Protein AF-A0A940VER4-F1 (afdb_monomer_lite)

pLDDT: mean 87.52, std 18.41, range [26.58, 98.81]

Structure (mmCIF, N/CA/C/O backbone):
data_AF-A0A940VER4-F1
#
_entry.id   AF-A0A940VER4-F1
#
loop_
_atom_site.group_PDB
_atom_site.id
_atom_site.type_symbol
_atom_site.label_atom_id
_atom_site.label_alt_id
_atom_site.label_comp_id
_atom_site.label_asym_id
_atom_site.label_entity_id
_atom_site.label_seq_id
_atom_site.pdbx_PDB_ins_code
_atom_site.Cartn_x
_atom_site.Cartn_y
_atom_site.Cartn_z
_atom_site.occupancy
_atom_site.B_iso_or_equiv
_atom_site.auth_seq_id
_atom_site.auth_comp_id
_atom_site.auth_asym_id
_atom_site.auth_atom_id
_atom_site.pdbx_PDB_model_num
ATOM 1 N N . MET A 1 1 ? -77.811 -59.511 -23.303 1.00 37.50 1 MET A N 1
ATOM 2 C CA . MET A 1 1 ? -78.179 -60.900 -22.947 1.00 37.50 1 MET A CA 1
ATOM 3 C C . MET A 1 1 ? -77.534 -61.166 -21.600 1.00 37.50 1 MET A C 1
ATOM 5 O O . MET A 1 1 ? -76.314 -61.231 -21.581 1.00 37.50 1 MET A O 1
ATOM 9 N N . ARG A 1 2 ? -78.328 -61.230 -20.515 1.00 34.41 2 ARG A N 1
ATOM 10 C CA . ARG A 1 2 ? -77.895 -61.073 -19.100 1.00 34.41 2 ARG A CA 1
ATOM 11 C C . ARG A 1 2 ? -77.336 -59.657 -18.779 1.00 34.41 2 ARG A C 1
ATOM 13 O O . ARG A 1 2 ? -76.787 -59.049 -19.694 1.00 34.41 2 ARG A O 1
ATOM 20 N N . THR A 1 3 ? -77.563 -58.961 -17.649 1.00 32.88 3 THR A N 1
ATOM 21 C CA . THR A 1 3 ? -78.056 -59.228 -16.259 1.00 32.88 3 THR A CA 1
ATOM 22 C C . THR A 1 3 ? -77.045 -59.900 -15.313 1.00 32.88 3 THR A C 1
ATOM 24 O O . THR A 1 3 ? -76.431 -60.878 -15.720 1.00 32.88 3 THR A O 1
ATOM 27 N N . ASP A 1 4 ? -76.805 -59.542 -14.042 1.00 33.81 4 ASP A N 1
ATOM 28 C CA . ASP A 1 4 ? -76.992 -58.347 -13.166 1.00 33.81 4 ASP A CA 1
ATOM 29 C C . ASP A 1 4 ? -75.865 -58.446 -12.077 1.00 33.81 4 ASP A C 1
ATOM 31 O O . ASP A 1 4 ? -75.162 -59.458 -12.058 1.00 33.81 4 ASP A O 1
ATOM 35 N N . PHE A 1 5 ? -75.545 -57.547 -11.128 1.00 34.91 5 PHE A N 1
ATOM 36 C CA . PHE A 1 5 ? -76.074 -56.268 -10.594 1.00 34.91 5 PHE A CA 1
ATOM 37 C C . PHE A 1 5 ? -74.908 -55.213 -10.586 1.00 34.91 5 PHE A C 1
ATOM 39 O O . PHE A 1 5 ? -74.022 -55.339 -11.424 1.00 34.91 5 PHE A O 1
ATOM 46 N N . GLY A 1 6 ? -74.762 -54.149 -9.767 1.00 32.06 6 GLY A N 1
ATOM 47 C CA . GLY A 1 6 ? -75.464 -53.622 -8.578 1.00 32.06 6 GLY A CA 1
ATOM 48 C C . GLY A 1 6 ? -74.785 -52.365 -7.984 1.00 32.06 6 GLY A C 1
ATOM 49 O O . GLY A 1 6 ? -73.790 -51.896 -8.529 1.00 32.06 6 GLY A O 1
ATOM 50 N N . ASN A 1 7 ? -75.305 -51.822 -6.870 1.00 29.27 7 ASN A N 1
ATOM 51 C CA . ASN A 1 7 ? -74.716 -50.705 -6.098 1.00 29.27 7 ASN A CA 1
ATOM 52 C C . ASN A 1 7 ? -75.235 -50.725 -4.638 1.00 29.27 7 ASN A C 1
ATOM 54 O O . ASN A 1 7 ? -76.385 -51.122 -4.429 1.00 29.27 7 ASN A O 1
ATOM 58 N N . PRO A 1 8 ? -74.448 -50.282 -3.639 1.00 45.47 8 PRO A N 1
ATOM 59 C CA . PRO A 1 8 ? -74.941 -49.166 -2.820 1.00 45.47 8 PRO A CA 1
ATOM 60 C C . PRO A 1 8 ? -73.885 -48.091 -2.482 1.00 45.47 8 PRO A C 1
ATOM 62 O O . PRO A 1 8 ? -72.684 -48.331 -2.415 1.00 45.47 8 PRO A O 1
ATOM 65 N N . THR A 1 9 ? -74.380 -46.879 -2.228 1.00 33.59 9 THR A N 1
ATOM 66 C CA . THR A 1 9 ? -73.615 -45.633 -2.056 1.00 33.59 9 THR A CA 1
ATOM 67 C C . THR A 1 9 ? -73.045 -45.400 -0.653 1.00 33.59 9 THR A C 1
ATOM 69 O O . THR A 1 9 ? -73.757 -45.576 0.334 1.00 33.59 9 THR A O 1
ATOM 72 N N . SER A 1 10 ? -71.868 -44.769 -0.572 1.00 31.47 10 SER A N 1
ATOM 73 C CA . SER A 1 10 ? -71.494 -43.896 0.555 1.00 31.47 10 SER A CA 1
ATOM 74 C C . SER A 1 10 ? -70.704 -42.670 0.072 1.00 31.47 10 SER A C 1
ATOM 76 O O . SER A 1 10 ? -69.825 -42.785 -0.777 1.00 31.47 10 SER A O 1
ATOM 78 N N . HIS A 1 11 ? -71.061 -41.491 0.585 1.00 29.53 11 HIS A N 1
ATOM 79 C CA . HIS A 1 11 ? -70.661 -40.171 0.080 1.00 29.53 11 HIS A CA 1
ATOM 80 C C . HIS A 1 11 ? -69.186 -39.798 0.304 1.00 29.53 11 HIS A C 1
ATOM 82 O O . HIS A 1 11 ? -68.649 -40.054 1.375 1.00 29.53 11 HIS A O 1
ATOM 88 N N . PHE A 1 12 ? -68.632 -38.994 -0.612 1.00 29.75 12 PHE A N 1
ATOM 89 C CA . PHE A 1 12 ? -68.014 -37.702 -0.263 1.00 29.75 12 PHE A CA 1
ATOM 90 C C . PHE A 1 12 ? -68.290 -36.676 -1.383 1.00 29.75 12 PHE A C 1
ATOM 92 O O . PHE A 1 12 ? -68.602 -37.058 -2.512 1.00 29.75 12 PHE A O 1
ATOM 99 N N . THR A 1 13 ? -68.300 -35.378 -1.061 1.00 30.17 13 THR A N 1
ATOM 100 C CA . THR A 1 13 ? -69.222 -34.428 -1.721 1.00 30.17 13 THR A CA 1
ATOM 101 C C . THR A 1 13 ? -68.539 -33.326 -2.547 1.00 30.17 13 THR A C 1
ATOM 103 O O . THR A 1 13 ? -67.753 -32.553 -2.019 1.00 30.17 13 THR A O 1
ATOM 106 N N . PHE A 1 14 ? -68.964 -33.213 -3.815 1.00 26.58 14 PHE A N 1
ATOM 107 C CA . PHE A 1 14 ? -68.815 -32.089 -4.763 1.00 26.58 14 PHE A CA 1
ATOM 108 C C . PHE A 1 14 ? -67.407 -31.578 -5.141 1.00 26.58 14 PHE A C 1
ATOM 110 O O . PHE A 1 14 ? -66.790 -30.779 -4.445 1.00 26.58 14 PHE A O 1
ATOM 117 N N . MET A 1 15 ? -67.038 -31.841 -6.400 1.00 28.70 15 MET A N 1
ATOM 118 C CA . MET A 1 15 ? -66.392 -30.841 -7.259 1.00 28.70 15 MET A CA 1
ATOM 119 C C . MET A 1 15 ? -67.386 -30.376 -8.332 1.00 28.70 15 MET A C 1
ATOM 121 O O . MET A 1 15 ? -67.922 -31.193 -9.079 1.00 28.70 15 MET A O 1
ATOM 125 N N . GLY A 1 16 ? -67.592 -29.063 -8.437 1.00 29.00 16 GLY A N 1
ATOM 126 C CA . GLY A 1 16 ? -68.059 -28.414 -9.666 1.00 29.00 16 GLY A CA 1
ATOM 127 C C . GLY A 1 16 ? -66.873 -27.790 -10.421 1.00 29.00 16 GLY A C 1
ATOM 128 O O . GLY A 1 16 ? -65.787 -27.662 -9.868 1.00 29.00 16 GLY A O 1
ATOM 129 N N . GLY A 1 17 ? -67.007 -27.361 -11.675 1.00 31.73 17 GLY A N 1
ATOM 130 C CA . GLY A 1 17 ? -68.203 -27.439 -12.512 1.00 31.73 17 GLY A CA 1
ATOM 131 C C . GLY A 1 17 ? -68.175 -26.438 -13.672 1.00 31.73 17 GLY A C 1
ATOM 132 O O . GLY A 1 17 ? -68.526 -25.281 -13.488 1.00 31.73 17 GLY A O 1
ATOM 133 N N . LEU A 1 18 ? -67.867 -26.938 -14.875 1.00 30.08 18 LEU A N 1
ATOM 134 C CA . LEU A 1 18 ? -68.080 -26.291 -16.183 1.00 30.08 18 LEU A CA 1
ATOM 135 C C . LEU A 1 18 ? -67.237 -25.040 -16.538 1.00 30.08 18 LEU A C 1
ATOM 137 O O . LEU A 1 18 ? -66.627 -24.379 -15.707 1.00 30.08 18 LEU A O 1
ATOM 141 N N . LYS A 1 19 ? -67.164 -24.756 -17.848 1.00 40.44 19 LYS A N 1
ATOM 142 C CA . LYS A 1 19 ? -66.388 -23.665 -18.463 1.00 40.44 19 LYS A CA 1
ATOM 143 C C . LYS A 1 19 ? -67.298 -22.498 -18.848 1.00 40.44 19 LYS A C 1
ATOM 145 O O . LYS A 1 19 ? -68.274 -22.722 -19.558 1.00 40.44 19 LYS A O 1
ATOM 150 N N . MET A 1 20 ? -66.872 -21.261 -18.596 1.00 31.52 20 MET A N 1
ATOM 151 C CA . MET A 1 20 ? -67.175 -20.141 -19.498 1.00 31.52 20 MET A CA 1
ATOM 152 C C . MET A 1 20 ? -66.095 -19.055 -19.403 1.00 31.52 20 MET A C 1
ATOM 154 O O . MET A 1 20 ? -65.493 -18.864 -18.350 1.00 31.52 20 MET A O 1
ATOM 158 N N . LYS A 1 21 ? -65.795 -18.379 -20.519 1.00 39.50 21 LYS A N 1
ATOM 159 C CA . LYS A 1 21 ? -64.769 -17.324 -20.561 1.00 39.50 21 LYS A CA 1
ATOM 160 C C . LYS A 1 21 ? -65.299 -16.056 -19.895 1.00 39.50 21 LYS A C 1
ATOM 162 O O . LYS A 1 21 ? -66.317 -15.541 -20.343 1.00 39.50 21 LYS A O 1
ATOM 167 N N . ASN A 1 22 ? -64.560 -15.497 -18.939 1.00 32.56 22 ASN A N 1
ATOM 168 C CA . ASN A 1 22 ? -64.644 -14.070 -18.642 1.00 32.56 22 ASN A CA 1
ATOM 169 C C . ASN A 1 22 ? -63.318 -13.502 -18.120 1.00 32.56 22 ASN A C 1
ATOM 171 O O . ASN A 1 22 ? -62.524 -14.184 -17.482 1.00 32.56 22 ASN A O 1
ATOM 175 N N . ILE A 1 23 ? -63.107 -12.239 -18.474 1.00 42.25 23 ILE A N 1
ATOM 176 C CA . ILE A 1 23 ? -61.913 -11.401 -18.320 1.00 42.25 23 ILE A CA 1
ATOM 177 C C . ILE A 1 23 ? -61.250 -11.525 -16.934 1.00 42.25 23 ILE A C 1
ATOM 179 O O . ILE A 1 23 ? -61.787 -11.039 -15.940 1.00 42.25 23 ILE A O 1
ATOM 183 N N . VAL A 1 24 ? -60.028 -12.068 -16.879 1.00 31.31 24 VAL A N 1
ATOM 184 C CA . VAL A 1 24 ? -59.140 -11.918 -15.713 1.00 31.31 24 VAL A CA 1
ATOM 185 C C . VAL A 1 24 ? -58.346 -10.623 -15.872 1.00 31.31 24 VAL A C 1
ATOM 187 O O . VAL A 1 24 ? -57.523 -10.496 -16.777 1.00 31.31 24 VAL A O 1
ATOM 190 N N . ARG A 1 25 ? -58.572 -9.658 -14.975 1.00 37.06 25 ARG A N 1
ATOM 191 C CA . ARG A 1 25 ? -57.688 -8.495 -14.821 1.00 37.06 25 ARG A CA 1
ATOM 192 C C . ARG A 1 25 ? -56.404 -8.951 -14.128 1.00 37.06 25 ARG A C 1
ATOM 194 O O . ARG A 1 25 ? -56.415 -9.179 -12.922 1.00 37.06 25 ARG A O 1
ATOM 201 N N . VAL A 1 26 ? -55.307 -9.070 -14.872 1.00 37.38 26 VAL A N 1
ATOM 202 C CA . VAL A 1 26 ? -53.981 -9.293 -14.278 1.00 37.38 26 VAL A CA 1
ATOM 203 C C . VAL A 1 26 ? -53.520 -7.986 -13.635 1.00 37.38 26 VAL A C 1
ATOM 205 O O . VAL A 1 26 ? -53.113 -7.055 -14.326 1.00 37.38 26 VAL A O 1
ATOM 208 N N . ALA A 1 27 ? -53.612 -7.904 -12.309 1.00 37.50 27 ALA A N 1
ATOM 209 C CA . ALA A 1 27 ? -52.989 -6.831 -11.546 1.00 37.50 27 ALA A CA 1
ATOM 210 C C . ALA A 1 27 ? -51.473 -7.068 -11.524 1.00 37.50 27 ALA A C 1
ATOM 212 O O . ALA A 1 27 ? -50.994 -7.995 -10.869 1.00 37.50 27 ALA A O 1
ATOM 213 N N . LEU A 1 28 ? -50.721 -6.259 -12.272 1.00 33.47 28 LEU A N 1
ATOM 214 C CA . LEU A 1 28 ? -49.267 -6.368 -12.332 1.00 33.47 28 LEU A CA 1
ATOM 215 C C . LEU A 1 28 ? -48.658 -5.809 -11.036 1.00 33.47 28 LEU A C 1
ATOM 217 O O . LEU A 1 28 ? -48.474 -4.601 -10.894 1.00 33.47 28 LEU A O 1
ATOM 221 N N . LEU A 1 29 ? -48.365 -6.695 -10.081 1.00 37.06 29 LEU A N 1
ATOM 222 C CA . LEU A 1 29 ? -47.612 -6.370 -8.869 1.00 37.06 29 LEU A CA 1
ATOM 223 C C . LEU A 1 29 ? -46.165 -6.034 -9.246 1.00 37.06 29 LEU A C 1
ATOM 225 O O . LEU A 1 29 ? -45.303 -6.906 -9.324 1.00 37.06 29 LEU A O 1
ATOM 229 N N . LEU A 1 30 ? -45.914 -4.752 -9.509 1.00 31.89 30 LEU A N 1
ATOM 230 C CA . LEU A 1 30 ? -44.591 -4.239 -9.835 1.00 31.89 30 LEU A CA 1
ATOM 231 C C . LEU A 1 30 ? -43.749 -4.127 -8.554 1.00 31.89 30 LEU A C 1
ATOM 233 O O . LEU A 1 30 ? -43.628 -3.056 -7.961 1.00 31.89 30 LEU A O 1
ATOM 237 N N . THR A 1 31 ? -43.177 -5.247 -8.108 1.00 38.19 31 THR A N 1
ATOM 238 C CA . THR A 1 31 ? -42.166 -5.257 -7.045 1.00 38.19 31 THR A CA 1
ATOM 239 C C . THR A 1 31 ? -40.924 -4.519 -7.525 1.00 38.19 31 THR A C 1
ATOM 241 O O . THR A 1 31 ? -40.069 -5.091 -8.202 1.00 38.19 31 THR A O 1
ATOM 244 N N . VAL A 1 32 ? -40.826 -3.238 -7.171 1.00 39.00 32 VAL A N 1
ATOM 245 C CA . VAL A 1 32 ? -39.603 -2.454 -7.335 1.00 39.00 32 VAL A CA 1
ATOM 246 C C . VAL A 1 32 ? -38.551 -3.046 -6.402 1.00 39.00 32 VAL A C 1
ATOM 248 O O . VAL A 1 32 ? -38.565 -2.791 -5.198 1.00 39.00 32 VAL A O 1
ATOM 251 N N . LEU A 1 33 ? -37.632 -3.841 -6.952 1.00 35.50 33 LEU A N 1
ATOM 252 C CA . LEU A 1 33 ? -36.386 -4.136 -6.260 1.00 35.50 33 LEU A CA 1
ATOM 253 C C . LEU A 1 33 ? -35.611 -2.822 -6.159 1.00 35.50 33 LEU A C 1
ATOM 255 O O . LEU A 1 33 ? -35.004 -2.373 -7.132 1.00 35.50 33 LEU A O 1
ATOM 259 N N . LEU A 1 34 ? -35.609 -2.222 -4.968 1.00 38.03 34 LEU A N 1
ATOM 260 C CA . LEU A 1 34 ? -34.544 -1.310 -4.577 1.00 38.03 34 LEU A CA 1
ATOM 261 C C . LEU A 1 34 ? -33.260 -2.140 -4.504 1.00 38.03 34 LEU A C 1
ATOM 263 O O . LEU A 1 34 ? -32.927 -2.721 -3.472 1.00 38.03 34 LEU A O 1
ATOM 267 N N . ALA A 1 35 ? -32.558 -2.222 -5.633 1.00 34.81 35 ALA A N 1
ATOM 268 C CA . ALA A 1 35 ? -31.171 -2.636 -5.655 1.00 34.81 35 ALA A CA 1
ATOM 269 C C . ALA A 1 35 ? -30.395 -1.609 -4.825 1.00 34.81 35 ALA A C 1
ATOM 271 O O . ALA A 1 35 ? -30.097 -0.511 -5.295 1.00 34.81 35 ALA A O 1
ATOM 272 N N . ALA A 1 36 ? -30.130 -1.947 -3.562 1.00 37.31 36 ALA A N 1
ATOM 273 C CA . ALA A 1 36 ? -29.210 -1.189 -2.739 1.00 37.31 36 ALA A CA 1
ATOM 274 C C . ALA A 1 36 ? -27.854 -1.236 -3.445 1.00 37.31 36 ALA A C 1
ATOM 276 O O . ALA A 1 36 ? -27.208 -2.282 -3.481 1.00 37.31 36 ALA A O 1
ATOM 277 N N . ALA A 1 37 ? -27.467 -0.118 -4.059 1.00 31.94 37 ALA A N 1
ATOM 278 C CA . ALA A 1 37 ? -26.175 0.020 -4.698 1.00 31.94 37 ALA A CA 1
ATOM 279 C C . ALA A 1 37 ? -25.103 -0.023 -3.606 1.00 31.94 37 ALA A C 1
ATOM 281 O O . ALA A 1 37 ? -24.747 0.999 -3.021 1.00 31.94 37 ALA A O 1
ATOM 282 N N . THR A 1 38 ? -24.610 -1.227 -3.313 1.00 38.47 38 THR A N 1
ATOM 283 C CA . THR A 1 38 ? -23.328 -1.403 -2.642 1.00 38.47 38 THR A CA 1
ATOM 284 C C . THR A 1 38 ? -22.313 -0.595 -3.447 1.00 38.47 38 THR A C 1
ATOM 286 O O . THR A 1 38 ? -22.189 -0.867 -4.648 1.00 38.47 38 THR A O 1
ATOM 289 N N . PRO A 1 39 ? -21.631 0.408 -2.860 1.00 40.59 39 PRO A N 1
ATOM 290 C CA . PRO A 1 39 ? -20.587 1.116 -3.584 1.00 40.59 39 PRO A CA 1
ATOM 291 C C . PRO A 1 39 ? -19.583 0.080 -4.087 1.00 40.59 39 PRO A C 1
ATOM 293 O O . PRO A 1 39 ? -19.286 -0.887 -3.379 1.00 40.59 39 PRO A O 1
ATOM 296 N N . ALA A 1 40 ? -19.125 0.244 -5.328 1.00 41.78 40 ALA A N 1
ATOM 297 C CA . ALA A 1 40 ? -18.159 -0.677 -5.907 1.00 41.78 40 ALA A CA 1
ATOM 298 C C . ALA A 1 40 ? -16.945 -0.790 -4.975 1.00 41.78 40 ALA A C 1
ATOM 300 O O . ALA A 1 40 ? -16.521 0.202 -4.381 1.00 41.78 40 ALA A O 1
ATOM 301 N N . ALA A 1 41 ? -16.397 -1.996 -4.832 1.00 45.62 41 ALA A N 1
ATOM 302 C CA . ALA A 1 41 ? -15.121 -2.165 -4.157 1.00 45.62 41 ALA A CA 1
ATOM 303 C C . ALA A 1 41 ? -14.060 -1.411 -4.973 1.00 45.62 41 ALA A C 1
ATOM 305 O O . ALA A 1 41 ? -13.698 -1.839 -6.070 1.00 45.62 41 ALA A O 1
ATOM 306 N N . TYR A 1 42 ? -13.617 -0.262 -4.462 1.00 57.69 42 TYR A N 1
ATOM 307 C CA . TYR A 1 42 ? -12.556 0.532 -5.070 1.00 57.69 42 TYR A CA 1
ATOM 308 C C . TYR A 1 42 ? -11.222 -0.171 -4.823 1.00 57.69 42 TYR A C 1
ATOM 310 O O . TYR A 1 42 ? -10.515 0.098 -3.860 1.00 57.69 42 TYR A O 1
ATOM 318 N N . ALA A 1 43 ? -10.917 -1.130 -5.694 1.00 59.94 43 ALA A N 1
ATOM 319 C CA . ALA A 1 43 ? -9.582 -1.682 -5.811 1.00 59.94 43 ALA A CA 1
ATOM 320 C C . ALA A 1 43 ? -8.700 -0.633 -6.490 1.00 59.94 43 ALA A C 1
ATOM 322 O O . ALA A 1 43 ? -8.723 -0.521 -7.716 1.00 59.94 43 ALA A O 1
ATOM 323 N N . ASP A 1 44 ? -8.025 0.189 -5.683 1.00 85.06 44 ASP A N 1
ATOM 324 C CA . ASP A 1 44 ? -7.232 1.351 -6.115 1.00 85.06 44 ASP A CA 1
ATOM 325 C C . ASP A 1 44 ? -5.709 1.120 -6.037 1.00 85.06 44 ASP A C 1
ATOM 327 O O . ASP A 1 44 ? -4.933 2.005 -6.402 1.00 85.06 44 ASP A O 1
ATOM 331 N N . LEU A 1 45 ? -5.265 -0.093 -5.683 1.00 92.88 45 LEU A N 1
ATOM 332 C CA . LEU A 1 45 ? -3.981 -0.603 -6.173 1.00 92.88 45 LEU A CA 1
ATOM 333 C C . LEU A 1 45 ? -4.021 -0.721 -7.708 1.00 92.88 45 LEU A C 1
ATOM 335 O O . LEU A 1 45 ? -5.055 -1.021 -8.308 1.00 92.88 45 LEU A O 1
ATOM 339 N N . GLN A 1 46 ? -2.888 -0.457 -8.359 1.00 91.38 46 GLN A N 1
ATOM 340 C CA . GLN A 1 46 ? -2.779 -0.429 -9.820 1.00 91.38 46 GLN A CA 1
ATOM 341 C C . GLN A 1 46 ? -1.749 -1.416 -10.368 1.00 91.38 46 GLN A C 1
ATOM 343 O O . GLN A 1 46 ? -2.029 -2.064 -11.375 1.00 91.38 46 GLN A O 1
ATOM 348 N N . ARG A 1 47 ? -0.557 -1.509 -9.763 1.00 92.12 47 ARG A N 1
ATOM 349 C CA . ARG A 1 47 ? 0.550 -2.334 -10.278 1.00 92.12 47 ARG A CA 1
ATOM 350 C C . ARG A 1 47 ? 1.321 -3.027 -9.157 1.00 92.12 47 ARG A C 1
ATOM 352 O O . ARG A 1 47 ? 1.380 -2.523 -8.038 1.00 92.12 47 ARG A O 1
ATOM 359 N N . VAL A 1 48 ? 1.970 -4.134 -9.503 1.00 93.88 48 VAL A N 1
ATOM 360 C CA . VAL A 1 48 ? 2.927 -4.871 -8.669 1.00 93.88 48 VAL A CA 1
ATOM 361 C C . VAL A 1 48 ? 4.284 -4.931 -9.382 1.00 93.88 48 VAL A C 1
ATOM 363 O O . VAL A 1 48 ? 4.336 -4.955 -10.614 1.00 93.88 48 VAL A O 1
ATOM 366 N N . GLY A 1 49 ? 5.372 -4.890 -8.615 1.00 91.12 49 GLY A N 1
ATOM 367 C CA . GLY A 1 49 ? 6.746 -4.921 -9.112 1.00 91.12 49 GLY A CA 1
ATOM 368 C C . GLY A 1 49 ? 7.277 -6.325 -9.433 1.00 91.12 49 GLY A C 1
ATOM 369 O O . GLY A 1 49 ? 6.593 -7.323 -9.202 1.00 91.12 49 GLY A O 1
ATOM 370 N N . PRO A 1 50 ? 8.516 -6.424 -9.955 1.00 88.44 50 PRO A N 1
ATOM 371 C CA . PRO A 1 50 ? 9.193 -7.706 -10.134 1.00 88.44 50 PRO A CA 1
ATOM 372 C C . PRO A 1 50 ? 9.457 -8.378 -8.780 1.00 88.44 50 PRO A C 1
ATOM 374 O O . PRO A 1 50 ? 9.634 -7.696 -7.771 1.00 88.44 50 PRO A O 1
ATOM 377 N N . VAL A 1 51 ? 9.528 -9.709 -8.764 1.00 91.31 51 VAL A N 1
ATOM 378 C CA . VAL A 1 51 ? 9.915 -10.479 -7.572 1.00 91.31 51 VAL A CA 1
ATOM 379 C C . VAL A 1 51 ? 11.406 -10.279 -7.282 1.00 91.31 51 VAL A C 1
ATOM 381 O O . VAL A 1 51 ? 12.233 -10.426 -8.183 1.00 91.31 51 VAL A O 1
ATOM 384 N N . GLY A 1 52 ? 11.728 -9.946 -6.031 1.00 88.00 52 GLY A N 1
ATOM 385 C CA . GLY A 1 52 ? 13.076 -9.659 -5.545 1.00 88.00 52 GLY A CA 1
ATOM 386 C C . GLY A 1 52 ? 13.381 -10.384 -4.230 1.00 88.00 52 GLY A C 1
ATOM 387 O O . GLY A 1 52 ? 13.205 -11.599 -4.124 1.00 88.00 52 GLY A O 1
ATOM 388 N N . PHE A 1 53 ? 13.881 -9.645 -3.235 1.00 89.31 53 PHE A N 1
ATOM 389 C CA . PHE A 1 53 ? 14.287 -10.196 -1.936 1.00 89.31 53 PHE A CA 1
ATOM 390 C C . PHE A 1 53 ? 13.150 -10.959 -1.228 1.00 89.31 53 PHE A C 1
ATOM 392 O O . PHE A 1 53 ? 11.975 -10.616 -1.347 1.00 89.31 53 PHE A O 1
ATOM 399 N N . GLY A 1 54 ? 13.501 -12.030 -0.510 1.00 91.00 54 GLY A N 1
ATOM 400 C CA . GLY A 1 54 ? 12.543 -12.885 0.203 1.00 91.00 54 GLY A CA 1
ATOM 401 C C . GLY A 1 54 ? 11.584 -13.687 -0.688 1.00 91.00 54 GLY A C 1
ATOM 402 O O . GLY A 1 54 ? 10.757 -14.422 -0.160 1.00 91.00 54 GLY A O 1
ATOM 403 N N . GLY A 1 55 ? 11.667 -13.566 -2.020 1.00 93.69 55 GLY A N 1
ATOM 404 C CA . GLY A 1 55 ? 10.679 -14.126 -2.949 1.00 93.69 55 GLY A CA 1
ATOM 405 C C . GLY A 1 55 ? 9.401 -13.289 -3.084 1.00 93.69 55 GLY A C 1
ATOM 406 O O . GLY A 1 55 ? 8.427 -13.778 -3.650 1.00 93.69 55 GLY A O 1
ATOM 407 N N . TYR A 1 56 ? 9.401 -12.041 -2.607 1.00 96.19 56 TYR A N 1
ATOM 408 C CA . TYR A 1 56 ? 8.266 -11.115 -2.683 1.00 96.19 56 TYR A CA 1
ATOM 409 C C . TYR A 1 56 ? 8.469 -10.037 -3.769 1.00 96.19 56 TYR A C 1
ATOM 411 O O . TYR A 1 56 ? 9.609 -9.745 -4.144 1.00 96.19 56 TYR A O 1
ATOM 419 N N . PRO A 1 57 ? 7.397 -9.410 -4.294 1.00 95.38 57 PRO A N 1
ATOM 420 C CA . PRO A 1 57 ? 7.504 -8.238 -5.161 1.00 95.38 57 PRO A CA 1
ATOM 421 C C . PRO A 1 57 ? 8.303 -7.104 -4.521 1.00 95.38 57 PRO A C 1
ATOM 423 O O . PRO A 1 57 ? 8.081 -6.773 -3.359 1.00 95.38 57 PRO A O 1
ATOM 426 N N . ALA A 1 58 ? 9.158 -6.435 -5.293 1.00 92.75 58 ALA A N 1
ATOM 427 C CA . ALA A 1 58 ? 9.909 -5.275 -4.820 1.00 92.75 58 ALA A CA 1
ATOM 428 C C . ALA A 1 58 ? 8.998 -4.114 -4.374 1.00 92.75 58 ALA A C 1
ATOM 430 O O . ALA A 1 58 ? 9.361 -3.368 -3.470 1.00 92.75 58 ALA A O 1
ATOM 431 N N . TRP A 1 59 ? 7.821 -3.958 -4.994 1.00 95.06 59 TRP A N 1
ATOM 432 C CA . TRP A 1 59 ? 6.884 -2.881 -4.671 1.00 95.06 59 TRP A CA 1
ATOM 433 C C . TRP A 1 59 ? 5.434 -3.161 -5.089 1.00 95.06 59 TRP A C 1
ATOM 435 O O . TRP A 1 59 ? 5.172 -4.003 -5.951 1.00 95.06 59 TRP A O 1
ATOM 445 N N . TYR A 1 60 ? 4.503 -2.378 -4.539 1.00 97.19 60 TYR A N 1
ATOM 446 C CA . TYR A 1 60 ? 3.126 -2.205 -5.026 1.00 97.19 60 TYR A CA 1
ATOM 447 C C . TYR A 1 60 ? 2.810 -0.721 -5.221 1.00 97.19 60 TYR A C 1
ATOM 449 O O . TYR A 1 60 ? 3.153 0.094 -4.370 1.00 97.19 60 TYR A O 1
ATOM 457 N N . GLN A 1 61 ? 2.140 -0.369 -6.320 1.00 95.75 61 GLN A N 1
ATOM 458 C CA . GLN A 1 61 ? 1.768 1.010 -6.655 1.00 95.75 61 GLN A CA 1
ATOM 459 C C . GLN A 1 61 ? 0.247 1.199 -6.624 1.00 95.75 61 GLN A C 1
ATOM 461 O O . GLN A 1 61 ? -0.484 0.376 -7.183 1.00 95.75 61 GLN A O 1
ATOM 466 N N . ASP A 1 62 ? -0.218 2.307 -6.046 1.00 95.50 62 ASP A N 1
ATOM 467 C CA . ASP A 1 62 ? -1.613 2.750 -6.122 1.00 95.50 62 ASP A CA 1
ATOM 468 C C . ASP A 1 62 ? -1.906 3.673 -7.324 1.00 95.50 62 ASP A C 1
ATOM 470 O O . ASP A 1 62 ? -1.012 4.134 -8.042 1.00 95.50 62 ASP A O 1
ATOM 474 N N . ARG A 1 63 ? -3.192 3.957 -7.556 1.00 91.94 63 ARG A N 1
ATOM 475 C CA . ARG A 1 63 ? -3.659 4.836 -8.643 1.00 91.94 63 ARG A CA 1
ATOM 476 C C . ARG A 1 63 ? -3.270 6.307 -8.498 1.00 91.94 63 ARG A C 1
ATOM 478 O O . ARG A 1 63 ? -3.431 7.053 -9.461 1.00 91.94 63 ARG A O 1
ATOM 485 N N . THR A 1 64 ? -2.744 6.735 -7.351 1.00 93.12 64 THR A N 1
ATOM 486 C CA . THR A 1 64 ? -2.166 8.079 -7.187 1.00 93.12 64 THR A CA 1
ATOM 487 C C . THR A 1 64 ? -0.720 8.147 -7.669 1.00 93.12 64 THR A C 1
ATOM 489 O O . THR A 1 64 ? -0.147 9.230 -7.676 1.00 93.12 64 THR A O 1
ATOM 492 N N . GLY A 1 65 ? -0.122 7.018 -8.063 1.00 92.56 65 GLY A N 1
ATOM 493 C CA . GLY A 1 65 ? 1.260 6.924 -8.527 1.00 92.56 65 GLY A CA 1
ATOM 494 C C . GLY A 1 65 ? 2.264 6.548 -7.437 1.00 92.56 65 GLY A C 1
ATOM 495 O O . GLY A 1 65 ? 3.411 6.227 -7.750 1.00 92.56 65 GLY A O 1
ATOM 496 N N . LEU A 1 66 ? 1.842 6.554 -6.171 1.00 95.69 66 LEU A N 1
ATOM 497 C CA . LEU A 1 66 ? 2.692 6.249 -5.025 1.00 95.69 66 LEU A CA 1
ATOM 498 C C . LEU A 1 66 ? 2.976 4.745 -4.955 1.00 95.69 66 LEU A C 1
ATOM 500 O O . LEU A 1 66 ? 2.064 3.931 -5.110 1.00 95.69 66 LEU A O 1
ATOM 504 N N . ALA A 1 67 ? 4.234 4.384 -4.702 1.00 96.12 67 ALA A N 1
ATOM 505 C CA . ALA A 1 67 ? 4.669 3.001 -4.568 1.00 96.12 67 ALA A CA 1
ATOM 506 C C . ALA A 1 67 ? 5.230 2.707 -3.170 1.00 96.12 67 ALA A C 1
ATOM 508 O O . ALA A 1 67 ? 6.023 3.479 -2.631 1.00 96.12 67 ALA A O 1
ATOM 509 N N . MET A 1 68 ? 4.828 1.565 -2.616 1.00 97.38 68 MET A N 1
ATOM 510 C CA . MET A 1 68 ? 5.317 1.015 -1.353 1.00 97.38 68 MET A CA 1
ATOM 511 C C . MET A 1 68 ? 6.301 -0.114 -1.628 1.00 97.38 68 MET A C 1
ATOM 513 O O . MET A 1 68 ? 6.010 -1.002 -2.426 1.00 97.38 68 MET A O 1
ATOM 517 N N . ASP A 1 69 ? 7.445 -0.062 -0.964 1.00 95.06 69 ASP A N 1
ATOM 518 C CA . ASP A 1 69 ? 8.550 -1.019 -1.005 1.00 95.06 69 ASP A CA 1
ATOM 519 C C . ASP A 1 69 ? 8.299 -2.198 -0.047 1.00 95.06 69 ASP A C 1
ATOM 521 O O . ASP A 1 69 ? 7.593 -2.053 0.953 1.00 95.06 69 ASP A O 1
ATOM 525 N N . PHE A 1 70 ? 8.884 -3.367 -0.317 1.00 95.94 70 PHE A N 1
ATOM 526 C CA . PHE A 1 70 ? 8.796 -4.509 0.603 1.00 95.94 70 PHE A CA 1
ATOM 527 C C . PHE A 1 70 ? 9.627 -4.241 1.868 1.00 95.94 70 PHE A C 1
ATOM 529 O O . PHE A 1 70 ? 10.861 -4.277 1.825 1.00 95.94 70 PHE A O 1
ATOM 536 N N . CYS A 1 71 ? 8.975 -3.958 3.002 1.00 94.38 71 CYS A N 1
ATOM 537 C CA . CYS A 1 71 ? 9.658 -3.511 4.218 1.00 94.38 71 CYS A CA 1
ATOM 538 C C . CYS A 1 71 ? 10.276 -4.671 5.022 1.00 94.38 71 CYS A C 1
ATOM 540 O O . CYS A 1 71 ? 9.822 -5.027 6.106 1.00 94.38 71 CYS A O 1
ATOM 542 N N . SER A 1 72 ? 11.357 -5.238 4.490 1.00 92.56 72 SER A N 1
ATOM 543 C CA . SER A 1 72 ? 12.346 -5.998 5.264 1.00 92.56 72 SER A CA 1
ATOM 544 C C . SER A 1 72 ? 13.436 -5.044 5.793 1.00 92.56 72 SER A C 1
ATOM 546 O O . SER A 1 72 ? 13.953 -4.242 5.001 1.00 92.56 72 SER A O 1
ATOM 548 N N . PRO A 1 73 ? 13.777 -5.056 7.099 1.00 91.75 73 PRO A N 1
ATOM 549 C CA . PRO A 1 73 ? 14.715 -4.111 7.696 1.00 91.75 73 PRO A CA 1
ATOM 550 C C . PRO A 1 73 ? 16.167 -4.377 7.280 1.00 91.75 73 PRO A C 1
ATOM 552 O O . PRO A 1 73 ? 16.678 -5.492 7.332 1.00 91.75 73 PRO A O 1
ATOM 555 N N . THR A 1 74 ? 16.860 -3.303 6.921 1.00 89.88 74 THR A N 1
ATOM 556 C CA . THR A 1 74 ? 18.245 -3.292 6.426 1.00 89.88 74 THR A CA 1
ATOM 557 C C . THR A 1 74 ? 19.262 -2.883 7.492 1.00 89.88 74 THR A C 1
ATOM 559 O O . THR A 1 74 ? 20.434 -3.236 7.391 1.00 89.88 74 THR A O 1
ATOM 562 N N . HIS A 1 75 ? 18.824 -2.139 8.514 1.00 91.00 75 HIS A N 1
ATOM 563 C CA . HIS A 1 75 ? 19.661 -1.613 9.595 1.00 91.00 75 HIS A CA 1
ATOM 564 C C . HIS A 1 75 ? 19.054 -1.940 10.966 1.00 91.00 75 HIS A C 1
ATOM 566 O O . HIS A 1 75 ? 17.839 -1.888 11.144 1.00 91.00 75 HIS A O 1
ATOM 572 N N . GLN A 1 76 ? 19.883 -2.189 11.987 1.00 92.25 76 GLN A N 1
ATOM 573 C CA . GLN A 1 76 ? 19.385 -2.519 13.334 1.00 92.25 76 GLN A CA 1
ATOM 574 C C . GLN A 1 76 ? 18.530 -1.403 13.967 1.00 92.25 76 GLN A C 1
ATOM 576 O O . GLN A 1 76 ? 17.643 -1.698 14.764 1.00 92.25 76 GLN A O 1
ATOM 581 N N . ALA A 1 77 ? 18.750 -0.137 13.591 1.00 93.62 77 ALA A N 1
ATOM 582 C CA . ALA A 1 77 ? 17.908 0.991 14.001 1.00 93.62 77 ALA A CA 1
ATOM 583 C C . ALA A 1 77 ? 16.533 1.014 13.298 1.00 93.62 77 ALA A C 1
ATOM 585 O O . ALA A 1 77 ? 15.569 1.528 13.856 1.00 93.62 77 ALA A O 1
ATOM 586 N N . GLU A 1 78 ? 16.427 0.433 12.100 1.00 93.38 78 GLU A N 1
ATOM 587 C CA . GLU A 1 78 ? 15.172 0.297 11.351 1.00 93.38 78 GLU A CA 1
ATOM 588 C C . GLU A 1 78 ? 14.249 -0.708 12.050 1.00 93.38 78 GLU A C 1
ATOM 590 O O . GLU A 1 78 ? 13.107 -0.386 12.373 1.00 93.38 78 GLU A O 1
ATOM 595 N N . LEU A 1 79 ? 14.804 -1.876 12.396 1.00 92.25 79 LEU A N 1
ATOM 596 C CA . LEU A 1 79 ? 14.143 -2.913 13.190 1.00 92.25 79 LEU A CA 1
ATOM 597 C C . LEU A 1 79 ? 13.803 -2.422 14.609 1.00 92.25 79 LEU A C 1
ATOM 599 O O . LEU A 1 79 ? 12.661 -2.529 15.042 1.00 92.25 79 LEU A O 1
ATOM 603 N N . ALA A 1 80 ? 14.767 -1.838 15.331 1.00 91.94 80 ALA A N 1
ATOM 604 C CA . ALA A 1 80 ? 14.558 -1.395 16.714 1.00 91.94 80 ALA A CA 1
ATOM 605 C C . ALA A 1 80 ? 13.613 -0.185 16.852 1.00 91.94 80 ALA A C 1
ATOM 607 O O . ALA A 1 80 ? 13.047 0.015 17.925 1.00 91.94 80 ALA A O 1
ATOM 608 N N . GLY A 1 81 ? 13.449 0.618 15.795 1.00 92.44 81 GLY A N 1
ATOM 609 C CA . GLY A 1 81 ? 12.493 1.728 15.749 1.00 92.44 81 GLY A CA 1
ATOM 610 C C . GLY A 1 81 ? 11.102 1.353 15.225 1.00 92.44 81 GLY A C 1
ATOM 611 O O . GLY A 1 81 ? 10.224 2.206 15.239 1.00 92.44 81 GLY A O 1
ATOM 612 N N . GLY A 1 82 ? 10.884 0.120 14.749 1.00 92.44 82 GLY A N 1
ATOM 613 C CA . GLY A 1 82 ? 9.610 -0.288 14.137 1.00 92.44 82 GLY A CA 1
ATOM 614 C C . GLY A 1 82 ? 9.327 0.363 12.775 1.00 92.44 82 GLY A C 1
ATOM 615 O O . GLY A 1 82 ? 8.171 0.469 12.373 1.00 92.44 82 GLY A O 1
ATOM 616 N N . TRP A 1 83 ? 10.369 0.815 12.066 1.00 95.19 83 TRP A N 1
ATOM 617 C CA . TRP A 1 83 ? 10.256 1.480 10.758 1.00 95.19 83 TRP A CA 1
ATOM 618 C C . TRP A 1 83 ? 9.777 0.539 9.646 1.00 95.19 83 TRP A C 1
ATOM 620 O O . TRP A 1 83 ? 9.137 0.989 8.698 1.00 95.19 83 TRP A O 1
ATOM 630 N N . CYS A 1 84 ? 10.034 -0.759 9.810 1.00 93.69 84 CYS A N 1
ATOM 631 C CA . CYS A 1 84 ? 9.237 -1.823 9.216 1.00 93.69 84 CYS A CA 1
ATOM 632 C C . CYS A 1 84 ? 8.431 -2.499 10.328 1.00 93.69 84 CYS A C 1
ATOM 634 O O . CYS A 1 84 ? 8.992 -2.848 11.369 1.00 93.69 84 CYS A O 1
ATOM 636 N N . LEU A 1 85 ? 7.127 -2.689 10.111 1.00 90.75 85 LEU A N 1
ATOM 637 C CA . LEU A 1 85 ? 6.278 -3.435 11.039 1.00 90.75 85 LEU A CA 1
ATOM 638 C C . LEU A 1 85 ? 6.610 -4.926 10.932 1.00 90.75 85 LEU A C 1
ATOM 640 O O . LEU A 1 85 ? 6.406 -5.510 9.876 1.00 90.75 85 LEU A O 1
ATOM 644 N N . LEU A 1 86 ? 7.086 -5.511 12.029 1.00 87.88 86 LEU A N 1
ATOM 645 C CA . LEU A 1 86 ? 7.284 -6.947 12.248 1.00 87.88 86 LEU A CA 1
ATOM 646 C C . LEU A 1 86 ? 6.865 -7.256 13.694 1.00 87.88 86 LEU A C 1
ATOM 648 O O . LEU A 1 86 ? 6.855 -6.346 14.533 1.00 87.88 86 LEU A O 1
ATOM 652 N N . LEU A 1 87 ? 6.535 -8.509 14.023 1.00 75.06 87 LEU A N 1
ATOM 653 C CA . LEU A 1 87 ? 6.279 -8.872 15.422 1.00 75.06 87 LEU A CA 1
ATOM 654 C C . LEU A 1 87 ? 7.603 -9.033 16.190 1.00 75.06 87 LEU A C 1
ATOM 656 O O . LEU A 1 87 ? 8.677 -9.255 15.629 1.00 75.06 87 LEU A O 1
ATOM 660 N N . THR A 1 88 ? 7.537 -8.887 17.511 1.00 63.38 88 THR A N 1
ATOM 661 C CA . THR A 1 88 ? 8.734 -8.834 18.353 1.00 63.38 88 THR A CA 1
ATOM 662 C C . THR A 1 88 ? 9.356 -10.216 18.577 1.00 63.38 88 THR A C 1
ATOM 664 O O . THR A 1 88 ? 8.974 -10.893 19.532 1.00 63.38 88 THR A O 1
ATOM 667 N N . GLY A 1 89 ? 10.407 -10.565 17.822 1.00 64.06 89 GLY A N 1
ATOM 668 C CA . GLY A 1 89 ? 11.481 -11.395 18.394 1.00 64.06 89 GLY A CA 1
ATOM 669 C C . GLY A 1 89 ? 12.112 -12.549 17.609 1.00 64.06 89 GLY A C 1
ATOM 670 O O . GLY A 1 89 ? 12.816 -13.308 18.267 1.00 64.06 89 GLY A O 1
ATOM 671 N N . ASP A 1 90 ? 11.963 -12.676 16.284 1.00 64.31 90 ASP A N 1
ATOM 672 C CA . ASP A 1 90 ? 12.559 -13.809 15.530 1.00 64.31 90 ASP A CA 1
ATOM 673 C C . ASP A 1 90 ? 13.554 -13.426 14.407 1.00 64.31 90 ASP A C 1
ATOM 675 O O . ASP A 1 90 ? 14.031 -14.294 13.679 1.00 64.31 90 ASP A O 1
ATOM 679 N N . THR A 1 91 ? 13.929 -12.146 14.262 1.00 84.31 91 THR A N 1
ATOM 680 C CA . THR A 1 91 ? 14.807 -11.695 13.160 1.00 84.31 91 THR A CA 1
ATOM 681 C C . THR A 1 91 ? 15.897 -10.691 13.571 1.00 84.31 91 THR A C 1
ATOM 683 O O . THR A 1 91 ? 15.889 -10.139 14.675 1.00 84.31 91 THR A O 1
ATOM 686 N N . VAL A 1 92 ? 16.853 -10.454 12.667 1.00 88.81 92 VAL A N 1
ATOM 687 C CA . VAL A 1 92 ? 17.964 -9.489 12.779 1.00 88.81 92 VAL A CA 1
ATOM 688 C C . VAL A 1 92 ? 18.072 -8.665 11.495 1.00 88.81 92 VAL A C 1
ATOM 690 O O . VAL A 1 92 ? 17.658 -9.126 10.439 1.00 88.81 92 VAL A O 1
ATOM 693 N N . ALA A 1 93 ? 18.641 -7.458 11.560 1.00 90.56 93 ALA A N 1
ATOM 694 C CA . ALA A 1 93 ? 18.788 -6.592 10.387 1.00 90.56 93 ALA A CA 1
ATOM 695 C C . ALA A 1 93 ? 20.265 -6.464 9.940 1.00 90.56 93 ALA A C 1
ATOM 697 O O . ALA A 1 93 ? 21.103 -6.089 10.769 1.00 90.56 93 ALA A O 1
ATOM 698 N N . PRO A 1 94 ? 20.600 -6.692 8.652 1.00 91.12 94 PRO A N 1
ATOM 699 C CA . PRO A 1 94 ? 19.709 -7.116 7.570 1.00 91.12 94 PRO A CA 1
ATOM 700 C C . PRO A 1 94 ? 19.275 -8.585 7.690 1.00 91.12 94 PRO A C 1
ATOM 702 O O . PRO A 1 94 ? 20.044 -9.430 8.148 1.00 91.12 94 PRO A O 1
ATOM 705 N N . GLU A 1 95 ? 18.059 -8.878 7.230 1.00 90.38 95 GLU A N 1
ATOM 706 C CA . GLU A 1 95 ? 17.511 -10.241 7.200 1.00 90.38 95 GLU A CA 1
ATOM 707 C C . GLU A 1 95 ? 18.230 -11.143 6.179 1.00 90.38 95 GLU A C 1
ATOM 709 O O . GLU A 1 95 ? 18.793 -10.673 5.185 1.00 90.38 95 GLU A O 1
ATOM 714 N N . THR A 1 96 ? 18.167 -12.465 6.374 1.00 89.56 96 THR A N 1
ATOM 715 C CA . THR A 1 96 ? 18.638 -13.465 5.399 1.00 89.56 96 THR A CA 1
ATOM 716 C C . THR A 1 96 ? 17.578 -14.537 5.143 1.00 89.56 96 THR A C 1
ATOM 718 O O . THR A 1 96 ? 17.314 -15.408 5.971 1.00 89.56 96 THR A O 1
ATOM 721 N N . PHE A 1 97 ? 16.958 -14.493 3.964 1.00 89.94 97 PHE A N 1
ATOM 722 C CA . PHE A 1 97 ? 15.939 -15.466 3.570 1.00 89.94 97 PHE A CA 1
ATOM 723 C C . PHE A 1 97 ? 16.556 -16.846 3.247 1.00 89.94 97 PHE A C 1
ATOM 725 O O . PHE A 1 97 ? 17.538 -16.891 2.502 1.00 89.94 97 PHE A O 1
ATOM 732 N N . PRO A 1 98 ? 15.994 -17.980 3.723 1.00 91.81 98 PRO A N 1
ATOM 733 C CA . PRO A 1 98 ? 14.839 -18.126 4.623 1.00 91.81 98 PRO A CA 1
ATOM 734 C C . PRO A 1 98 ? 15.199 -18.264 6.118 1.00 91.81 98 PRO A C 1
ATOM 736 O O . PRO A 1 98 ? 14.314 -18.463 6.937 1.00 91.81 98 PRO A O 1
ATOM 739 N N . SER A 1 99 ? 16.482 -18.239 6.492 1.00 86.56 99 SER A N 1
ATOM 740 C CA . SER A 1 99 ? 16.953 -18.673 7.822 1.00 86.56 99 SER A CA 1
ATOM 741 C C . SER A 1 99 ? 16.894 -17.634 8.948 1.00 86.56 99 SER A C 1
ATOM 743 O O . SER A 1 99 ? 16.942 -18.014 10.115 1.00 86.56 99 SER A O 1
ATOM 745 N N . GLN A 1 100 ? 16.871 -16.343 8.621 1.00 88.25 100 GLN A N 1
ATOM 746 C CA . GLN A 1 100 ? 16.753 -15.220 9.560 1.00 88.25 100 GLN A CA 1
ATOM 747 C C . GLN A 1 100 ? 15.854 -14.174 8.906 1.00 88.25 100 GLN A C 1
ATOM 749 O O . GLN A 1 100 ? 16.322 -13.156 8.398 1.00 88.25 100 GLN A O 1
ATOM 754 N N . PHE A 1 101 ? 14.580 -14.520 8.790 1.00 91.56 101 PHE A N 1
ATOM 755 C CA . PHE A 1 101 ? 13.585 -13.792 8.022 1.00 91.56 101 PHE A CA 1
ATOM 756 C C . PHE A 1 101 ? 12.241 -13.990 8.719 1.00 91.56 101 PHE A C 1
ATOM 758 O O . PHE A 1 101 ? 11.923 -15.117 9.094 1.00 91.56 101 PHE A O 1
ATOM 765 N N . PHE A 1 102 ? 11.495 -12.912 8.940 1.00 93.25 102 PHE A N 1
ATOM 766 C CA . PHE A 1 102 ? 10.218 -12.973 9.654 1.00 93.25 102 PHE A CA 1
ATOM 767 C C . PHE A 1 102 ? 9.083 -13.608 8.806 1.00 93.25 102 PHE A C 1
ATOM 769 O O . PHE A 1 102 ? 9.219 -13.731 7.589 1.00 93.25 102 PHE A O 1
ATOM 776 N N . ASP A 1 103 ? 7.982 -14.054 9.422 1.00 93.06 103 ASP A N 1
ATOM 777 C CA . ASP A 1 103 ? 6.877 -14.748 8.729 1.00 93.06 103 ASP A CA 1
ATOM 778 C C . ASP A 1 103 ? 5.795 -13.809 8.156 1.00 93.06 103 ASP A C 1
ATOM 780 O O . ASP A 1 103 ? 5.233 -14.114 7.102 1.00 93.06 103 ASP A O 1
ATOM 784 N N . GLU A 1 104 ? 5.548 -12.655 8.791 1.00 93.81 104 GLU A N 1
ATOM 785 C CA . GLU A 1 104 ? 4.658 -11.581 8.302 1.00 93.81 104 GLU A CA 1
ATOM 786 C C . GLU A 1 104 ? 5.425 -10.273 7.984 1.00 93.81 104 GLU A C 1
ATOM 788 O O . GLU A 1 104 ? 5.894 -9.571 8.882 1.00 93.81 104 GLU A O 1
ATOM 793 N N . HIS A 1 105 ? 5.481 -9.872 6.710 1.00 95.69 105 HIS A N 1
ATOM 794 C CA . HIS A 1 105 ? 6.051 -8.595 6.246 1.00 95.69 105 HIS A CA 1
ATOM 795 C C . HIS A 1 105 ? 4.980 -7.652 5.697 1.00 95.69 105 HIS A C 1
ATOM 797 O O . HIS A 1 105 ? 3.912 -8.065 5.255 1.00 95.69 105 HIS A O 1
ATOM 803 N N . PHE A 1 106 ? 5.278 -6.353 5.655 1.00 97.19 106 PHE A N 1
ATOM 804 C CA . PHE A 1 106 ? 4.300 -5.333 5.276 1.00 97.19 106 PHE A CA 1
ATOM 805 C C . PHE A 1 106 ? 4.875 -4.358 4.244 1.00 97.19 106 PHE A C 1
ATOM 807 O O . PHE A 1 106 ? 5.960 -3.808 4.425 1.00 97.19 106 PHE A O 1
ATOM 814 N N . TYR A 1 107 ? 4.114 -4.094 3.180 1.00 98.19 107 TYR A N 1
ATOM 815 C CA . TYR A 1 107 ? 4.349 -2.952 2.285 1.00 98.19 107 TYR A CA 1
ATOM 816 C C . TYR A 1 107 ? 3.786 -1.671 2.902 1.00 98.19 107 TYR A C 1
ATOM 818 O O . TYR A 1 107 ? 4.388 -0.601 2.849 1.00 98.19 107 TYR A O 1
ATOM 826 N N . TRP A 1 108 ? 2.601 -1.799 3.497 1.00 98.44 108 TRP A N 1
ATOM 827 C CA . TRP A 1 108 ? 1.854 -0.712 4.106 1.00 98.44 108 TRP A CA 1
ATOM 828 C C . TRP A 1 108 ? 0.968 -1.261 5.222 1.00 98.44 108 TRP A C 1
ATOM 830 O O . TRP A 1 108 ? 0.388 -2.338 5.080 1.00 98.44 108 TRP A O 1
ATOM 840 N N . ALA A 1 109 ? 0.826 -0.513 6.310 1.00 98.19 109 ALA A N 1
ATOM 841 C CA . ALA A 1 109 ? -0.115 -0.805 7.381 1.00 98.19 109 ALA A CA 1
ATOM 842 C C . ALA A 1 109 ? -0.691 0.486 7.972 1.00 98.19 109 ALA A C 1
ATOM 844 O O . ALA A 1 109 ? -0.002 1.501 8.079 1.00 98.19 109 ALA A O 1
ATOM 845 N N . ALA A 1 110 ? -1.946 0.424 8.411 1.00 98.50 110 ALA A N 1
ATOM 846 C CA . ALA A 1 110 ? -2.583 1.451 9.221 1.00 98.50 110 ALA A CA 1
ATOM 847 C C . ALA A 1 110 ? -3.421 0.809 10.327 1.00 98.50 110 ALA A C 1
ATOM 849 O O . ALA A 1 110 ? -4.088 -0.204 10.106 1.00 98.50 110 ALA A O 1
ATOM 850 N N . SER A 1 111 ? -3.425 1.395 11.521 1.00 98.25 111 SER A N 1
ATOM 851 C CA . SER A 1 111 ? -4.267 0.926 12.628 1.00 98.25 111 SER A CA 1
ATOM 852 C C . SER A 1 111 ? -4.914 2.084 13.371 1.00 98.25 111 SER A C 1
ATOM 854 O O . SER A 1 111 ? -4.297 3.127 13.557 1.00 98.25 111 SER A O 1
ATOM 856 N N . ALA A 1 112 ? -6.153 1.878 13.815 1.00 98.69 112 ALA A N 1
ATOM 857 C CA . ALA A 1 112 ? -6.903 2.824 14.637 1.00 98.69 112 ALA A CA 1
ATOM 858 C C . ALA A 1 112 ? -7.589 2.089 15.795 1.00 98.69 112 ALA A C 1
ATOM 860 O O . ALA A 1 112 ? -8.048 0.953 15.645 1.00 98.69 112 ALA A O 1
ATOM 861 N N . ASP A 1 113 ? -7.681 2.742 16.950 1.00 98.38 113 ASP A N 1
ATOM 862 C CA . ASP A 1 113 ? -8.240 2.172 18.175 1.00 98.38 113 ASP A CA 1
ATOM 863 C C . ASP A 1 113 ? -9.178 3.174 18.863 1.00 98.38 113 ASP A C 1
ATOM 865 O O . ASP A 1 113 ? -8.902 4.371 18.925 1.00 98.38 113 ASP A O 1
ATOM 869 N N . VAL A 1 114 ? -10.309 2.670 19.360 1.00 98.38 114 VAL A N 1
ATOM 870 C CA . VAL A 1 114 ? -11.287 3.399 20.187 1.00 98.38 114 VAL A CA 1
ATOM 871 C C . VAL A 1 114 ? -11.619 2.611 21.464 1.00 98.38 114 VAL A C 1
ATOM 873 O O . VAL A 1 114 ? -12.679 2.781 22.067 1.00 98.38 114 VAL A O 1
ATOM 876 N N . SER A 1 115 ? -10.711 1.735 21.905 1.00 97.69 115 SER A N 1
ATOM 877 C CA . SER A 1 115 ? -10.830 0.939 23.134 1.00 97.69 115 SER A CA 1
ATOM 878 C C . SER A 1 115 ? -10.874 1.821 24.386 1.00 97.69 115 SER A C 1
ATOM 880 O O . SER A 1 115 ? -11.504 1.464 25.376 1.00 97.69 115 SER A O 1
ATOM 882 N N . ASN A 1 116 ? -10.285 3.019 24.340 1.00 95.81 116 ASN A N 1
ATOM 883 C CA . ASN A 1 116 ? -10.426 4.037 25.388 1.00 95.81 116 ASN A CA 1
ATOM 884 C C . ASN A 1 116 ? -11.854 4.618 25.510 1.00 95.81 116 ASN A C 1
ATOM 886 O O . ASN A 1 116 ? -12.175 5.212 26.536 1.00 95.81 116 ASN A O 1
ATOM 890 N N . GLN A 1 117 ? -12.712 4.433 24.500 1.00 96.62 117 GLN A N 1
ATOM 891 C CA . GLN A 1 117 ? -14.128 4.827 24.503 1.00 96.62 117 GLN A CA 1
ATOM 892 C C . GLN A 1 117 ? -15.063 3.646 24.848 1.00 96.62 117 GLN A C 1
ATOM 894 O O . GLN A 1 117 ? -16.270 3.832 25.008 1.00 96.62 117 GLN A O 1
ATOM 899 N N . MET A 1 118 ? -14.533 2.422 24.970 1.00 95.25 118 MET A N 1
ATOM 900 C CA . MET A 1 118 ? -15.318 1.218 25.255 1.00 95.25 118 MET A CA 1
ATOM 901 C C . MET A 1 118 ? -15.678 1.092 26.746 1.00 95.25 118 MET A C 1
ATOM 903 O O . MET A 1 118 ? -14.808 1.228 27.612 1.00 95.25 118 MET A O 1
ATOM 907 N N . PRO A 1 119 ? -16.929 0.722 27.084 1.00 91.75 119 PRO A N 1
ATOM 908 C CA . PRO A 1 119 ? -17.298 0.368 28.451 1.00 91.75 119 PRO A CA 1
ATOM 909 C C . PRO A 1 119 ? -16.434 -0.766 29.021 1.00 91.75 119 PRO A C 1
ATOM 911 O O . PRO A 1 119 ? -16.068 -1.708 28.317 1.00 91.75 119 PRO A O 1
ATOM 914 N N . ASN A 1 120 ? -16.167 -0.703 30.329 1.00 89.25 120 ASN A N 1
ATOM 915 C CA . ASN A 1 120 ? -15.526 -1.763 31.120 1.00 89.25 120 ASN A CA 1
ATOM 916 C C . ASN A 1 120 ? -14.144 -2.240 30.612 1.00 89.25 120 ASN A C 1
ATOM 918 O O . ASN A 1 120 ? -13.731 -3.351 30.938 1.00 89.25 120 ASN A O 1
ATOM 922 N N . GLY A 1 121 ? -13.425 -1.425 29.830 1.00 88.00 121 GLY A N 1
ATOM 923 C CA . GLY A 1 121 ? -12.115 -1.793 29.278 1.00 88.00 121 GLY A CA 1
ATOM 924 C C . GLY A 1 121 ? -12.179 -2.794 28.117 1.00 88.00 121 GLY A C 1
ATOM 925 O O . GLY A 1 121 ? -11.209 -3.513 27.873 1.00 88.00 121 GLY A O 1
ATOM 926 N N . GLY A 1 122 ? -13.316 -2.865 27.415 1.00 94.75 122 GLY A N 1
ATOM 927 C CA . GLY A 1 122 ? -13.425 -3.605 26.159 1.00 94.75 122 GLY A CA 1
ATOM 928 C C . GLY A 1 122 ? -12.505 -3.052 25.064 1.00 94.75 122 GLY A C 1
ATOM 929 O O . GLY A 1 122 ? -11.988 -1.941 25.158 1.00 94.75 122 GLY A O 1
ATOM 930 N N . ARG A 1 123 ? -12.299 -3.832 24.002 1.00 97.00 123 ARG A N 1
ATOM 931 C CA . ARG A 1 123 ? -11.449 -3.461 22.864 1.00 97.00 123 ARG A CA 1
ATOM 932 C C . ARG A 1 123 ? -12.275 -3.150 21.626 1.00 97.00 123 ARG A C 1
ATOM 934 O O . ARG A 1 123 ? -13.208 -3.888 21.319 1.00 97.00 123 ARG A O 1
ATOM 941 N N . ALA A 1 124 ? -11.903 -2.107 20.897 1.00 98.19 124 ALA A N 1
ATOM 942 C CA . ALA A 1 124 ? -12.507 -1.732 19.625 1.00 98.19 124 ALA A CA 1
ATOM 943 C C . ALA A 1 124 ? -11.427 -1.177 18.690 1.00 98.19 124 ALA A C 1
ATOM 945 O O . ALA A 1 124 ? -10.950 -0.063 18.893 1.00 98.19 124 ALA A O 1
ATOM 946 N N . SER A 1 125 ? -11.027 -1.956 17.682 1.00 98.56 125 SER A N 1
ATOM 947 C CA . SER A 1 125 ? -9.898 -1.612 16.812 1.00 98.56 125 SER A CA 1
ATOM 948 C C . SER A 1 125 ? -10.096 -2.009 15.348 1.00 98.56 125 SER A C 1
ATOM 950 O O . SER A 1 125 ? -10.870 -2.913 15.006 1.00 98.56 125 SER A O 1
ATOM 952 N N . LEU A 1 126 ? -9.360 -1.304 14.494 1.00 98.81 126 LEU A N 1
ATOM 953 C CA . LEU A 1 126 ? -9.252 -1.485 13.056 1.00 98.81 126 LEU A CA 1
ATOM 954 C C . LEU A 1 126 ? -7.785 -1.735 12.700 1.00 98.81 126 LEU A C 1
ATOM 956 O O . LEU A 1 126 ? -6.918 -0.973 13.121 1.00 98.81 126 LEU A O 1
ATOM 960 N N . VAL A 1 127 ? -7.530 -2.758 11.886 1.00 98.38 127 VAL A N 1
ATOM 961 C CA . VAL A 1 127 ? -6.234 -3.002 11.239 1.00 98.38 127 VAL A CA 1
ATOM 962 C C . VAL A 1 127 ? -6.456 -3.062 9.731 1.00 98.38 127 VAL A C 1
ATOM 964 O O . VAL A 1 127 ? -7.322 -3.800 9.252 1.00 98.38 127 VAL A O 1
ATOM 967 N N . LEU A 1 128 ? -5.676 -2.276 8.999 1.00 98.44 128 LEU A N 1
ATOM 968 C CA . LEU A 1 128 ? -5.608 -2.232 7.543 1.00 98.44 128 LEU A CA 1
ATOM 969 C C . LEU A 1 128 ? -4.167 -2.557 7.138 1.00 98.44 128 LEU A C 1
ATOM 971 O O . LEU A 1 128 ? -3.244 -2.023 7.750 1.00 98.44 128 LEU A O 1
ATOM 975 N N . ALA A 1 129 ? -3.953 -3.393 6.124 1.00 98.06 129 ALA A N 1
ATOM 976 C CA . ALA A 1 129 ? -2.597 -3.708 5.669 1.00 98.06 129 ALA A CA 1
ATOM 977 C C . ALA A 1 129 ? -2.535 -4.138 4.201 1.00 98.06 129 ALA A C 1
ATOM 979 O O . ALA A 1 129 ? -3.510 -4.655 3.663 1.00 98.06 129 ALA A O 1
ATOM 980 N N . LEU A 1 130 ? -1.369 -3.960 3.583 1.00 98.44 130 LEU A N 1
ATOM 981 C CA . LEU A 1 130 ? -0.922 -4.718 2.419 1.00 98.44 130 LEU A CA 1
ATOM 982 C C . LEU A 1 130 ? 0.263 -5.573 2.879 1.00 98.44 130 LEU A C 1
ATOM 984 O O . LEU A 1 130 ? 1.352 -5.058 3.149 1.00 98.44 130 LEU A O 1
ATOM 988 N N . GLU A 1 131 ? -0.006 -6.862 3.031 1.00 97.19 131 GLU A N 1
ATOM 989 C CA . GLU A 1 131 ? 0.711 -7.787 3.909 1.00 97.19 131 GLU A CA 1
ATOM 990 C C . GLU A 1 131 ? 1.206 -8.984 3.093 1.00 97.19 131 GLU A C 1
ATOM 992 O O . GLU A 1 131 ? 0.440 -9.569 2.325 1.00 97.19 131 GLU A O 1
ATOM 997 N N . GLY A 1 132 ? 2.493 -9.304 3.213 1.00 96.81 132 GLY A N 1
ATOM 998 C CA . GLY A 1 132 ? 3.122 -10.497 2.659 1.00 96.81 132 GLY A CA 1
ATOM 999 C C . GLY A 1 132 ? 3.347 -11.527 3.760 1.00 96.81 132 GLY A C 1
ATOM 1000 O O . GLY A 1 132 ? 3.831 -11.177 4.830 1.00 96.81 132 GLY A O 1
ATOM 1001 N N . ALA A 1 133 ? 2.988 -12.779 3.503 1.00 96.12 133 ALA A N 1
ATOM 1002 C CA . ALA A 1 133 ? 3.140 -13.875 4.454 1.00 96.12 133 ALA A CA 1
ATOM 1003 C C . ALA A 1 133 ? 3.329 -15.207 3.717 1.00 96.12 133 ALA A C 1
ATOM 1005 O O . ALA A 1 133 ? 3.239 -15.271 2.488 1.00 96.12 133 ALA A O 1
ATOM 1006 N N . PHE A 1 134 ? 3.541 -16.291 4.460 1.00 96.19 134 PHE A N 1
ATOM 1007 C CA . PHE A 1 134 ? 3.632 -17.642 3.907 1.00 96.19 134 PHE A CA 1
ATOM 1008 C C . PHE A 1 134 ? 2.300 -18.387 4.042 1.00 96.19 134 PHE A C 1
ATOM 1010 O O . PHE A 1 134 ? 1.660 -18.362 5.092 1.00 96.19 134 PHE A O 1
ATOM 1017 N N . ALA A 1 135 ? 1.873 -19.085 2.988 1.00 95.19 135 ALA A N 1
ATOM 1018 C CA . ALA A 1 135 ? 0.579 -19.775 2.938 1.00 95.19 135 ALA A CA 1
ATOM 1019 C C . ALA A 1 135 ? 0.421 -20.895 3.989 1.00 95.19 135 ALA A C 1
ATOM 1021 O O . ALA A 1 135 ? -0.703 -21.212 4.384 1.00 95.19 135 ALA A O 1
ATOM 1022 N N . ALA A 1 136 ? 1.531 -21.474 4.457 1.00 93.38 136 ALA A N 1
ATOM 1023 C CA . ALA A 1 136 ? 1.574 -22.446 5.550 1.00 93.38 136 ALA A CA 1
ATOM 1024 C C . ALA A 1 136 ? 1.773 -21.821 6.949 1.00 93.38 136 ALA A C 1
ATOM 1026 O O . ALA A 1 136 ? 1.734 -22.544 7.944 1.00 93.38 136 ALA A O 1
ATOM 1027 N N . GLY A 1 137 ? 2.000 -20.506 7.043 1.00 91.50 137 GLY A N 1
ATOM 1028 C CA . GLY A 1 137 ? 2.483 -19.814 8.243 1.00 91.50 137 GLY A CA 1
ATOM 1029 C C . GLY A 1 137 ? 4.010 -19.851 8.370 1.00 91.50 137 GLY A C 1
ATOM 1030 O O . GLY A 1 137 ? 4.637 -18.804 8.451 1.00 91.50 137 GLY A O 1
ATOM 1031 N N . ASP A 1 138 ? 4.618 -21.039 8.311 1.00 92.69 138 ASP A N 1
ATOM 1032 C CA . ASP A 1 138 ? 6.078 -21.194 8.389 1.00 92.69 138 ASP A CA 1
ATOM 1033 C C . ASP A 1 138 ? 6.813 -20.572 7.178 1.00 92.69 138 ASP A C 1
ATOM 1035 O O . ASP A 1 138 ? 6.332 -20.627 6.043 1.00 92.69 138 ASP A O 1
ATOM 1039 N N . VAL A 1 139 ? 8.031 -20.055 7.398 1.00 93.69 139 VAL A N 1
ATOM 1040 C CA . VAL A 1 139 ? 8.899 -19.431 6.373 1.00 93.69 139 VAL A CA 1
ATOM 1041 C C . VAL A 1 139 ? 9.404 -20.469 5.356 1.00 93.69 139 VAL A C 1
ATOM 1043 O O . VAL A 1 139 ? 10.501 -21.023 5.473 1.00 93.69 139 VAL A O 1
ATOM 1046 N N . ILE A 1 140 ? 8.590 -20.743 4.336 1.00 95.00 140 ILE A N 1
ATOM 1047 C CA . ILE A 1 140 ? 8.827 -21.779 3.321 1.00 95.00 140 ILE A CA 1
ATOM 1048 C C . ILE A 1 140 ? 9.075 -21.141 1.938 1.00 95.00 140 ILE A C 1
ATOM 1050 O O . ILE A 1 140 ? 8.193 -20.477 1.390 1.00 95.00 140 ILE A O 1
ATOM 1054 N N . PRO A 1 141 ? 10.253 -21.356 1.313 1.00 95.69 141 PRO A N 1
ATOM 1055 C CA . PRO A 1 141 ? 10.507 -20.935 -0.065 1.00 95.69 141 PRO A CA 1
ATOM 1056 C C . PRO A 1 141 ? 9.545 -21.589 -1.062 1.00 95.69 141 PRO A C 1
ATOM 1058 O O . PRO A 1 141 ? 9.606 -22.795 -1.293 1.00 95.69 141 PRO A O 1
ATOM 1061 N N . GLY A 1 142 ? 8.698 -20.769 -1.682 1.00 95.25 142 GLY A N 1
ATOM 1062 C CA . GLY A 1 142 ? 7.638 -21.194 -2.593 1.00 95.25 142 GLY A CA 1
ATOM 1063 C C . GLY A 1 142 ? 6.230 -20.902 -2.073 1.00 95.25 142 GLY A C 1
ATOM 1064 O O . GLY A 1 142 ? 5.323 -20.846 -2.893 1.00 95.25 142 GLY A O 1
ATOM 1065 N N . ASP A 1 143 ? 6.053 -20.653 -0.769 1.00 96.81 143 ASP A N 1
ATOM 1066 C CA . ASP A 1 143 ? 4.742 -20.427 -0.139 1.00 96.81 143 ASP A CA 1
ATOM 1067 C C . ASP A 1 143 ? 4.367 -18.935 -0.005 1.00 96.81 143 ASP A C 1
ATOM 1069 O O . ASP A 1 143 ? 3.330 -18.614 0.577 1.00 96.81 143 ASP A O 1
ATOM 1073 N N . GLN A 1 144 ? 5.172 -18.014 -0.548 1.00 97.44 144 GLN A N 1
ATOM 1074 C CA . GLN A 1 144 ? 4.932 -16.568 -0.479 1.00 97.44 144 GLN A CA 1
ATOM 1075 C C . GLN A 1 144 ? 3.580 -16.159 -1.092 1.00 97.44 144 GLN A C 1
ATOM 1077 O O . GLN A 1 144 ? 3.312 -16.388 -2.275 1.00 97.44 144 GLN A O 1
ATOM 1082 N N . ILE A 1 145 ? 2.769 -15.453 -0.308 1.00 98.00 145 ILE A N 1
ATOM 1083 C CA . ILE A 1 145 ? 1.503 -14.825 -0.704 1.00 98.00 145 ILE A CA 1
ATOM 1084 C C . ILE A 1 145 ? 1.485 -13.356 -0.269 1.00 98.00 145 ILE A C 1
ATOM 1086 O O . ILE A 1 145 ? 2.161 -12.972 0.679 1.00 98.00 145 ILE A O 1
ATOM 1090 N N . VAL A 1 146 ? 0.699 -12.519 -0.951 1.00 98.06 146 VAL A N 1
ATOM 1091 C CA . VAL A 1 146 ? 0.444 -11.129 -0.536 1.00 98.06 146 VAL A CA 1
ATOM 1092 C C . VAL A 1 146 ? -1.052 -10.845 -0.613 1.00 98.06 146 VAL A C 1
ATOM 1094 O O . VAL A 1 146 ? -1.726 -11.299 -1.540 1.00 98.06 146 VAL A O 1
ATOM 1097 N N . PHE A 1 147 ? -1.582 -10.088 0.346 1.00 97.81 147 PHE A N 1
ATOM 1098 C CA . PHE A 1 147 ? -2.993 -9.720 0.392 1.00 97.81 147 PHE A CA 1
ATOM 1099 C C . PHE A 1 147 ? -3.243 -8.338 1.002 1.00 97.81 147 PHE A C 1
ATOM 1101 O O . PHE A 1 147 ? -2.502 -7.855 1.857 1.00 97.81 147 PHE A O 1
ATOM 1108 N N . GLY A 1 148 ? -4.334 -7.705 0.568 1.00 97.75 148 GLY A N 1
ATOM 1109 C CA . GLY A 1 148 ? -4.880 -6.520 1.224 1.00 97.75 148 GLY A CA 1
ATOM 1110 C C . GLY A 1 148 ? -5.878 -6.919 2.310 1.00 97.75 148 GLY A C 1
ATOM 1111 O O . GLY A 1 148 ? -6.845 -7.625 2.020 1.00 97.75 148 GLY A O 1
ATOM 1112 N N . ARG A 1 149 ? -5.642 -6.466 3.542 1.00 97.69 149 ARG A N 1
ATOM 1113 C CA . ARG A 1 149 ? -6.381 -6.811 4.765 1.00 97.69 149 ARG A CA 1
ATOM 1114 C C . ARG A 1 149 ? -7.259 -5.661 5.251 1.00 97.69 149 ARG A C 1
ATOM 1116 O O . ARG A 1 149 ? -6.790 -4.533 5.400 1.00 97.69 149 ARG A O 1
ATOM 1123 N N . VAL A 1 150 ? -8.504 -5.977 5.614 1.00 97.94 150 VAL A N 1
ATOM 1124 C CA . VAL A 1 150 ? -9.391 -5.134 6.436 1.00 97.94 150 VAL A CA 1
ATOM 1125 C C . VAL A 1 150 ? -9.916 -5.960 7.611 1.00 97.94 150 VAL A C 1
ATOM 1127 O O . VAL A 1 150 ? -10.771 -6.829 7.442 1.00 97.94 150 VAL A O 1
ATOM 1130 N N . ARG A 1 151 ? -9.429 -5.684 8.825 1.00 98.50 151 ARG A N 1
ATOM 1131 C CA . ARG A 1 151 ? -9.774 -6.419 10.053 1.00 98.50 151 ARG A CA 1
ATOM 1132 C C . ARG A 1 151 ? -10.403 -5.491 11.093 1.00 98.50 15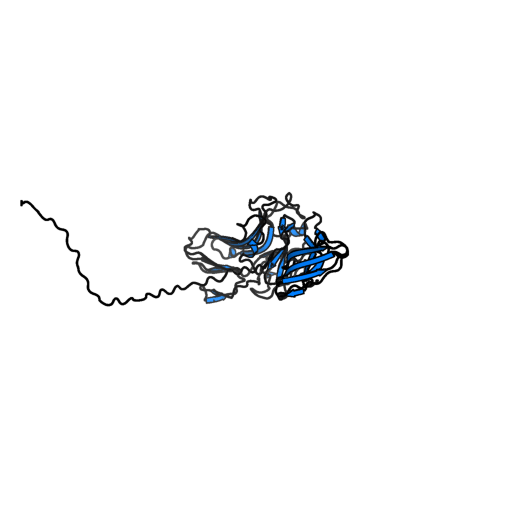1 ARG A C 1
ATOM 1134 O O . ARG A 1 151 ? -9.797 -4.507 11.500 1.00 98.50 151 ARG A O 1
ATOM 1141 N N . ILE A 1 152 ? -11.612 -5.830 11.543 1.00 98.75 152 ILE A N 1
ATOM 1142 C CA . ILE A 1 152 ? -12.399 -5.068 12.529 1.00 98.75 152 ILE A CA 1
ATOM 1143 C C . ILE A 1 152 ? -12.642 -5.958 13.753 1.00 98.75 152 ILE A C 1
ATOM 1145 O O . ILE A 1 152 ? -13.172 -7.066 13.620 1.00 98.75 152 ILE A O 1
ATOM 1149 N N . ARG A 1 153 ? -12.301 -5.471 14.951 1.00 98.50 153 ARG A N 1
ATOM 1150 C CA . ARG A 1 153 ? -12.542 -6.158 16.231 1.00 98.50 153 ARG A CA 1
ATOM 1151 C C . ARG A 1 153 ? -13.358 -5.276 17.171 1.00 98.50 153 ARG A C 1
ATOM 1153 O O . ARG A 1 153 ? -12.986 -4.130 17.392 1.00 98.50 153 ARG A O 1
ATOM 1160 N N . ILE A 1 154 ? -14.408 -5.834 17.778 1.00 98.31 154 ILE A N 1
ATOM 1161 C CA . ILE A 1 154 ? -15.100 -5.256 18.944 1.00 98.31 154 ILE A CA 1
ATOM 1162 C C . ILE A 1 154 ? -15.318 -6.377 19.965 1.00 98.31 154 ILE A C 1
ATOM 1164 O O . ILE A 1 154 ? -15.925 -7.397 19.640 1.00 98.31 154 ILE A O 1
ATOM 1168 N N . ASP A 1 155 ? -14.763 -6.240 21.166 1.00 96.81 155 ASP A N 1
ATOM 1169 C CA . ASP A 1 155 ? -14.512 -7.380 22.054 1.00 96.81 155 ASP A CA 1
ATOM 1170 C C . ASP A 1 155 ? -14.416 -6.964 23.541 1.00 96.81 155 ASP A C 1
ATOM 1172 O O . ASP A 1 155 ? -13.382 -6.426 23.947 1.00 96.81 155 ASP A O 1
ATOM 1176 N N . PRO A 1 156 ? -15.451 -7.188 24.375 1.00 97.06 156 PRO A N 1
ATOM 1177 C CA . PRO A 1 156 ? -16.789 -7.672 24.031 1.00 97.06 156 PRO A CA 1
ATOM 1178 C C . PRO A 1 156 ? -17.685 -6.565 23.451 1.00 97.06 156 PRO A C 1
ATOM 1180 O O . PRO A 1 156 ? -17.490 -5.380 23.712 1.00 97.06 156 PRO A O 1
ATOM 1183 N N . LEU A 1 157 ? -18.733 -6.953 22.726 1.00 97.38 157 LEU A N 1
ATOM 1184 C CA . LEU A 1 157 ? -19.800 -6.057 22.279 1.00 97.38 157 LEU A CA 1
ATOM 1185 C C . LEU A 1 157 ? -20.619 -5.514 23.470 1.00 97.38 157 LEU A C 1
ATOM 1187 O O . LEU A 1 157 ? -21.166 -6.318 24.234 1.00 97.38 157 LEU A O 1
ATOM 1191 N N . PRO A 1 158 ? -20.780 -4.182 23.622 1.00 95.75 158 PRO A N 1
ATOM 1192 C CA . PRO A 1 158 ? -21.511 -3.600 24.754 1.00 95.75 158 PRO A CA 1
ATOM 1193 C C . PRO A 1 158 ? -23.011 -3.933 24.826 1.00 95.75 158 PRO A C 1
ATOM 1195 O O . PRO A 1 158 ? -23.583 -3.904 25.914 1.00 95.75 158 PRO A O 1
ATOM 1198 N N . ALA A 1 159 ? -23.664 -4.230 23.697 1.00 97.31 159 ALA A N 1
ATOM 1199 C CA . ALA A 1 159 ? -25.093 -4.541 23.635 1.00 97.31 159 ALA A CA 1
ATOM 1200 C C . ALA A 1 159 ? -25.441 -5.453 22.447 1.00 97.31 159 ALA A C 1
ATOM 1202 O O . ALA A 1 159 ? -24.639 -5.659 21.539 1.00 97.31 159 ALA A O 1
ATOM 1203 N N . SER A 1 160 ? -26.667 -5.982 22.446 1.00 98.25 160 SER A N 1
ATOM 1204 C CA . SER A 1 160 ? -27.219 -6.722 21.309 1.00 98.25 160 SER A CA 1
ATOM 1205 C C . SER A 1 160 ? -27.855 -5.768 20.295 1.00 98.25 160 SER A C 1
ATOM 1207 O O . SER A 1 160 ? -28.550 -4.830 20.685 1.00 98.25 160 SER A O 1
ATOM 1209 N N . GLY A 1 161 ? -27.676 -6.024 18.998 1.00 97.94 161 GLY A N 1
ATOM 1210 C CA . GLY A 1 161 ? -28.294 -5.244 17.922 1.00 97.94 161 GLY A CA 1
ATOM 1211 C C . GLY A 1 161 ? -27.447 -5.172 16.652 1.00 97.94 161 GLY A C 1
ATOM 1212 O O . GLY A 1 161 ? -26.655 -6.067 16.368 1.00 97.94 161 GLY A O 1
ATOM 1213 N N . THR A 1 162 ? -27.635 -4.111 15.867 1.00 98.19 162 THR A N 1
ATOM 1214 C CA . THR A 1 162 ? -26.868 -3.877 14.634 1.00 98.19 162 THR A CA 1
ATOM 1215 C C . THR A 1 162 ? -25.714 -2.921 14.903 1.00 98.19 162 THR A C 1
ATOM 1217 O O . THR A 1 162 ? -25.928 -1.854 15.474 1.00 98.19 162 THR A O 1
ATOM 1220 N N . TYR A 1 163 ? -24.517 -3.284 14.446 1.00 98.38 163 TYR A N 1
ATOM 1221 C CA . TYR A 1 163 ? -23.329 -2.434 14.459 1.00 98.38 163 TYR A CA 1
ATOM 1222 C C . TYR A 1 163 ? -22.957 -2.052 13.025 1.00 98.38 163 TYR A C 1
ATOM 1224 O O . TYR A 1 163 ? -22.907 -2.909 12.146 1.00 98.38 163 TYR A O 1
ATOM 1232 N N . THR A 1 164 ? -22.696 -0.773 12.775 1.00 98.38 164 THR A N 1
ATOM 1233 C CA . THR A 1 164 ? -22.247 -0.256 11.477 1.00 98.38 164 THR A CA 1
ATOM 1234 C C . THR A 1 164 ? -20.894 0.414 11.647 1.00 98.38 164 THR A C 1
ATOM 1236 O O . THR A 1 164 ? -20.747 1.318 12.462 1.00 98.38 164 THR A O 1
ATOM 1239 N N . VAL A 1 165 ? -19.903 -0.034 10.884 1.00 98.44 165 VAL A N 1
ATOM 1240 C CA . VAL A 1 165 ? -18.514 0.410 10.984 1.00 98.44 165 VAL A CA 1
ATOM 1241 C C . VAL A 1 165 ? -18.096 1.072 9.678 1.00 98.44 165 VAL A C 1
ATOM 1243 O O . VAL A 1 165 ? -18.250 0.488 8.605 1.00 98.44 165 VAL A O 1
ATOM 1246 N N . TYR A 1 166 ? -17.562 2.283 9.774 1.00 98.25 166 TYR A N 1
ATOM 1247 C CA . TYR A 1 166 ? -17.010 3.056 8.667 1.00 98.25 166 TYR A CA 1
ATOM 1248 C C . TYR A 1 166 ? -15.493 3.082 8.824 1.00 98.25 166 TYR A C 1
ATOM 1250 O O . TYR A 1 166 ? -14.976 3.292 9.926 1.00 98.25 166 TYR A O 1
ATOM 1258 N N . THR A 1 167 ? -14.799 2.835 7.720 1.00 97.94 167 THR A N 1
ATOM 1259 C CA . THR A 1 167 ? -13.338 2.821 7.630 1.00 97.94 167 THR A CA 1
ATOM 1260 C C . THR A 1 167 ? -12.909 3.549 6.351 1.00 97.94 167 THR A C 1
ATOM 1262 O O . THR A 1 167 ? -13.742 3.731 5.453 1.00 97.94 167 THR A O 1
ATOM 1265 N N . PRO A 1 168 ? -11.622 3.896 6.188 1.00 97.50 168 PRO A N 1
ATOM 1266 C CA . PRO A 1 168 ? -11.104 4.484 4.948 1.00 97.50 168 PRO A CA 1
ATOM 1267 C C . PRO A 1 168 ? -11.346 3.650 3.681 1.00 97.50 168 PRO A C 1
ATOM 1269 O O . PRO A 1 168 ? -11.373 4.216 2.589 1.00 97.50 168 PRO A O 1
ATOM 1272 N N . PHE A 1 169 ? -11.594 2.342 3.831 1.00 96.12 169 PHE A N 1
ATOM 1273 C CA . PHE A 1 169 ? -11.839 1.382 2.748 1.00 96.12 169 PHE A CA 1
ATOM 1274 C C . PHE A 1 169 ? -13.223 0.701 2.833 1.00 96.12 169 PHE A C 1
ATOM 1276 O O . PHE A 1 169 ? -13.416 -0.413 2.338 1.00 96.12 169 PHE A O 1
ATOM 1283 N N . GLY A 1 170 ? -14.218 1.331 3.473 1.00 94.56 170 GLY A N 1
ATOM 1284 C CA . GLY A 1 170 ? -15.620 0.951 3.266 1.00 94.56 170 GLY A CA 1
ATOM 1285 C C . GLY A 1 170 ? -16.592 1.231 4.409 1.00 94.56 170 GLY A C 1
ATOM 1286 O O . GLY A 1 170 ? -16.302 1.923 5.385 1.00 94.56 170 GLY A O 1
ATOM 1287 N N . LYS A 1 171 ? -17.783 0.644 4.261 1.00 96.31 171 LYS A N 1
ATOM 1288 C CA . LYS A 1 171 ? -18.857 0.608 5.255 1.00 96.31 171 LYS A CA 1
ATOM 1289 C C . LYS A 1 171 ? -19.300 -0.842 5.451 1.00 96.31 171 LYS A C 1
ATOM 1291 O O . LYS A 1 171 ? -19.677 -1.506 4.489 1.00 96.31 171 LYS A O 1
ATOM 1296 N N . TYR A 1 172 ? -19.279 -1.306 6.694 1.00 97.75 172 TYR A N 1
ATOM 1297 C CA . TYR A 1 172 ? -19.520 -2.692 7.085 1.00 97.75 172 TYR A CA 1
ATOM 1298 C C . TYR A 1 172 ? -20.680 -2.729 8.084 1.00 97.75 172 TYR A C 1
ATOM 1300 O O . TYR A 1 172 ? -20.624 -2.060 9.112 1.00 97.75 172 TYR A O 1
ATOM 1308 N N . THR A 1 173 ? -21.746 -3.478 7.795 1.00 98.12 173 THR A N 1
ATOM 1309 C CA . THR A 1 173 ? -22.933 -3.555 8.666 1.00 98.12 173 THR A CA 1
ATOM 1310 C C . THR A 1 173 ? -23.134 -4.979 9.165 1.00 98.12 173 THR A C 1
ATOM 1312 O O . THR A 1 173 ? -23.341 -5.903 8.383 1.00 98.12 173 THR A O 1
ATOM 1315 N N . PHE A 1 174 ? -23.109 -5.132 10.485 1.00 98.38 174 PHE A N 1
ATOM 1316 C CA . PHE A 1 174 ? -23.200 -6.390 11.212 1.00 98.38 174 PHE A CA 1
ATOM 1317 C C . PHE A 1 174 ? -24.533 -6.424 11.978 1.00 98.38 174 PHE A C 1
ATOM 1319 O O . PHE A 1 174 ? -24.623 -5.863 13.074 1.00 98.38 174 PHE A O 1
ATOM 1326 N N . PRO A 1 175 ? -25.605 -7.007 11.410 1.00 98.25 175 PRO A N 1
ATOM 1327 C CA . PRO A 1 175 ? -26.898 -7.106 12.082 1.00 98.25 175 PRO A CA 1
ATOM 1328 C C . PRO A 1 175 ? -26.893 -8.181 13.176 1.00 98.25 175 PRO A C 1
ATOM 1330 O O . PRO A 1 175 ? -26.058 -9.087 13.171 1.00 98.25 175 PRO A O 1
ATOM 1333 N N . ASN A 1 176 ? -27.880 -8.114 14.074 1.00 97.31 176 ASN A N 1
ATOM 1334 C CA . ASN A 1 176 ? -28.233 -9.177 15.030 1.00 97.31 176 ASN A CA 1
ATOM 1335 C C . ASN A 1 176 ? -27.069 -9.697 15.903 1.00 97.31 176 ASN A C 1
ATOM 1337 O O . ASN A 1 176 ? -27.047 -10.866 16.286 1.00 97.31 176 ASN A O 1
ATOM 1341 N N . GLN A 1 177 ? -26.103 -8.836 16.217 1.00 98.25 177 GLN A N 1
ATOM 1342 C CA . GLN A 1 177 ? -25.000 -9.149 17.122 1.00 98.25 177 GLN A CA 1
ATOM 1343 C C . GLN A 1 177 ? -25.503 -9.251 18.571 1.00 98.25 177 GLN A C 1
ATOM 1345 O O . GLN A 1 177 ? -26.543 -8.679 18.911 1.00 98.25 177 GLN A O 1
ATOM 1350 N N . ALA A 1 178 ? -24.769 -9.959 19.432 1.00 97.75 178 ALA A N 1
ATOM 1351 C CA . ALA A 1 178 ? -25.155 -10.211 20.821 1.00 97.75 178 ALA A CA 1
ATOM 1352 C C . ALA A 1 178 ? -24.228 -9.501 21.821 1.00 97.75 178 ALA A C 1
ATOM 1354 O O . ALA A 1 178 ? -23.008 -9.518 21.662 1.00 97.75 178 ALA A O 1
ATOM 1355 N N . ALA A 1 179 ? -24.806 -8.937 22.885 1.00 97.44 179 ALA A N 1
ATOM 1356 C CA . ALA A 1 179 ? -24.059 -8.389 24.015 1.00 97.44 179 ALA A CA 1
ATOM 1357 C C . ALA A 1 179 ? -23.099 -9.436 24.607 1.00 97.44 179 ALA A C 1
ATOM 1359 O O . ALA A 1 179 ? -23.457 -10.606 24.748 1.00 97.44 179 ALA A O 1
ATOM 1360 N N . GLY A 1 180 ? -21.885 -9.020 24.967 1.00 96.69 180 GLY A N 1
ATOM 1361 C CA . GLY A 1 180 ? -20.861 -9.907 25.528 1.00 96.69 180 GLY A CA 1
ATOM 1362 C C . GLY A 1 180 ? -20.123 -10.782 24.505 1.00 96.69 180 GLY A C 1
ATOM 1363 O O . GLY A 1 180 ? -19.075 -11.326 24.840 1.00 96.69 180 GLY A O 1
ATOM 1364 N N . ALA A 1 181 ? -20.614 -10.908 23.268 1.00 97.19 181 ALA A N 1
ATOM 1365 C CA . ALA A 1 181 ? -19.916 -11.637 22.211 1.00 97.19 181 ALA A CA 1
ATOM 1366 C C . ALA A 1 181 ? -18.778 -10.801 21.596 1.00 97.19 181 ALA A C 1
ATOM 1368 O O . ALA A 1 181 ? -18.770 -9.573 21.682 1.00 97.19 181 ALA A O 1
ATOM 1369 N N . ARG A 1 182 ? -17.832 -11.468 20.930 1.00 97.56 182 ARG A N 1
ATOM 1370 C CA . ARG A 1 182 ? -16.766 -10.831 20.146 1.00 97.56 182 ARG A CA 1
ATOM 1371 C C . ARG A 1 182 ? -17.210 -10.670 18.693 1.00 97.56 182 ARG A C 1
ATOM 1373 O O . ARG A 1 182 ? -17.439 -11.667 18.012 1.00 97.56 182 ARG A O 1
ATOM 1380 N N . LEU A 1 183 ? -17.236 -9.437 18.195 1.00 98.12 183 LEU A N 1
ATOM 1381 C CA . LEU A 1 183 ? -17.244 -9.161 16.761 1.00 98.12 183 LEU A CA 1
ATOM 1382 C C . LEU A 1 183 ? -15.800 -9.232 16.262 1.00 98.12 183 LEU A C 1
ATOM 1384 O O . LEU A 1 183 ? -14.923 -8.516 16.750 1.00 98.12 183 LEU A O 1
ATOM 1388 N N . PHE A 1 184 ? -15.544 -10.113 15.300 1.00 98.00 184 PHE A N 1
ATOM 1389 C CA . PHE A 1 184 ? -14.243 -10.225 14.651 1.00 98.00 184 PHE A CA 1
ATOM 1390 C C . PHE A 1 184 ? -14.441 -10.486 13.163 1.00 98.00 184 PHE A C 1
ATOM 1392 O O . PHE A 1 184 ? -14.733 -11.604 12.747 1.00 98.00 184 PHE A O 1
ATOM 1399 N N . PHE A 1 185 ? -14.323 -9.422 12.379 1.00 98.38 185 PHE A N 1
ATOM 1400 C CA . PHE A 1 185 ? -14.380 -9.459 10.926 1.00 98.38 185 PHE A CA 1
ATOM 1401 C C . PHE A 1 185 ? -12.960 -9.356 10.368 1.00 98.38 185 PHE A C 1
ATOM 1403 O O . PHE A 1 185 ? -12.116 -8.639 10.910 1.00 98.38 185 PHE A O 1
ATOM 1410 N N . THR A 1 186 ? -12.680 -10.080 9.293 1.00 97.25 186 THR A N 1
ATOM 1411 C CA . THR A 1 186 ? -11.443 -9.969 8.518 1.00 97.25 186 THR A CA 1
ATOM 1412 C C . THR A 1 186 ? -11.782 -10.259 7.065 1.00 97.25 186 THR A C 1
ATOM 1414 O O . THR A 1 186 ? -12.414 -11.270 6.768 1.00 97.25 186 THR A O 1
ATOM 1417 N N . GLU A 1 187 ? -11.364 -9.364 6.183 1.00 96.62 187 GLU A N 1
ATOM 1418 C CA . GLU A 1 187 ? -11.394 -9.526 4.737 1.00 96.62 187 GLU A CA 1
ATOM 1419 C C . GLU A 1 187 ? -9.952 -9.407 4.238 1.00 96.62 187 GLU A C 1
ATOM 1421 O O . GLU A 1 187 ? -9.402 -8.309 4.212 1.00 96.62 187 GLU A O 1
ATOM 1426 N N . ASP A 1 188 ? -9.347 -10.547 3.899 1.00 96.88 188 ASP A N 1
ATOM 1427 C CA . ASP A 1 188 ? -7.982 -10.649 3.378 1.00 96.88 188 ASP A CA 1
ATOM 1428 C C . ASP A 1 188 ? -8.076 -11.054 1.894 1.00 96.88 188 ASP A C 1
ATOM 1430 O O . ASP A 1 188 ? -8.421 -12.192 1.569 1.00 96.88 188 ASP A O 1
ATOM 1434 N N . ILE A 1 189 ? -7.834 -10.113 0.976 1.00 96.12 189 ILE A N 1
ATOM 1435 C CA . ILE A 1 189 ? -7.980 -10.317 -0.475 1.00 96.12 189 ILE A CA 1
ATOM 1436 C C . ILE A 1 189 ? -6.608 -10.528 -1.116 1.00 96.12 189 ILE A C 1
ATOM 1438 O O . ILE A 1 189 ? -5.775 -9.624 -1.133 1.00 96.12 189 ILE A O 1
ATOM 1442 N N . GLY A 1 190 ? -6.399 -11.736 -1.644 1.00 94.12 190 GLY A N 1
ATOM 1443 C CA . GLY A 1 190 ? -5.120 -12.251 -2.152 1.00 94.12 190 GLY A CA 1
ATOM 1444 C C . GLY A 1 190 ? -4.711 -13.567 -1.479 1.00 94.12 190 GLY A C 1
ATOM 1445 O O . GLY A 1 190 ? -4.153 -14.442 -2.130 1.00 94.12 190 GLY A O 1
ATOM 1446 N N . ILE A 1 191 ? -5.120 -13.770 -0.220 1.00 94.00 191 ILE A N 1
ATOM 1447 C CA . ILE A 1 191 ? -4.700 -14.883 0.657 1.00 94.00 191 ILE A CA 1
ATOM 1448 C C . ILE A 1 191 ? -5.103 -16.286 0.157 1.00 94.00 191 ILE A C 1
ATOM 1450 O O . ILE A 1 191 ? -4.597 -17.289 0.642 1.00 94.00 191 ILE A O 1
ATOM 1454 N N . GLN A 1 192 ? -6.042 -16.365 -0.794 1.00 91.75 192 GLN A N 1
ATOM 1455 C CA . GLN A 1 192 ? -6.542 -17.618 -1.380 1.00 91.75 192 GLN A CA 1
ATOM 1456 C C . GLN A 1 192 ? -5.941 -17.931 -2.760 1.00 91.75 192 GLN A C 1
ATOM 1458 O O . GLN A 1 192 ? -6.303 -18.943 -3.362 1.00 91.75 192 GLN A O 1
ATOM 1463 N N . CYS A 1 193 ? -5.080 -17.063 -3.297 1.00 90.88 193 CYS A N 1
ATOM 1464 C CA . CYS A 1 193 ? -4.434 -17.308 -4.581 1.00 90.88 193 CYS A CA 1
ATOM 1465 C C . CYS A 1 193 ? -3.253 -18.282 -4.448 1.00 90.88 193 CYS A C 1
ATOM 1467 O O . CYS A 1 193 ? -2.723 -18.459 -3.349 1.00 90.88 193 CYS A O 1
ATOM 1469 N N . PRO A 1 194 ? -2.836 -18.937 -5.549 1.00 95.50 194 PRO A N 1
ATOM 1470 C CA . PRO A 1 194 ? -1.640 -19.767 -5.543 1.00 95.50 194 PRO A CA 1
ATOM 1471 C C . PRO A 1 194 ? -0.425 -18.951 -5.073 1.00 95.50 194 PRO A C 1
ATOM 1473 O O . PRO A 1 194 ? -0.267 -17.813 -5.526 1.00 95.50 194 PRO A O 1
ATOM 1476 N N . PRO A 1 195 ? 0.448 -19.511 -4.219 1.00 95.88 195 PRO A N 1
ATOM 1477 C CA . PRO A 1 195 ? 1.711 -18.875 -3.875 1.00 95.88 195 PRO A CA 1
ATOM 1478 C C . PRO A 1 195 ? 2.497 -18.414 -5.109 1.00 95.88 195 PRO A C 1
ATOM 1480 O O . PRO A 1 195 ? 2.541 -19.097 -6.136 1.00 95.88 195 PRO A O 1
ATOM 1483 N N . GLY A 1 196 ? 3.066 -17.213 -5.023 1.00 94.25 196 GLY A N 1
ATOM 1484 C CA . GLY A 1 196 ? 3.688 -16.508 -6.143 1.00 94.25 196 GLY A CA 1
ATOM 1485 C C . GLY A 1 196 ? 2.737 -15.706 -7.049 1.00 94.25 196 GLY A C 1
ATOM 1486 O O . GLY A 1 196 ? 3.227 -14.869 -7.810 1.00 94.25 196 GLY A O 1
ATOM 1487 N N . ASP A 1 197 ? 1.405 -15.872 -6.980 1.00 96.06 197 ASP A N 1
ATOM 1488 C CA . ASP A 1 197 ? 0.463 -14.990 -7.697 1.00 96.06 197 ASP A CA 1
ATOM 1489 C C . ASP A 1 197 ? 0.192 -13.695 -6.920 1.00 96.06 197 ASP A C 1
ATOM 1491 O O . ASP A 1 197 ? -0.849 -13.464 -6.299 1.00 96.06 197 ASP A O 1
ATOM 1495 N N . PHE A 1 198 ? 1.170 -12.803 -7.011 1.00 96.44 198 PHE A N 1
ATOM 1496 C CA . PHE A 1 198 ? 1.126 -11.471 -6.424 1.00 96.44 198 PHE A CA 1
ATOM 1497 C C . PHE A 1 198 ? 0.167 -10.503 -7.142 1.00 96.44 198 PHE A C 1
ATOM 1499 O O . PHE A 1 198 ? -0.027 -9.375 -6.689 1.00 96.44 198 PHE A O 1
ATOM 1506 N N . THR A 1 199 ? -0.474 -10.904 -8.248 1.00 94.88 199 THR A N 1
ATOM 1507 C CA . THR A 1 199 ? -1.434 -10.025 -8.936 1.00 94.88 199 THR A CA 1
ATOM 1508 C C . THR A 1 199 ? -2.768 -9.939 -8.193 1.00 94.88 199 THR A C 1
ATOM 1510 O O . THR A 1 199 ? -3.438 -8.907 -8.253 1.00 94.88 199 THR A O 1
ATOM 1513 N N . CYS A 1 200 ? -3.129 -10.964 -7.414 1.00 93.44 200 CYS A N 1
ATOM 1514 C CA . CYS A 1 200 ? -4.402 -11.013 -6.697 1.00 93.44 200 CYS A CA 1
ATOM 1515 C C . CYS A 1 200 ? -4.590 -9.891 -5.664 1.00 93.44 200 CYS A C 1
ATOM 1517 O O . CYS A 1 200 ? -5.708 -9.391 -5.509 1.00 93.44 200 CYS A O 1
ATOM 1519 N N . ALA A 1 201 ? -3.522 -9.450 -4.988 1.00 95.75 201 ALA A N 1
ATOM 1520 C CA . ALA A 1 201 ? -3.590 -8.372 -3.996 1.00 95.75 201 ALA A CA 1
ATOM 1521 C C . ALA A 1 201 ? -4.101 -7.044 -4.593 1.00 95.75 201 ALA A C 1
ATOM 1523 O O . ALA A 1 201 ? -4.757 -6.264 -3.897 1.00 95.75 201 ALA A O 1
ATOM 1524 N N . LEU A 1 202 ? -3.897 -6.828 -5.902 1.00 95.19 202 LEU A N 1
ATOM 1525 C CA . LEU A 1 202 ? -4.398 -5.665 -6.648 1.00 95.19 202 LEU A CA 1
ATOM 1526 C C . LEU A 1 202 ? -5.935 -5.594 -6.717 1.00 95.19 202 LEU A C 1
ATOM 1528 O O . LEU A 1 202 ? -6.474 -4.563 -7.102 1.00 95.19 202 LEU A O 1
ATOM 1532 N N . THR A 1 203 ? -6.644 -6.670 -6.356 1.00 93.25 203 THR A N 1
ATOM 1533 C CA . THR A 1 203 ? -8.119 -6.714 -6.295 1.00 93.25 203 THR A CA 1
ATOM 1534 C C . THR A 1 203 ? -8.688 -6.386 -4.908 1.00 93.25 203 THR A C 1
ATOM 1536 O O . THR A 1 203 ? -9.908 -6.338 -4.738 1.00 93.25 203 THR A O 1
ATOM 1539 N N . SER A 1 204 ? -7.826 -6.155 -3.912 1.00 93.31 204 SER A N 1
ATOM 1540 C CA . SER A 1 204 ? -8.231 -5.772 -2.556 1.00 93.31 204 SER A CA 1
ATOM 1541 C C . SER A 1 204 ? -8.810 -4.355 -2.492 1.00 93.31 204 SER A C 1
ATOM 1543 O O . SER A 1 204 ? -8.561 -3.533 -3.367 1.00 93.31 204 SER A O 1
ATOM 1545 N N . LYS A 1 205 ? -9.562 -4.040 -1.429 1.00 89.44 205 LYS A N 1
ATOM 1546 C CA . LYS A 1 205 ? -10.070 -2.677 -1.162 1.00 89.44 205 LYS A CA 1
ATOM 1547 C C . LYS A 1 205 ? -9.021 -1.726 -0.576 1.00 89.44 205 LYS A C 1
ATOM 1549 O O . LYS A 1 205 ? -9.360 -0.598 -0.236 1.00 89.44 205 LYS A O 1
ATOM 1554 N N . VAL A 1 206 ? -7.787 -2.186 -0.372 1.00 90.88 206 VAL A N 1
ATOM 1555 C CA . VAL A 1 206 ? -6.699 -1.321 0.088 1.00 90.88 206 VAL A CA 1
ATOM 1556 C C . VAL A 1 206 ? -6.270 -0.470 -1.100 1.00 90.88 206 VAL A C 1
ATOM 1558 O O . VAL A 1 206 ? -6.038 -0.999 -2.184 1.00 90.88 206 VAL A O 1
ATOM 1561 N N . GLY A 1 207 ? -6.211 0.845 -0.913 1.00 88.56 207 GLY A N 1
ATOM 1562 C CA . GLY A 1 207 ? -5.953 1.791 -1.993 1.00 88.56 207 GLY A CA 1
ATOM 1563 C C . GLY A 1 207 ? -6.930 2.978 -1.977 1.00 88.56 207 GLY A C 1
ATOM 1564 O O . GLY A 1 207 ? -8.116 2.786 -1.707 1.00 88.56 207 GLY A O 1
ATOM 1565 N N . PRO A 1 208 ? -6.468 4.198 -2.302 1.00 94.19 208 PRO A N 1
ATOM 1566 C CA . PRO A 1 208 ? -5.077 4.647 -2.221 1.00 94.19 208 PRO A CA 1
ATOM 1567 C C . PRO A 1 208 ? -4.441 4.349 -0.856 1.00 94.19 208 PRO A C 1
ATOM 1569 O O . PRO A 1 208 ? -5.143 4.102 0.129 1.00 94.19 208 PRO A O 1
ATOM 1572 N N . PHE A 1 209 ? -3.113 4.343 -0.779 1.00 97.50 209 PHE A N 1
ATOM 1573 C CA . PHE A 1 209 ? -2.438 4.205 0.510 1.00 97.50 209 PHE A CA 1
ATOM 1574 C C . PHE A 1 209 ? -2.761 5.418 1.391 1.00 97.50 209 PHE A C 1
ATOM 1576 O O . PHE A 1 209 ? -2.676 6.560 0.935 1.00 97.50 209 PHE A O 1
ATOM 1583 N N . LEU A 1 210 ? -3.130 5.190 2.657 1.00 98.00 210 LEU A N 1
ATOM 1584 C CA . LEU A 1 210 ? -3.378 6.311 3.565 1.00 98.00 210 LEU A CA 1
ATOM 1585 C C . LEU A 1 210 ? -2.049 6.943 3.969 1.00 98.00 210 LEU A C 1
ATOM 1587 O O . LEU A 1 210 ? -1.084 6.240 4.281 1.00 98.00 210 LEU A O 1
ATOM 1591 N N . LEU A 1 211 ? -2.043 8.270 3.988 1.00 98.31 211 LEU A N 1
ATOM 1592 C CA . LEU A 1 211 ? -0.891 9.114 4.281 1.00 98.31 211 LEU A CA 1
ATOM 1593 C C . LEU A 1 211 ? -1.196 10.028 5.470 1.00 98.31 211 LEU A C 1
ATOM 1595 O O . LEU A 1 211 ? -2.360 10.392 5.668 1.00 98.31 211 LEU A O 1
ATOM 1599 N N . PRO A 1 212 ? -0.187 10.434 6.258 1.00 98.25 212 PRO A N 1
ATOM 1600 C CA . PRO A 1 212 ? -0.400 11.392 7.332 1.00 98.25 212 PRO A CA 1
ATOM 1601 C C . PRO A 1 212 ? -0.897 12.732 6.782 1.00 98.25 212 PRO A C 1
ATOM 1603 O O . PRO A 1 212 ? -0.503 13.182 5.703 1.00 98.25 212 PRO A O 1
ATOM 1606 N N . SER A 1 213 ? -1.757 13.384 7.557 1.00 97.31 213 SER A N 1
ATOM 1607 C CA . SER A 1 213 ? -2.232 14.739 7.304 1.00 97.31 213 SER A CA 1
ATOM 1608 C C . SER A 1 213 ? -2.373 15.499 8.620 1.00 97.31 213 SER A C 1
ATOM 1610 O O . SER A 1 213 ? -2.602 14.898 9.668 1.00 97.31 213 SER A O 1
ATOM 1612 N N . ALA A 1 214 ? -2.290 16.828 8.561 1.00 95.19 214 ALA A N 1
ATOM 1613 C CA . ALA A 1 214 ? -2.595 17.702 9.695 1.00 95.19 214 ALA A CA 1
ATOM 1614 C C . ALA A 1 214 ? -4.111 17.818 9.984 1.00 95.19 214 ALA A C 1
ATOM 1616 O O . ALA A 1 214 ? -4.502 18.402 10.990 1.00 95.19 214 ALA A O 1
ATOM 1617 N N . ALA A 1 215 ? -4.978 17.295 9.105 1.00 95.50 215 ALA A N 1
ATOM 1618 C CA . ALA A 1 215 ? -6.424 17.231 9.321 1.00 95.50 215 ALA A CA 1
ATOM 1619 C C . ALA A 1 215 ? -7.047 16.033 8.571 1.00 95.50 215 ALA A C 1
ATOM 1621 O O . ALA A 1 215 ? -6.515 15.629 7.538 1.00 95.50 215 ALA A O 1
ATOM 1622 N N . PRO A 1 216 ? -8.184 15.465 9.019 1.00 95.94 216 PRO A N 1
ATOM 1623 C CA . PRO A 1 216 ? -8.744 14.260 8.401 1.00 95.94 216 PRO A CA 1
ATOM 1624 C C . PRO A 1 216 ? -9.240 14.522 6.972 1.00 95.94 216 PRO A C 1
ATOM 1626 O O . PRO A 1 216 ? -10.191 15.280 6.770 1.00 95.94 216 PRO A O 1
ATOM 1629 N N . GLY A 1 217 ? -8.608 13.895 5.979 1.00 94.94 217 GLY A N 1
ATOM 1630 C CA . GLY A 1 217 ? -8.837 14.173 4.555 1.00 94.94 217 GLY A CA 1
ATOM 1631 C C . GLY A 1 217 ? -8.206 15.478 4.048 1.00 94.94 217 GLY A C 1
ATOM 1632 O O . GLY A 1 217 ? -8.630 15.994 3.016 1.00 94.94 217 GLY A O 1
ATOM 1633 N N . GLY A 1 218 ? -7.237 16.038 4.778 1.00 95.62 218 GLY A N 1
ATOM 1634 C CA . GLY A 1 218 ? -6.475 17.220 4.376 1.00 95.62 218 GLY A CA 1
ATOM 1635 C C . GLY A 1 218 ? -5.378 16.923 3.347 1.00 95.62 218 GLY A C 1
ATOM 1636 O O . GLY A 1 218 ? -5.346 15.864 2.717 1.00 95.62 218 GLY A O 1
ATOM 1637 N N . ALA A 1 219 ? -4.455 17.874 3.188 1.00 96.00 219 ALA A N 1
ATOM 1638 C CA . ALA A 1 219 ? -3.256 17.688 2.372 1.00 96.00 219 ALA A CA 1
ATOM 1639 C C . ALA A 1 219 ? -2.302 16.661 3.007 1.00 96.00 219 ALA A C 1
ATOM 1641 O O . ALA A 1 219 ? -2.181 16.592 4.231 1.00 96.00 219 ALA A O 1
ATOM 1642 N N . GLU A 1 220 ? -1.623 15.881 2.172 1.00 96.69 220 GLU A N 1
ATOM 1643 C CA . GLU A 1 220 ? -0.581 14.940 2.595 1.00 96.69 220 GLU A CA 1
ATOM 1644 C C . GLU A 1 220 ? 0.608 15.674 3.232 1.00 96.69 220 GLU A C 1
ATOM 1646 O O . GLU A 1 220 ? 0.979 16.767 2.792 1.00 96.69 220 GLU A O 1
ATOM 1651 N N . MET A 1 221 ? 1.239 15.062 4.234 1.00 97.12 221 MET A N 1
ATOM 1652 C CA . MET A 1 221 ? 2.523 15.533 4.763 1.00 97.12 221 MET A CA 1
ATOM 1653 C C . MET A 1 221 ? 3.694 14.938 3.955 1.00 97.12 221 MET A C 1
ATOM 1655 O O . MET A 1 221 ? 3.547 13.858 3.376 1.00 97.12 221 MET A O 1
ATOM 1659 N N . PRO A 1 222 ? 4.862 15.610 3.902 1.00 96.94 222 PRO A N 1
ATOM 1660 C CA . PRO A 1 222 ? 6.065 15.045 3.290 1.00 96.94 222 PRO A CA 1
ATOM 1661 C C . PRO A 1 222 ? 6.506 13.743 3.981 1.00 96.94 222 PRO A C 1
ATOM 1663 O O . PRO A 1 222 ? 6.267 13.590 5.182 1.00 96.94 222 PRO A O 1
ATOM 1666 N N . PRO A 1 223 ? 7.195 12.829 3.274 1.00 96.88 223 PRO A N 1
ATOM 1667 C CA . PRO A 1 223 ? 7.706 11.605 3.879 1.00 96.88 223 PRO A CA 1
ATOM 1668 C C . PRO A 1 223 ? 8.825 11.887 4.893 1.00 96.88 223 PRO A C 1
ATOM 1670 O O . PRO A 1 223 ? 9.583 12.856 4.765 1.00 96.88 223 PRO A O 1
ATOM 1673 N N . VAL A 1 224 ? 8.975 10.987 5.867 1.00 98.12 224 VAL A N 1
ATOM 1674 C CA . VAL A 1 224 ? 10.148 10.949 6.747 1.00 98.12 224 VAL A CA 1
ATOM 1675 C C . VAL A 1 224 ? 11.336 10.453 5.932 1.00 98.12 224 VAL A C 1
ATOM 1677 O O . VAL A 1 224 ? 11.247 9.401 5.306 1.00 98.12 224 VAL A O 1
ATOM 1680 N N . SER A 1 225 ? 12.446 11.184 5.924 1.00 96.75 225 SER A N 1
ATOM 1681 C CA . SER A 1 225 ? 13.610 10.889 5.076 1.00 96.75 225 SER A CA 1
ATOM 1682 C C . SER A 1 225 ? 14.915 11.377 5.711 1.00 96.75 225 SER A C 1
ATOM 1684 O O . SER A 1 225 ? 14.901 12.147 6.670 1.00 96.75 225 SER A O 1
ATOM 1686 N N . ALA A 1 226 ? 16.066 11.009 5.139 1.00 95.75 226 ALA A N 1
ATOM 1687 C CA . ALA A 1 226 ? 17.365 11.533 5.582 1.00 95.75 226 ALA A CA 1
ATOM 1688 C C . ALA A 1 226 ? 17.471 13.071 5.484 1.00 95.75 226 ALA A C 1
ATOM 1690 O O . ALA A 1 226 ? 18.214 13.683 6.249 1.00 95.75 226 ALA A O 1
ATOM 1691 N N . ALA A 1 227 ? 16.740 13.692 4.549 1.00 95.62 227 ALA A N 1
ATOM 1692 C CA . ALA A 1 227 ? 16.703 15.144 4.368 1.00 95.62 227 ALA A CA 1
ATOM 1693 C C . ALA A 1 227 ? 15.658 15.838 5.264 1.00 95.62 227 ALA A C 1
ATOM 1695 O O . ALA A 1 227 ? 15.809 17.018 5.578 1.00 95.62 227 ALA A O 1
ATOM 1696 N N . ASN A 1 228 ? 14.614 15.116 5.679 1.00 96.31 228 ASN A N 1
ATOM 1697 C CA . ASN A 1 228 ? 13.569 15.596 6.580 1.00 96.31 228 ASN A CA 1
ATOM 1698 C C . ASN A 1 228 ? 13.171 14.481 7.572 1.00 96.31 228 ASN A C 1
ATOM 1700 O O . ASN A 1 228 ? 12.207 13.754 7.322 1.00 96.31 228 ASN A O 1
ATOM 1704 N N . PRO A 1 229 ? 13.917 14.303 8.679 1.00 96.50 229 PRO A N 1
ATOM 1705 C CA . PRO A 1 229 ? 13.710 13.190 9.607 1.00 96.50 229 PRO A CA 1
ATOM 1706 C C . PRO A 1 229 ? 12.538 13.401 10.579 1.00 96.50 229 PRO A C 1
ATOM 1708 O O . PRO A 1 229 ? 12.199 12.479 11.311 1.00 96.50 229 PRO A O 1
ATOM 1711 N N . THR A 1 230 ? 11.921 14.588 10.601 1.00 95.25 230 THR A N 1
ATOM 1712 C CA . THR A 1 230 ? 10.761 14.921 11.449 1.00 95.25 230 THR A CA 1
ATOM 1713 C C . THR A 1 230 ? 9.779 15.820 10.673 1.00 95.25 230 THR A C 1
ATOM 1715 O O . THR A 1 230 ? 9.694 17.019 10.953 1.00 95.25 230 THR A O 1
ATOM 1718 N N . PRO A 1 231 ? 9.070 15.290 9.653 1.00 95.81 231 PRO A N 1
ATOM 1719 C CA . PRO A 1 231 ? 8.126 16.064 8.839 1.00 95.81 231 PRO A CA 1
ATOM 1720 C C . PRO A 1 231 ? 6.853 16.442 9.608 1.00 95.81 231 PRO A C 1
ATOM 1722 O O . PRO A 1 231 ? 6.230 17.458 9.304 1.00 95.81 231 PRO A O 1
ATOM 1725 N N . ASP A 1 232 ? 6.477 15.636 10.603 1.00 96.12 232 ASP A N 1
ATOM 1726 C CA . ASP A 1 232 ? 5.465 15.971 11.598 1.00 96.12 232 ASP A CA 1
ATOM 1727 C C . ASP A 1 232 ? 6.164 16.466 12.867 1.00 96.12 232 ASP A C 1
ATOM 1729 O O . ASP A 1 232 ? 7.143 15.873 13.327 1.00 96.12 232 ASP A O 1
ATOM 1733 N N . THR A 1 233 ? 5.681 17.584 13.401 1.00 91.81 233 THR A N 1
ATOM 1734 C CA . THR A 1 233 ? 6.232 18.242 14.594 1.00 91.81 233 THR A CA 1
ATOM 1735 C C . THR A 1 233 ? 5.145 18.638 15.596 1.00 91.81 233 THR A C 1
ATOM 1737 O O . THR A 1 233 ? 5.455 19.311 16.578 1.00 91.81 233 THR A O 1
ATOM 1740 N N . ASP A 1 234 ? 3.888 18.218 15.389 1.00 94.50 234 ASP A N 1
ATOM 1741 C CA . ASP A 1 234 ? 2.814 18.467 16.353 1.00 94.50 234 ASP A CA 1
ATOM 1742 C C . ASP A 1 234 ? 2.954 17.517 17.559 1.00 94.50 234 ASP A C 1
ATOM 1744 O O . ASP A 1 234 ? 2.839 16.298 17.390 1.00 94.50 234 ASP A O 1
ATOM 1748 N N . PRO A 1 235 ? 3.164 18.019 18.793 1.00 93.25 235 PRO A N 1
ATOM 1749 C CA . PRO A 1 235 ? 3.275 17.165 19.974 1.00 93.25 235 PRO A CA 1
ATOM 1750 C C . PRO A 1 235 ? 2.022 16.323 20.252 1.00 93.25 235 PRO A C 1
ATOM 1752 O O . PRO A 1 235 ? 2.123 15.315 20.949 1.00 93.25 235 PRO A O 1
ATOM 1755 N N . GLN A 1 236 ? 0.849 16.700 19.725 1.00 94.00 236 GLN A N 1
ATOM 1756 C CA . GLN A 1 236 ? -0.378 15.909 19.864 1.00 94.00 236 GLN A CA 1
ATOM 1757 C C . GLN A 1 236 ? -0.296 14.580 19.107 1.00 94.00 236 GLN A C 1
ATOM 1759 O O . GLN A 1 236 ? -0.847 13.587 19.579 1.00 94.00 236 GLN A O 1
ATOM 1764 N N . HIS A 1 237 ? 0.446 14.528 17.994 1.00 95.88 237 HIS A N 1
ATOM 1765 C CA . HIS A 1 237 ? 0.638 13.301 17.222 1.00 95.88 237 HIS A CA 1
ATOM 1766 C C . HIS A 1 237 ? 1.654 12.327 17.841 1.00 95.88 237 HIS A C 1
ATOM 1768 O O . HIS A 1 237 ? 1.767 11.193 17.379 1.00 95.88 237 HIS A O 1
ATOM 1774 N N . PHE A 1 238 ? 2.375 12.733 18.892 1.00 96.38 238 PHE A N 1
ATOM 1775 C CA . PHE A 1 238 ? 3.388 11.918 19.568 1.00 96.38 238 PHE A CA 1
ATOM 1776 C C . PHE A 1 238 ? 3.041 11.717 21.053 1.00 96.38 238 PHE A C 1
ATOM 1778 O O . PHE A 1 238 ? 3.748 12.223 21.927 1.00 96.38 238 PHE A O 1
ATOM 1785 N N . PRO A 1 239 ? 1.992 10.937 21.391 1.00 90.56 239 PRO A N 1
ATOM 1786 C CA . PRO A 1 239 ? 1.605 10.679 22.783 1.00 90.56 239 PRO A CA 1
ATOM 1787 C C . PRO A 1 239 ? 2.677 9.924 23.597 1.00 90.56 239 PRO A C 1
ATOM 1789 O O . PRO A 1 239 ? 2.619 9.919 24.825 1.00 90.56 239 PRO A O 1
ATOM 1792 N N . GLY A 1 240 ? 3.675 9.320 22.936 1.00 83.94 240 GLY A N 1
ATOM 1793 C CA . GLY A 1 240 ? 4.891 8.780 23.563 1.00 83.94 240 GLY A CA 1
ATOM 1794 C C . GLY A 1 240 ? 5.948 9.831 23.950 1.00 83.94 240 GLY A C 1
ATOM 1795 O O . GLY A 1 240 ? 6.913 9.497 24.631 1.00 83.94 240 GLY A O 1
ATOM 1796 N N . GLY A 1 241 ? 5.772 11.094 23.547 1.00 87.06 241 GLY A N 1
ATOM 1797 C CA . GLY A 1 241 ? 6.570 12.253 23.963 1.00 87.06 241 GLY A CA 1
ATOM 1798 C C . GLY A 1 241 ? 7.596 12.774 22.950 1.00 87.06 241 GLY A C 1
ATOM 1799 O O . GLY A 1 241 ? 8.018 13.923 23.081 1.00 87.06 241 GLY A O 1
ATOM 1800 N N . ALA A 1 242 ? 7.997 11.983 21.949 1.00 89.88 242 ALA A N 1
ATOM 1801 C CA . ALA A 1 242 ? 8.932 12.402 20.900 1.00 89.88 242 ALA A CA 1
ATOM 1802 C C . ALA A 1 242 ? 8.774 11.565 19.610 1.00 89.88 242 ALA A C 1
ATOM 1804 O O . ALA A 1 242 ? 8.332 10.417 19.701 1.00 89.88 242 ALA A O 1
ATOM 1805 N N . PRO A 1 243 ? 9.180 12.100 18.440 1.00 94.81 243 PRO A N 1
ATOM 1806 C CA . PRO A 1 243 ? 9.392 11.319 17.221 1.00 94.81 243 PRO A CA 1
ATOM 1807 C C . PRO A 1 243 ? 10.445 10.215 17.395 1.00 94.81 243 PRO A C 1
ATOM 1809 O O . PRO A 1 243 ? 11.363 10.321 18.215 1.00 94.81 243 PRO A O 1
ATOM 1812 N N . THR A 1 244 ? 10.336 9.172 16.580 1.00 95.56 244 THR A N 1
ATOM 1813 C CA . THR A 1 244 ? 11.295 8.070 16.500 1.00 95.56 244 THR A CA 1
ATOM 1814 C C . THR A 1 244 ? 12.585 8.548 15.833 1.00 95.56 244 THR A C 1
ATOM 1816 O O . THR A 1 244 ? 12.575 9.307 14.865 1.00 95.56 244 THR A O 1
ATOM 1819 N N . ALA A 1 245 ? 13.744 8.086 16.309 1.00 95.69 245 ALA A N 1
ATOM 1820 C CA . ALA A 1 245 ? 15.008 8.404 15.651 1.00 95.69 245 ALA A CA 1
ATOM 1821 C C . ALA A 1 245 ? 15.063 7.769 14.246 1.00 95.69 245 ALA A C 1
ATOM 1823 O O . ALA A 1 245 ? 14.976 6.546 14.111 1.00 95.69 245 ALA A O 1
ATOM 1824 N N . TYR A 1 246 ? 15.232 8.602 13.212 1.00 97.25 246 TYR A N 1
ATOM 1825 C CA . TYR A 1 246 ? 15.373 8.165 11.819 1.00 97.25 246 TYR A CA 1
ATOM 1826 C C . TYR A 1 246 ? 16.502 7.117 11.674 1.00 97.25 246 TYR A C 1
ATOM 1828 O O . TYR A 1 246 ? 17.615 7.353 12.157 1.00 97.25 246 TYR A O 1
ATOM 1836 N N . PRO A 1 247 ? 16.282 5.976 10.990 1.00 96.12 247 PRO A N 1
ATOM 1837 C CA . PRO A 1 247 ? 17.111 4.782 11.169 1.00 96.12 247 PRO A CA 1
ATOM 1838 C C . PRO A 1 247 ? 18.424 4.781 10.366 1.00 96.12 247 PRO A C 1
ATOM 1840 O O . PRO A 1 247 ? 19.087 3.751 10.272 1.00 96.12 247 PRO A O 1
ATOM 1843 N N . GLY A 1 248 ? 18.799 5.902 9.738 1.00 94.69 248 GLY A N 1
ATOM 1844 C CA . GLY A 1 248 ? 20.045 6.044 8.967 1.00 94.69 248 GLY A CA 1
ATOM 1845 C C . GLY A 1 248 ? 20.063 5.352 7.594 1.00 94.69 248 GLY A C 1
ATOM 1846 O O . GLY A 1 248 ? 21.006 5.541 6.835 1.00 94.69 248 GLY A O 1
ATOM 1847 N N . THR A 1 249 ? 19.005 4.615 7.251 1.00 93.25 249 THR A N 1
ATOM 1848 C CA . THR A 1 249 ? 18.878 3.729 6.070 1.00 93.25 249 THR A CA 1
ATOM 1849 C C . THR A 1 249 ? 19.020 4.392 4.697 1.00 93.25 249 THR A C 1
ATOM 1851 O O . THR A 1 249 ? 19.212 3.702 3.699 1.00 93.25 249 THR A O 1
ATOM 1854 N N . GLY A 1 250 ? 18.860 5.714 4.624 1.00 93.88 250 GLY A N 1
ATOM 1855 C CA . GLY A 1 250 ? 18.795 6.465 3.366 1.00 93.88 250 GLY A CA 1
ATOM 1856 C C . GLY A 1 250 ? 17.465 6.352 2.606 1.00 93.88 250 GLY A C 1
ATOM 1857 O O . GLY A 1 250 ? 17.358 6.964 1.550 1.00 93.88 250 GLY A O 1
ATOM 1858 N N . ARG A 1 251 ? 16.468 5.610 3.116 1.00 94.50 251 ARG A N 1
ATOM 1859 C CA . ARG A 1 251 ? 15.136 5.468 2.494 1.00 94.50 251 ARG A CA 1
ATOM 1860 C C . ARG A 1 251 ? 14.103 6.418 3.104 1.00 94.50 251 ARG A C 1
ATOM 1862 O O . ARG A 1 251 ? 14.269 6.886 4.230 1.00 94.50 251 ARG A O 1
ATOM 1869 N N . SER A 1 252 ? 13.020 6.650 2.368 1.00 96.56 252 SER A N 1
ATOM 1870 C CA . SER A 1 252 ? 11.868 7.429 2.828 1.00 96.56 252 SER A CA 1
ATOM 1871 C C . SER A 1 252 ? 10.735 6.545 3.360 1.00 96.56 252 SER A C 1
ATOM 1873 O O . SER A 1 252 ? 10.512 5.438 2.870 1.00 96.56 252 SER A O 1
ATOM 1875 N N . TYR A 1 253 ? 9.979 7.057 4.329 1.00 98.06 253 TYR A N 1
ATOM 1876 C CA . TYR A 1 253 ? 8.849 6.392 4.987 1.00 98.06 253 TYR A CA 1
ATOM 1877 C C . TYR A 1 253 ? 7.639 7.325 4.986 1.00 98.06 253 TYR A C 1
ATOM 1879 O O . TYR A 1 253 ? 7.793 8.541 5.095 1.00 98.06 253 TYR A O 1
ATOM 1887 N N . ILE A 1 254 ? 6.424 6.785 4.882 1.00 97.88 254 ILE A N 1
ATOM 1888 C CA . ILE A 1 254 ? 5.215 7.623 4.840 1.00 97.88 254 ILE A CA 1
ATOM 1889 C C . ILE A 1 254 ? 4.939 8.350 6.155 1.00 97.88 254 ILE A C 1
ATOM 1891 O O . ILE A 1 254 ? 4.297 9.392 6.132 1.00 97.88 254 ILE A O 1
ATOM 1895 N N . ALA A 1 255 ? 5.386 7.802 7.284 1.00 97.56 255 ALA A N 1
ATOM 1896 C CA . ALA A 1 255 ? 5.148 8.323 8.623 1.00 97.56 255 ALA A CA 1
ATOM 1897 C C . ALA A 1 255 ? 6.238 7.841 9.593 1.00 97.56 255 ALA A C 1
ATOM 1899 O O . ALA A 1 255 ? 7.016 6.941 9.280 1.00 97.56 255 ALA A O 1
ATOM 1900 N N . ASP A 1 256 ? 6.269 8.455 10.772 1.00 97.50 256 ASP A N 1
ATOM 1901 C CA . ASP A 1 256 ? 7.063 8.018 11.918 1.00 97.50 256 ASP A CA 1
ATOM 1902 C C . ASP A 1 256 ? 6.302 6.913 12.688 1.00 97.50 256 ASP A C 1
ATOM 1904 O O . ASP A 1 256 ? 5.108 7.100 12.941 1.00 97.50 256 ASP A O 1
ATOM 1908 N N . PRO A 1 257 ? 6.936 5.793 13.091 1.00 95.69 257 PRO A N 1
ATOM 1909 C CA . PRO A 1 257 ? 6.279 4.702 13.823 1.00 95.69 257 PRO A CA 1
ATOM 1910 C C . PRO A 1 257 ? 5.594 5.106 15.139 1.00 95.69 257 PRO A C 1
ATOM 1912 O O . PRO A 1 257 ? 4.644 4.447 15.564 1.00 95.69 257 PRO A O 1
ATOM 1915 N N . ALA A 1 258 ? 6.043 6.187 15.785 1.00 95.88 258 ALA A N 1
ATOM 1916 C CA . ALA A 1 258 ? 5.449 6.729 17.007 1.00 95.88 258 ALA A CA 1
ATOM 1917 C C . ALA A 1 258 ? 4.297 7.720 16.742 1.00 95.88 258 ALA A C 1
ATOM 1919 O O . ALA A 1 258 ? 3.650 8.167 17.694 1.00 95.88 258 ALA A O 1
ATOM 1920 N N . ARG A 1 259 ? 4.033 8.071 15.474 1.00 97.38 259 ARG A N 1
ATOM 1921 C CA . ARG A 1 259 ? 2.960 8.992 15.087 1.00 97.38 259 ARG A CA 1
ATOM 1922 C C . ARG A 1 259 ? 1.593 8.322 15.208 1.00 97.38 259 ARG A C 1
ATOM 1924 O O . ARG A 1 259 ? 1.323 7.309 14.565 1.00 97.38 259 ARG A O 1
ATOM 1931 N N . ILE A 1 260 ? 0.693 8.961 15.946 1.00 98.06 260 ILE A N 1
ATOM 1932 C CA . ILE A 1 260 ? -0.731 8.628 16.030 1.00 98.06 260 ILE A CA 1
ATOM 1933 C C . ILE A 1 260 ? -1.509 9.910 15.730 1.00 98.06 260 ILE A C 1
ATOM 1935 O O . ILE A 1 260 ? -1.453 10.853 16.511 1.00 98.06 260 ILE A O 1
ATOM 1939 N N . GLY A 1 261 ? -2.197 9.982 14.590 1.00 97.88 261 GLY A N 1
ATOM 1940 C CA . GLY A 1 261 ? -2.866 11.224 14.189 1.00 97.88 261 GLY A CA 1
ATOM 1941 C C . GLY A 1 261 ? -3.626 11.146 12.874 1.00 97.88 261 GLY A C 1
ATOM 1942 O O . GLY A 1 261 ? -3.703 10.086 12.248 1.00 97.88 261 GLY A O 1
ATOM 1943 N N . ALA A 1 262 ? -4.162 12.285 12.436 1.00 98.25 262 ALA A N 1
ATOM 1944 C CA . ALA A 1 262 ? -5.032 12.367 11.265 1.00 98.25 262 ALA A CA 1
ATOM 1945 C C . ALA A 1 262 ? -4.364 11.886 9.961 1.00 98.25 262 ALA A C 1
ATOM 1947 O O . ALA A 1 262 ? -3.141 11.965 9.788 1.00 98.25 262 ALA A O 1
ATOM 1948 N N . VAL A 1 263 ? -5.190 11.396 9.031 1.00 98.56 263 VAL A N 1
ATOM 1949 C CA . VAL A 1 263 ? -4.762 10.840 7.736 1.00 98.56 263 VAL A CA 1
ATOM 1950 C C . VAL A 1 263 ? -5.600 11.359 6.568 1.00 98.56 263 VAL A C 1
ATOM 1952 O O . VAL A 1 263 ? -6.685 11.917 6.743 1.00 98.56 263 VAL A O 1
ATOM 1955 N N . THR A 1 264 ? -5.091 11.153 5.360 1.00 97.38 264 THR A N 1
ATOM 1956 C CA . THR A 1 264 ? -5.769 11.393 4.082 1.00 97.38 264 THR A CA 1
ATOM 1957 C C . THR A 1 264 ? -5.556 10.197 3.144 1.00 97.38 264 THR A C 1
ATOM 1959 O O . THR A 1 264 ? -4.780 9.295 3.464 1.00 97.38 264 THR A O 1
ATOM 1962 N N . GLY A 1 265 ? -6.238 10.174 1.996 1.00 94.25 265 GLY A N 1
ATOM 1963 C CA . GLY A 1 265 ? -6.077 9.146 0.957 1.00 94.25 265 GLY A CA 1
ATOM 1964 C C . GLY A 1 265 ? -7.320 8.301 0.653 1.00 94.25 265 GLY A C 1
ATOM 1965 O O . GLY A 1 265 ? -7.373 7.692 -0.409 1.00 94.25 265 GLY A O 1
ATOM 1966 N N . SER A 1 266 ? -8.355 8.287 1.503 1.00 95.25 266 SER A N 1
ATOM 1967 C CA . SER A 1 266 ? -9.597 7.561 1.186 1.00 95.25 266 SER A CA 1
ATOM 1968 C C . SER A 1 266 ? -10.293 8.129 -0.060 1.00 95.25 266 SER A C 1
ATOM 1970 O O . SER A 1 266 ? -10.716 9.286 -0.067 1.00 95.25 266 SER A O 1
ATOM 1972 N N . ALA A 1 267 ? -10.480 7.293 -1.087 1.00 91.81 267 ALA A N 1
ATOM 1973 C CA . ALA A 1 267 ? -11.205 7.640 -2.314 1.00 91.81 267 ALA A CA 1
ATOM 1974 C C . ALA A 1 267 ? -12.743 7.660 -2.154 1.00 91.81 267 ALA A C 1
ATOM 1976 O O . ALA A 1 267 ? -13.466 8.018 -3.087 1.00 91.81 267 ALA A O 1
ATOM 1977 N N . LEU A 1 268 ? -13.270 7.267 -0.989 1.00 93.19 268 LEU A N 1
ATOM 1978 C CA . LEU A 1 268 ? -14.710 7.164 -0.754 1.00 93.19 268 LEU A CA 1
ATOM 1979 C C . LEU A 1 268 ? -15.349 8.539 -0.516 1.00 93.19 268 LEU A C 1
ATOM 1981 O O . LEU A 1 268 ? -14.901 9.329 0.317 1.00 93.19 268 LEU A O 1
ATOM 1985 N N . ALA A 1 269 ? -16.458 8.797 -1.214 1.00 93.50 269 ALA A N 1
ATOM 1986 C CA . ALA A 1 269 ? -17.241 10.018 -1.049 1.00 93.50 269 ALA A CA 1
ATOM 1987 C C . ALA A 1 269 ? -17.752 10.183 0.403 1.00 93.50 269 ALA A C 1
ATOM 1989 O O . ALA A 1 269 ? -18.113 9.184 1.030 1.00 93.50 269 ALA A O 1
ATOM 1990 N N . PRO A 1 270 ? -17.836 11.419 0.941 1.00 95.50 270 PRO A N 1
ATOM 1991 C CA . PRO A 1 270 ? -18.335 11.665 2.293 1.00 95.50 270 PRO A CA 1
ATOM 1992 C C . PRO A 1 270 ? -19.724 11.067 2.551 1.00 95.50 270 PRO A C 1
ATOM 1994 O O . PRO A 1 270 ? -20.622 11.161 1.711 1.00 95.50 270 PRO A O 1
ATOM 1997 N N . PHE A 1 271 ? -19.913 10.492 3.738 1.00 95.31 271 PHE A N 1
ATOM 1998 C CA . PHE A 1 271 ? -21.163 9.864 4.159 1.00 95.31 271 PHE A CA 1
ATOM 1999 C C . PHE A 1 271 ? -21.913 10.735 5.168 1.00 95.31 271 PHE A C 1
ATOM 2001 O O . PHE A 1 271 ? -21.306 11.390 6.012 1.00 95.31 271 PHE A O 1
ATOM 2008 N N . VAL A 1 272 ? -23.246 10.697 5.121 1.00 96.56 272 VAL A N 1
ATOM 2009 C CA . VAL A 1 272 ? -24.092 11.219 6.203 1.00 96.56 272 VAL A CA 1
ATOM 2010 C C . VAL A 1 272 ? -24.306 10.103 7.221 1.00 96.56 272 VAL A C 1
ATOM 2012 O O . VAL A 1 272 ? -24.729 9.000 6.861 1.00 96.56 272 VAL A O 1
ATOM 2015 N N . SER A 1 273 ? -24.002 10.378 8.484 1.00 95.06 273 SER A N 1
ATOM 2016 C CA . SER A 1 273 ? -24.217 9.453 9.594 1.00 95.06 273 SER A CA 1
ATOM 2017 C C . SER A 1 273 ? -25.717 9.349 9.931 1.00 95.06 273 SER A C 1
ATOM 2019 O O . SER A 1 273 ? -26.372 10.370 10.157 1.00 95.06 273 SER A O 1
ATOM 2021 N N . PRO A 1 274 ? -26.289 8.134 10.028 1.00 92.38 274 PRO A N 1
ATOM 2022 C CA . PRO A 1 274 ? -27.638 7.931 10.556 1.00 92.38 274 PRO A CA 1
ATOM 2023 C C . PRO A 1 274 ? -27.778 8.200 12.063 1.00 92.38 274 PRO A C 1
ATOM 2025 O O . PRO A 1 274 ? -28.905 8.304 12.542 1.00 92.38 274 PRO A O 1
ATOM 2028 N N . ALA A 1 275 ? -26.673 8.262 12.817 1.00 93.81 275 ALA A N 1
ATOM 2029 C CA . ALA A 1 275 ? -26.697 8.380 14.278 1.00 93.81 275 ALA A CA 1
ATOM 2030 C C . ALA A 1 275 ? -26.809 9.833 14.781 1.00 93.81 275 ALA A C 1
ATOM 2032 O O . ALA A 1 275 ? -27.348 10.065 15.861 1.00 93.81 275 ALA A O 1
ATOM 2033 N N . ASP A 1 276 ? -26.312 10.800 14.006 1.00 94.88 276 ASP A N 1
ATOM 2034 C CA . ASP A 1 276 ? -26.282 12.232 14.355 1.00 94.88 276 ASP A CA 1
ATOM 2035 C C . ASP A 1 276 ? -26.673 13.171 13.191 1.00 94.88 276 ASP A C 1
ATOM 2037 O O . ASP A 1 276 ? -26.871 14.366 13.408 1.00 94.88 276 ASP A O 1
ATOM 2041 N N . GLY A 1 277 ? -26.830 12.654 11.965 1.00 95.12 277 GLY A N 1
ATOM 2042 C CA . GLY A 1 277 ? -27.177 13.442 10.778 1.00 95.12 277 GLY A CA 1
ATOM 2043 C C . GLY A 1 277 ? -26.029 14.278 10.201 1.00 95.12 277 GLY A C 1
ATOM 2044 O O . GLY A 1 277 ? -26.262 15.053 9.273 1.00 95.12 277 GLY A O 1
ATOM 2045 N N . LEU A 1 278 ? -24.806 14.147 10.724 1.00 96.50 278 LEU A N 1
ATOM 2046 C CA . LEU A 1 278 ? -23.640 14.911 10.279 1.00 96.50 278 LEU A CA 1
ATOM 2047 C C . LEU A 1 278 ? -22.923 14.227 9.107 1.00 96.50 278 LEU A C 1
ATOM 2049 O O . LEU A 1 278 ? -22.953 13.003 8.956 1.00 96.50 278 LEU A O 1
ATOM 2053 N N . THR A 1 279 ? -22.252 15.030 8.280 1.00 96.75 279 THR A N 1
ATOM 2054 C CA . THR A 1 279 ? -21.442 14.545 7.155 1.00 96.75 279 THR A CA 1
ATOM 2055 C C . THR A 1 279 ? -19.995 14.329 7.586 1.00 96.75 279 THR A C 1
ATOM 2057 O O . THR A 1 279 ? -19.350 15.253 8.080 1.00 96.75 279 THR A O 1
ATOM 2060 N N . TYR A 1 280 ? -19.466 13.136 7.327 1.00 96.62 280 TYR A N 1
ATOM 2061 C CA . TYR A 1 280 ? -18.091 12.736 7.620 1.00 96.62 280 TYR A CA 1
ATOM 2062 C C . TYR A 1 280 ? -17.368 12.318 6.338 1.00 96.62 280 TYR A C 1
ATOM 2064 O O . TYR A 1 280 ? -17.955 11.675 5.468 1.00 96.62 280 TYR A O 1
ATOM 2072 N N . ASN A 1 281 ? -16.080 12.647 6.221 1.00 94.88 281 ASN A N 1
ATOM 2073 C CA . ASN A 1 281 ? -15.222 12.012 5.220 1.00 94.88 281 ASN A CA 1
ATOM 2074 C C . ASN A 1 281 ? -14.734 10.645 5.738 1.00 94.88 281 ASN A C 1
ATOM 2076 O O . ASN A 1 281 ? -14.742 10.399 6.943 1.00 94.88 281 ASN A O 1
ATOM 2080 N N . HIS A 1 282 ? -14.338 9.746 4.836 1.00 96.50 282 HIS A N 1
ATOM 2081 C CA . HIS A 1 282 ? -14.009 8.363 5.195 1.00 96.50 282 HIS A CA 1
ATOM 2082 C C . HIS A 1 282 ? -12.630 8.172 5.859 1.00 96.50 282 HIS A C 1
ATOM 2084 O O . HIS A 1 282 ? -12.333 7.059 6.283 1.00 96.50 282 HIS A O 1
ATOM 2090 N N . ASN A 1 283 ? -11.808 9.217 6.035 1.00 97.62 283 ASN A N 1
ATOM 2091 C CA . ASN A 1 283 ? -10.517 9.146 6.744 1.00 97.62 283 ASN A CA 1
ATOM 2092 C C . ASN A 1 283 ? -10.721 9.112 8.277 1.00 97.62 283 ASN A C 1
ATOM 2094 O O . ASN A 1 283 ? -10.217 9.950 9.019 1.00 97.62 283 ASN A O 1
ATOM 2098 N N . ILE A 1 284 ? -11.543 8.166 8.731 1.00 98.25 284 ILE A N 1
ATOM 2099 C CA . ILE A 1 284 ? -12.066 8.006 10.088 1.00 98.25 284 ILE A CA 1
ATOM 2100 C C . ILE A 1 284 ? -12.232 6.509 10.373 1.00 98.25 284 ILE A C 1
ATOM 2102 O O . ILE A 1 284 ? -12.596 5.736 9.483 1.00 98.25 284 ILE A O 1
ATOM 2106 N N . PHE A 1 285 ? -12.028 6.095 11.619 1.00 98.69 285 PHE A N 1
ATOM 2107 C CA . PHE A 1 285 ? -12.562 4.834 12.127 1.00 98.69 285 PHE A CA 1
ATOM 2108 C C . PHE A 1 285 ? -13.761 5.153 13.021 1.00 98.69 285 PHE A C 1
ATOM 2110 O O . PHE A 1 285 ? -13.610 5.802 14.055 1.00 98.69 285 PHE A O 1
ATOM 2117 N N . ARG A 1 286 ? -14.967 4.741 12.611 1.00 98.44 286 ARG A N 1
ATOM 2118 C CA . ARG A 1 286 ? -16.223 5.045 13.320 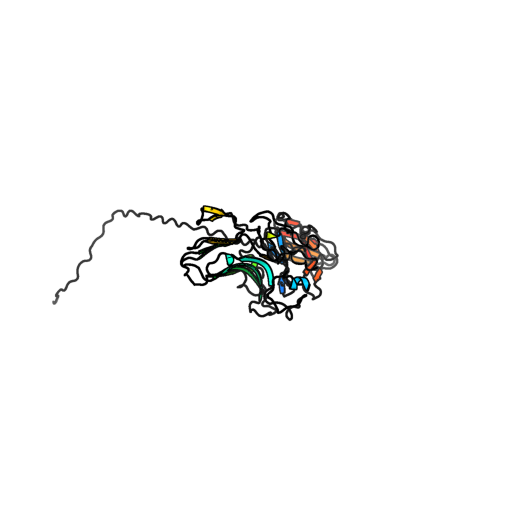1.00 98.44 286 ARG A CA 1
ATOM 2119 C C . ARG A 1 286 ? -17.098 3.807 13.445 1.00 98.44 286 ARG A C 1
ATOM 2121 O O . ARG A 1 286 ? -17.339 3.117 12.460 1.00 98.44 286 ARG A O 1
ATOM 2128 N N . ILE A 1 287 ? -17.619 3.569 14.643 1.00 98.44 287 ILE A N 1
ATOM 2129 C CA . ILE A 1 287 ? -18.533 2.483 14.996 1.00 98.44 287 ILE A CA 1
ATOM 2130 C C . ILE A 1 287 ? -19.837 3.113 15.488 1.00 98.44 287 ILE A C 1
ATOM 2132 O O . ILE A 1 287 ? -19.851 3.809 16.497 1.00 98.44 287 ILE A O 1
ATOM 2136 N N . GLU A 1 288 ? -20.940 2.829 14.809 1.00 97.88 288 GLU A N 1
ATOM 2137 C CA . GLU A 1 288 ? -22.301 3.176 15.223 1.00 97.88 288 GLU A CA 1
ATOM 2138 C C . GLU A 1 288 ? -22.994 1.901 15.714 1.00 97.88 288 GLU A C 1
ATOM 2140 O O . GLU A 1 288 ? -23.099 0.926 14.966 1.00 97.88 288 GLU A O 1
ATOM 2145 N N . GLY A 1 289 ? -23.456 1.875 16.964 1.00 96.31 289 GLY A N 1
ATOM 2146 C CA . GLY A 1 289 ? -24.093 0.701 17.564 1.00 96.31 289 GLY A CA 1
ATOM 2147 C C . GLY A 1 289 ? -25.230 1.051 18.530 1.00 96.31 289 GLY A C 1
ATOM 2148 O O . GLY A 1 289 ? -25.519 2.226 18.758 1.00 96.31 289 GLY A O 1
ATOM 2149 N N . PRO A 1 290 ? -25.882 0.046 19.146 1.00 95.50 290 PRO A N 1
ATOM 2150 C CA . PRO A 1 290 ? -27.073 0.252 19.978 1.00 95.50 290 PRO A CA 1
ATOM 2151 C C . PRO A 1 290 ? -26.835 1.105 21.235 1.00 95.50 290 PRO A C 1
ATOM 2153 O O . PRO A 1 290 ? -27.783 1.632 21.808 1.00 95.50 290 PRO A O 1
ATOM 2156 N N . THR A 1 291 ? -25.579 1.234 21.670 1.00 91.00 291 THR A N 1
ATOM 2157 C CA . THR A 1 291 ? -25.147 2.029 22.833 1.00 91.00 291 THR A CA 1
ATOM 2158 C C . THR A 1 291 ? -24.623 3.422 22.477 1.00 91.00 291 THR A C 1
ATOM 2160 O O . THR A 1 291 ? -24.182 4.134 23.374 1.00 91.00 291 THR A O 1
ATOM 2163 N N . GLY A 1 292 ? -24.640 3.815 21.199 1.00 93.88 292 GLY A N 1
ATOM 2164 C CA . GLY A 1 292 ? -24.112 5.094 20.720 1.00 93.88 292 GLY A CA 1
ATOM 2165 C C . GLY A 1 292 ? -22.995 4.938 19.686 1.00 93.88 292 GLY A C 1
ATOM 2166 O O . GLY A 1 292 ? -22.930 3.942 18.962 1.00 93.88 292 GLY A O 1
ATOM 2167 N N . VAL A 1 293 ? -22.129 5.948 19.611 1.00 97.12 293 VAL A N 1
ATOM 2168 C CA . VAL A 1 293 ? -21.066 6.069 18.606 1.00 97.12 293 VAL A CA 1
ATOM 2169 C C . VAL A 1 293 ? -19.700 6.069 19.284 1.00 97.12 293 VAL A C 1
ATOM 2171 O O . VAL A 1 293 ? -19.505 6.800 20.252 1.00 97.12 293 VAL A O 1
ATOM 2174 N N . LEU A 1 294 ? -18.761 5.293 18.742 1.00 97.56 294 LEU A N 1
ATOM 2175 C CA . LEU A 1 294 ? -17.328 5.388 19.038 1.00 97.56 294 LEU A CA 1
ATOM 2176 C C . LEU A 1 294 ? -16.607 5.838 17.763 1.00 97.56 294 LEU A C 1
ATOM 2178 O O . LEU A 1 294 ? -16.946 5.364 16.675 1.00 97.56 294 LEU A O 1
ATOM 2182 N N . SER A 1 295 ? -15.619 6.723 17.855 1.00 98.06 295 SER A N 1
ATOM 2183 C CA . SER A 1 295 ? -14.845 7.131 16.675 1.00 98.06 295 SER A CA 1
ATOM 2184 C C . SER A 1 295 ? -13.497 7.756 16.999 1.00 98.06 295 SER A C 1
ATOM 2186 O O . SER A 1 295 ? -13.379 8.497 17.975 1.00 98.06 295 SER A O 1
ATOM 2188 N N . THR A 1 296 ? -12.524 7.544 16.116 1.00 98.38 296 THR A N 1
ATOM 2189 C CA . THR A 1 296 ? -11.277 8.310 16.066 1.00 98.38 296 THR A CA 1
ATOM 2190 C C . THR A 1 296 ? -10.937 8.713 14.631 1.00 98.38 296 THR A C 1
ATOM 2192 O O . THR A 1 296 ? -11.320 8.038 13.670 1.00 98.38 296 THR A O 1
ATOM 2195 N N . PHE A 1 297 ? -10.214 9.821 14.496 1.00 97.81 297 PHE A N 1
ATOM 2196 C CA . PHE A 1 297 ? -9.528 10.210 13.264 1.00 97.81 297 PHE A CA 1
ATOM 2197 C C . PHE A 1 297 ? -8.043 9.825 13.280 1.00 97.81 297 PHE A C 1
ATOM 2199 O O . PHE A 1 297 ? -7.369 9.984 12.265 1.00 97.81 297 PHE A O 1
ATOM 2206 N N . ASP A 1 298 ? -7.547 9.329 14.414 1.00 98.12 298 ASP A N 1
ATOM 2207 C CA . ASP A 1 298 ? -6.135 9.074 14.646 1.00 98.12 298 ASP A CA 1
ATOM 2208 C C . ASP A 1 298 ? -5.764 7.651 14.234 1.00 98.12 298 ASP A C 1
ATOM 2210 O O . ASP A 1 298 ? -6.347 6.672 14.708 1.00 98.12 298 ASP A O 1
ATOM 2214 N N . PHE A 1 299 ? -4.765 7.549 13.361 1.00 98.69 299 PHE A N 1
ATOM 2215 C CA . PHE A 1 299 ? -4.183 6.287 12.925 1.00 98.69 299 PHE A CA 1
ATOM 2216 C C . PHE A 1 299 ? -2.680 6.291 13.208 1.00 98.69 299 PHE A C 1
ATOM 2218 O O . PHE A 1 299 ? -2.015 7.318 13.035 1.00 98.69 299 PHE A O 1
ATOM 2225 N N . SER A 1 300 ? -2.137 5.129 13.569 1.00 97.94 300 SER A N 1
ATOM 2226 C CA . SER A 1 300 ? -0.732 4.828 13.293 1.00 97.94 300 SER A CA 1
ATOM 2227 C C . SER A 1 300 ? -0.585 4.368 11.841 1.00 97.94 300 SER A C 1
ATOM 2229 O O . SER A 1 300 ? -1.510 3.778 11.273 1.00 97.94 300 SER A O 1
ATOM 2231 N N . LEU A 1 301 ? 0.569 4.652 11.237 1.00 98.06 301 LEU A N 1
ATOM 2232 C CA . LEU A 1 301 ? 0.896 4.315 9.850 1.00 98.06 301 LEU A CA 1
ATOM 2233 C C . LEU A 1 301 ? 2.299 3.707 9.765 1.00 98.06 301 LEU A C 1
ATOM 2235 O O . LEU A 1 301 ? 3.214 4.158 10.449 1.00 98.06 301 LEU A O 1
ATOM 2239 N N . MET A 1 302 ? 2.478 2.742 8.868 1.00 97.12 302 MET A N 1
ATOM 2240 C CA . MET A 1 302 ? 3.781 2.217 8.458 1.00 97.12 302 MET A CA 1
ATOM 2241 C C . MET A 1 302 ? 3.771 2.010 6.942 1.00 97.12 302 MET A C 1
ATOM 2243 O O . MET A 1 302 ? 2.781 1.546 6.379 1.00 97.12 302 MET A O 1
ATOM 2247 N N . GLY A 1 303 ? 4.866 2.361 6.278 1.00 97.56 303 GLY A N 1
ATOM 2248 C CA . GLY A 1 303 ? 5.088 2.084 4.862 1.00 97.56 303 GLY A CA 1
ATOM 2249 C C . GLY A 1 303 ? 6.379 2.742 4.392 1.00 97.56 303 GLY A C 1
ATOM 2250 O O . GLY A 1 303 ? 6.605 3.925 4.661 1.00 97.56 303 GLY A O 1
ATOM 2251 N N . ARG A 1 304 ? 7.234 1.983 3.706 1.00 97.62 304 ARG A N 1
ATOM 2252 C CA . ARG A 1 304 ? 8.501 2.473 3.147 1.00 97.62 304 ARG A CA 1
ATOM 2253 C C . ARG A 1 304 ? 8.281 2.813 1.675 1.00 97.62 304 ARG A C 1
ATOM 2255 O O . ARG A 1 304 ? 7.704 2.020 0.938 1.00 97.62 304 ARG A O 1
ATOM 2262 N N . VAL A 1 305 ? 8.682 4.005 1.249 1.00 96.94 305 VAL A N 1
ATOM 2263 C CA . VAL A 1 305 ? 8.416 4.502 -0.108 1.00 96.94 305 VAL A CA 1
ATOM 2264 C C . VAL A 1 305 ? 9.388 3.845 -1.088 1.00 96.94 305 VAL A C 1
ATOM 2266 O O . VAL A 1 305 ? 10.602 3.879 -0.883 1.00 96.94 305 VAL A O 1
ATOM 2269 N N . PHE A 1 306 ? 8.869 3.270 -2.175 1.00 94.31 306 PHE A N 1
ATOM 2270 C CA . PHE A 1 306 ? 9.705 2.800 -3.276 1.00 94.31 306 PHE A CA 1
ATOM 2271 C C . PHE A 1 306 ? 10.038 3.972 -4.204 1.00 94.31 306 PHE A C 1
ATOM 2273 O O . PHE A 1 306 ? 9.236 4.366 -5.050 1.00 94.31 306 PHE A O 1
ATOM 2280 N N . GLU A 1 307 ? 11.236 4.531 -4.044 1.00 90.44 307 GLU A N 1
ATOM 2281 C CA . GLU A 1 307 ? 11.699 5.681 -4.834 1.00 90.44 307 GLU A CA 1
ATOM 2282 C C . GLU A 1 307 ? 12.369 5.297 -6.166 1.00 90.44 307 GLU A C 1
ATOM 2284 O O . GLU A 1 307 ? 12.662 6.171 -6.980 1.00 90.44 307 GLU A O 1
ATOM 2289 N N . GLY A 1 308 ? 12.616 4.002 -6.395 1.00 84.06 308 GLY A N 1
ATOM 2290 C CA . GLY A 1 308 ? 13.294 3.496 -7.589 1.00 84.06 308 GLY A CA 1
ATOM 2291 C C . GLY A 1 308 ? 12.459 3.575 -8.881 1.00 84.06 308 GLY A C 1
ATOM 2292 O O . GLY A 1 308 ? 11.274 3.914 -8.856 1.00 84.06 308 GLY A O 1
ATOM 2293 N N . PRO A 1 309 ? 13.051 3.214 -10.035 1.00 78.88 309 PRO A N 1
ATOM 2294 C CA . PRO A 1 309 ? 12.359 3.245 -11.320 1.00 78.88 309 PRO A CA 1
ATOM 2295 C C . PRO A 1 309 ? 11.205 2.232 -11.355 1.00 78.88 309 PRO A C 1
ATOM 2297 O O . PRO A 1 309 ? 11.409 1.019 -11.236 1.00 78.88 309 PRO A O 1
ATOM 2300 N N . LEU A 1 310 ? 9.978 2.720 -11.552 1.00 85.12 310 LEU A N 1
ATOM 2301 C CA . LEU A 1 310 ? 8.792 1.870 -11.659 1.00 85.12 310 LEU A CA 1
ATOM 2302 C C . LEU A 1 310 ? 8.653 1.304 -13.076 1.00 85.12 310 LEU A C 1
ATOM 2304 O O . LEU A 1 310 ? 8.346 2.030 -14.020 1.00 85.12 310 LEU A O 1
ATOM 2308 N N . ALA A 1 311 ? 8.806 -0.016 -13.212 1.00 80.69 311 ALA A N 1
ATOM 2309 C CA . ALA A 1 311 ? 8.701 -0.719 -14.491 1.00 80.69 311 ALA A CA 1
ATOM 2310 C C . ALA A 1 311 ? 7.385 -0.399 -15.231 1.00 80.69 311 ALA A C 1
ATOM 2312 O O . ALA A 1 311 ? 6.292 -0.528 -14.667 1.00 80.69 311 ALA A O 1
ATOM 2313 N N . GLY A 1 312 ? 7.503 0.034 -16.489 1.00 82.56 312 GLY A N 1
ATOM 2314 C CA . GLY A 1 312 ? 6.377 0.400 -17.350 1.00 82.56 312 GLY A CA 1
ATOM 2315 C C . GLY A 1 312 ? 5.447 -0.773 -17.671 1.00 82.56 312 GLY A C 1
ATOM 2316 O O . GLY A 1 312 ? 5.852 -1.933 -17.618 1.00 82.56 312 GLY A O 1
ATOM 2317 N N . GLN A 1 313 ? 4.198 -0.482 -18.048 1.00 88.38 313 GLN A N 1
ATOM 2318 C CA . GLN A 1 313 ? 3.238 -1.514 -18.467 1.00 88.38 313 GLN A CA 1
ATOM 2319 C C . GLN A 1 313 ? 3.521 -1.968 -19.904 1.00 88.38 313 GLN A C 1
ATOM 2321 O O . GLN A 1 313 ? 2.830 -1.571 -20.843 1.00 88.38 313 GLN A O 1
ATOM 2326 N N . VAL A 1 314 ? 4.571 -2.775 -20.067 1.00 90.56 314 VAL A N 1
ATOM 2327 C CA . VAL A 1 314 ? 5.081 -3.235 -21.363 1.00 90.56 314 VAL A CA 1
ATOM 2328 C C . VAL A 1 314 ? 5.139 -4.758 -21.397 1.00 90.56 314 VAL A C 1
ATOM 2330 O O . VAL A 1 314 ? 5.737 -5.383 -20.527 1.00 90.56 314 VAL A O 1
ATOM 2333 N N . THR A 1 315 ? 4.547 -5.358 -22.426 1.00 92.25 315 THR A N 1
ATOM 2334 C CA . THR A 1 315 ? 4.657 -6.790 -22.739 1.00 92.25 315 THR A CA 1
ATOM 2335 C C . THR A 1 315 ? 5.300 -6.941 -24.110 1.00 92.25 315 THR A C 1
ATOM 2337 O O . THR A 1 315 ? 4.880 -6.287 -25.059 1.00 92.25 315 THR A O 1
ATOM 2340 N N . VAL A 1 316 ? 6.319 -7.793 -24.240 1.00 94.00 316 VAL A N 1
ATOM 2341 C CA . VAL A 1 316 ? 6.935 -8.090 -25.543 1.00 94.00 316 VAL A CA 1
ATOM 2342 C C . VAL A 1 316 ? 6.141 -9.209 -26.211 1.00 94.00 316 VAL A C 1
ATOM 2344 O O . VAL A 1 316 ? 6.292 -10.373 -25.851 1.00 94.00 316 VAL A O 1
ATOM 2347 N N . ASP A 1 317 ? 5.296 -8.865 -27.182 1.00 95.94 317 ASP A N 1
ATOM 2348 C CA . ASP A 1 317 ? 4.412 -9.829 -27.851 1.00 95.94 317 ASP A CA 1
ATOM 2349 C C . ASP A 1 317 ? 5.212 -10.813 -28.719 1.00 95.94 317 ASP A C 1
ATOM 2351 O O . ASP A 1 317 ? 4.878 -11.994 -28.821 1.00 95.94 317 ASP A O 1
ATOM 2355 N N . ARG A 1 318 ? 6.258 -10.309 -29.395 1.00 95.19 318 ARG A N 1
ATOM 2356 C CA . ARG A 1 318 ? 7.129 -11.095 -30.279 1.00 95.19 318 ARG A CA 1
ATOM 2357 C C . ARG A 1 318 ? 8.422 -10.354 -30.609 1.00 95.19 318 ARG A C 1
ATOM 2359 O O . ARG A 1 318 ? 8.380 -9.273 -31.189 1.00 95.19 318 ARG A O 1
ATOM 2366 N N . ALA A 1 319 ? 9.560 -11.014 -30.416 1.00 95.94 319 ALA A N 1
ATOM 2367 C CA . ALA A 1 319 ? 10.783 -10.722 -31.164 1.00 95.94 319 ALA A CA 1
ATOM 2368 C C . ALA A 1 319 ? 10.962 -11.773 -32.273 1.00 95.94 319 ALA A C 1
ATOM 2370 O O . ALA A 1 319 ? 10.700 -12.959 -32.067 1.00 95.94 319 ALA A O 1
ATOM 2371 N N . SER A 1 320 ? 11.375 -11.351 -33.465 1.00 95.81 320 SER A N 1
ATOM 2372 C CA . SER A 1 320 ? 11.571 -12.234 -34.622 1.00 95.81 320 SER A CA 1
ATOM 2373 C C . SER A 1 320 ? 12.718 -11.737 -35.492 1.00 95.81 320 SER A C 1
ATOM 2375 O O . SER A 1 320 ? 12.906 -10.531 -35.613 1.00 95.81 320 SER A O 1
ATOM 2377 N N . TYR A 1 321 ? 13.477 -12.645 -36.109 1.00 95.69 321 TYR A N 1
ATOM 2378 C CA . TYR A 1 321 ? 14.591 -12.277 -36.982 1.00 95.69 321 TYR A CA 1
ATOM 2379 C C . TYR A 1 321 ? 14.500 -12.935 -38.361 1.00 95.69 321 TYR A C 1
ATOM 2381 O O . TYR A 1 321 ? 13.950 -14.025 -38.522 1.00 95.69 321 TYR A O 1
ATOM 2389 N N . ALA A 1 322 ? 15.107 -12.285 -39.349 1.00 95.31 322 ALA A N 1
ATOM 2390 C CA . ALA A 1 322 ? 15.416 -12.853 -40.653 1.00 95.31 322 ALA A CA 1
ATOM 2391 C C . ALA A 1 322 ? 16.920 -12.710 -40.923 1.00 95.31 322 ALA A C 1
ATOM 2393 O O . ALA A 1 322 ? 17.541 -11.725 -40.522 1.00 95.31 322 ALA A O 1
ATOM 2394 N N . ARG A 1 323 ? 17.514 -13.688 -41.612 1.00 95.50 323 ARG A N 1
ATOM 2395 C CA . ARG A 1 323 ? 18.933 -13.673 -41.998 1.00 95.50 323 ARG A CA 1
ATOM 2396 C C . ARG A 1 323 ? 19.110 -14.083 -43.454 1.00 95.50 323 ARG A C 1
ATOM 2398 O O . ARG A 1 323 ? 18.373 -14.926 -43.962 1.00 95.50 323 ARG A O 1
ATOM 2405 N N . SER A 1 324 ? 20.107 -13.500 -44.097 1.00 93.06 324 SER A N 1
ATOM 2406 C CA . SER A 1 324 ? 20.525 -13.769 -45.475 1.00 93.06 324 SER A CA 1
ATOM 2407 C C . SER A 1 324 ? 22.053 -13.873 -45.535 1.00 93.06 324 SER A C 1
ATOM 2409 O O . SER A 1 324 ? 22.723 -13.730 -44.516 1.00 93.06 324 SER A O 1
ATOM 2411 N N . ALA A 1 325 ? 22.624 -14.086 -46.722 1.00 91.75 325 ALA A N 1
ATOM 2412 C CA . ALA A 1 325 ? 24.079 -14.089 -46.902 1.00 91.75 325 ALA A CA 1
ATOM 2413 C C . ALA A 1 325 ? 24.742 -12.703 -46.713 1.00 91.75 325 ALA A C 1
ATOM 2415 O O . ALA A 1 325 ? 25.964 -12.632 -46.634 1.00 91.75 325 ALA A O 1
ATOM 2416 N N . THR A 1 326 ? 23.964 -11.613 -46.666 1.00 91.56 326 THR A N 1
ATOM 2417 C CA . THR A 1 326 ? 24.479 -10.228 -46.667 1.00 91.56 326 THR A CA 1
ATOM 2418 C C . THR A 1 326 ? 23.883 -9.320 -45.589 1.00 91.56 326 THR A C 1
ATOM 2420 O O . THR A 1 326 ? 24.364 -8.206 -45.414 1.00 91.56 326 THR A O 1
ATOM 2423 N N . ALA A 1 327 ? 22.825 -9.747 -44.893 1.00 93.56 327 ALA A N 1
ATOM 2424 C CA . ALA A 1 327 ? 22.124 -8.937 -43.897 1.00 93.56 327 ALA A CA 1
ATOM 2425 C C . ALA A 1 327 ? 21.346 -9.794 -42.887 1.00 93.56 327 ALA A C 1
ATOM 2427 O O . ALA A 1 327 ? 20.742 -10.808 -43.261 1.00 93.56 327 ALA A O 1
ATOM 2428 N N . ASN A 1 328 ? 21.286 -9.314 -41.642 1.00 96.06 328 ASN A N 1
ATOM 2429 C CA . ASN A 1 328 ? 20.287 -9.707 -40.650 1.00 96.06 328 ASN A CA 1
ATOM 2430 C C . ASN A 1 328 ? 19.222 -8.608 -40.531 1.00 96.06 328 ASN A C 1
ATOM 2432 O O . ASN A 1 328 ? 19.473 -7.451 -40.864 1.00 96.06 328 ASN A O 1
ATOM 2436 N N . LYS A 1 329 ? 18.052 -8.973 -40.015 1.00 96.19 329 LYS A N 1
ATOM 2437 C CA . LYS A 1 329 ? 16.956 -8.065 -39.673 1.00 96.19 329 LYS A CA 1
ATOM 2438 C C . LYS A 1 329 ? 16.285 -8.571 -38.405 1.00 96.19 329 LYS A C 1
ATOM 2440 O O . LYS A 1 329 ? 16.004 -9.767 -38.335 1.00 96.19 329 LYS A O 1
ATOM 2445 N N . VAL A 1 330 ? 16.013 -7.694 -37.449 1.00 97.44 330 VAL A N 1
ATOM 2446 C CA . VAL A 1 330 ? 15.225 -7.996 -36.245 1.00 97.44 330 VAL A CA 1
ATOM 2447 C C . VAL A 1 330 ? 13.966 -7.136 -36.279 1.00 97.44 330 VAL A C 1
ATOM 2449 O O . VAL A 1 330 ? 14.045 -5.948 -36.569 1.00 97.44 330 VAL A O 1
ATOM 2452 N N . ASP A 1 331 ? 12.809 -7.739 -36.014 1.00 97.62 331 ASP A N 1
ATOM 2453 C CA . ASP A 1 331 ? 11.536 -7.058 -35.782 1.00 97.62 331 ASP A CA 1
ATOM 2454 C C . ASP A 1 331 ? 11.051 -7.380 -34.370 1.00 97.62 331 ASP A C 1
ATOM 2456 O O . ASP A 1 331 ? 10.886 -8.556 -34.019 1.00 97.62 331 ASP A O 1
ATOM 2460 N N . VAL A 1 332 ? 10.770 -6.337 -33.594 1.00 98.12 332 VAL A N 1
ATOM 2461 C CA . VAL A 1 332 ? 10.218 -6.437 -32.240 1.00 98.12 332 VAL A CA 1
ATOM 2462 C C . VAL A 1 332 ? 8.823 -5.825 -32.222 1.00 98.12 332 VAL A C 1
ATOM 2464 O O . VAL A 1 332 ? 8.607 -4.744 -32.766 1.00 98.12 332 VAL A O 1
ATOM 2467 N N . PHE A 1 333 ? 7.890 -6.532 -31.594 1.00 97.69 333 PHE A N 1
ATOM 2468 C CA . PHE A 1 333 ? 6.502 -6.145 -31.368 1.00 97.69 333 PHE A CA 1
ATOM 2469 C C . PHE A 1 333 ? 6.238 -6.171 -29.859 1.00 97.69 333 PHE A C 1
ATOM 2471 O O . PHE A 1 333 ? 6.636 -7.131 -29.189 1.00 97.69 333 PHE A O 1
ATOM 2478 N N . ALA A 1 334 ? 5.612 -5.120 -29.334 1.00 97.62 334 ALA A N 1
ATOM 2479 C CA . ALA A 1 334 ? 5.271 -5.007 -27.921 1.00 97.62 334 ALA A CA 1
ATOM 2480 C C . ALA A 1 334 ? 3.934 -4.283 -27.701 1.00 97.62 334 ALA A C 1
ATOM 2482 O O . ALA A 1 334 ? 3.661 -3.259 -28.334 1.00 97.62 334 ALA A O 1
ATOM 2483 N N . THR A 1 335 ? 3.155 -4.753 -26.731 1.00 96.75 335 THR A N 1
ATOM 2484 C CA . THR A 1 335 ? 2.006 -4.038 -26.180 1.00 96.75 335 THR A CA 1
ATOM 2485 C C . THR A 1 335 ? 2.485 -3.098 -25.075 1.00 96.75 335 THR A C 1
ATOM 2487 O O . THR A 1 335 ? 3.098 -3.540 -24.103 1.00 96.75 335 THR A O 1
ATOM 2490 N N . GLY A 1 336 ? 2.188 -1.805 -25.198 1.00 94.69 336 GLY A N 1
ATOM 2491 C CA . GLY A 1 336 ? 2.433 -0.785 -24.178 1.00 94.69 336 GLY A CA 1
ATOM 2492 C C . GLY A 1 336 ? 1.124 -0.143 -23.721 1.00 94.69 336 GLY A C 1
ATOM 2493 O O . GLY A 1 336 ? 0.352 0.342 -24.548 1.00 94.69 336 GLY A O 1
ATOM 2494 N N . LEU A 1 337 ? 0.869 -0.121 -22.412 1.00 93.69 337 LEU A N 1
ATOM 2495 C CA . LEU A 1 337 ? -0.308 0.521 -21.814 1.00 93.69 337 LEU A CA 1
ATOM 2496 C C . LEU A 1 337 ? 0.088 1.821 -21.091 1.00 93.69 337 LEU A C 1
ATOM 2498 O O . LEU A 1 337 ? 1.149 1.856 -20.464 1.00 93.69 337 LEU A O 1
ATOM 2502 N N . PRO A 1 338 ? -0.752 2.875 -21.104 1.00 91.38 338 PRO A N 1
ATOM 2503 C CA . PRO A 1 338 ? -0.527 4.063 -20.284 1.00 91.38 338 PRO A CA 1
ATOM 2504 C C . PRO A 1 338 ? -0.353 3.716 -18.802 1.00 91.38 338 PRO A C 1
ATOM 2506 O O . PRO A 1 338 ? -1.105 2.911 -18.250 1.00 91.38 338 PRO A O 1
ATOM 2509 N N . SER A 1 339 ? 0.637 4.316 -18.146 1.00 90.06 339 SER A N 1
ATOM 2510 C CA . SER A 1 339 ? 0.967 4.042 -16.743 1.00 90.06 339 SER A CA 1
ATOM 2511 C C . SER A 1 339 ? 0.985 5.318 -15.915 1.00 90.06 339 SER A C 1
ATOM 2513 O O . SER A 1 339 ? 1.498 6.347 -16.359 1.00 90.06 339 SER A O 1
ATOM 2515 N N . THR A 1 340 ? 0.479 5.239 -14.686 1.00 90.19 340 THR A N 1
ATOM 2516 C CA . THR A 1 340 ? 0.676 6.287 -13.679 1.00 90.19 340 THR A CA 1
ATOM 2517 C C . THR A 1 340 ? 2.148 6.269 -13.270 1.00 90.19 340 THR A C 1
ATOM 2519 O O . THR A 1 340 ? 2.686 5.206 -12.934 1.00 90.19 340 THR A O 1
ATOM 2522 N N . GLN A 1 341 ? 2.815 7.418 -13.365 1.00 88.69 341 GLN A N 1
ATOM 2523 C CA . GLN A 1 341 ? 4.228 7.544 -12.996 1.00 88.69 341 GLN A CA 1
ATOM 2524 C C . GLN A 1 341 ? 4.414 7.467 -11.477 1.00 88.69 341 GLN A C 1
ATOM 2526 O O . GLN A 1 341 ? 3.439 7.509 -10.725 1.00 88.69 341 GLN A O 1
ATOM 2531 N N . ALA A 1 342 ? 5.661 7.325 -11.036 1.00 90.00 342 ALA A N 1
ATOM 2532 C CA . ALA A 1 342 ? 6.005 7.361 -9.622 1.00 90.00 342 ALA A CA 1
ATOM 2533 C C . ALA A 1 342 ? 5.758 8.753 -9.004 1.00 90.00 342 ALA A C 1
ATOM 2535 O O . ALA A 1 342 ? 5.808 9.771 -9.698 1.00 90.00 342 ALA A O 1
ATOM 2536 N N . ARG A 1 343 ? 5.535 8.796 -7.685 1.00 92.19 343 ARG A N 1
ATOM 2537 C CA . ARG A 1 343 ? 5.604 10.020 -6.869 1.00 92.19 343 ARG A CA 1
ATOM 2538 C C . ARG A 1 343 ? 6.029 9.708 -5.437 1.00 92.19 343 ARG A C 1
ATOM 2540 O O . ARG A 1 343 ? 5.815 8.593 -4.962 1.00 92.19 343 ARG A O 1
ATOM 2547 N N . ILE A 1 344 ? 6.520 10.727 -4.739 1.00 93.38 344 ILE A N 1
ATOM 2548 C CA . ILE A 1 344 ? 6.630 10.759 -3.273 1.00 93.38 344 ILE A CA 1
ATOM 2549 C C . ILE A 1 344 ? 5.398 11.447 -2.636 1.00 93.38 344 ILE A C 1
ATOM 2551 O O . ILE A 1 344 ? 4.719 12.223 -3.321 1.00 93.38 344 ILE A O 1
ATOM 2555 N N . PRO A 1 345 ? 5.097 11.204 -1.341 1.00 95.25 345 PRO A N 1
ATOM 2556 C CA . PRO A 1 345 ? 4.040 11.914 -0.613 1.00 95.25 345 PRO A CA 1
ATOM 2557 C C . PRO A 1 345 ? 4.214 13.442 -0.629 1.00 95.25 345 PRO A C 1
ATOM 2559 O O . PRO A 1 345 ? 5.330 13.952 -0.733 1.00 95.25 345 PRO A O 1
ATOM 2562 N N . ALA A 1 346 ? 3.096 14.166 -0.552 1.00 92.56 346 ALA A N 1
ATOM 2563 C CA . ALA A 1 346 ? 2.954 15.609 -0.785 1.00 92.56 346 ALA A CA 1
ATOM 2564 C C . ALA A 1 346 ? 3.273 16.096 -2.219 1.00 92.56 346 ALA A C 1
ATOM 2566 O O . ALA A 1 346 ? 2.955 17.239 -2.556 1.00 92.56 346 ALA A O 1
ATOM 2567 N N . GLY A 1 347 ? 3.811 15.246 -3.103 1.00 87.94 347 GLY A N 1
ATOM 2568 C CA . GLY A 1 347 ? 3.823 15.490 -4.547 1.00 87.94 347 GLY A CA 1
ATOM 2569 C C . GLY A 1 347 ?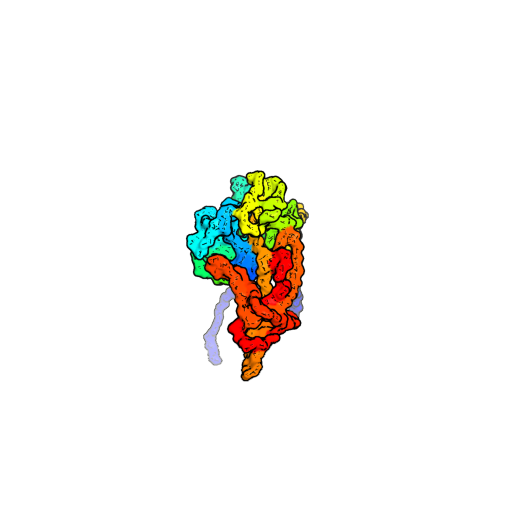 2.433 15.251 -5.162 1.00 87.94 347 GLY A C 1
ATOM 2570 O O . GLY A 1 347 ? 1.761 14.296 -4.770 1.00 87.94 347 GLY A O 1
ATOM 2571 N N . PRO A 1 348 ? 1.963 16.066 -6.126 1.00 86.94 348 PRO A N 1
ATOM 2572 C CA . PRO A 1 348 ? 0.650 15.867 -6.741 1.00 86.94 348 PRO A CA 1
ATOM 2573 C C . PRO A 1 348 ? 0.585 14.536 -7.519 1.00 86.94 348 PRO A C 1
ATOM 2575 O O . PRO A 1 348 ? 1.577 14.169 -8.153 1.00 86.94 348 PRO A O 1
ATOM 2578 N N . PRO A 1 349 ? -0.566 13.832 -7.543 1.00 87.88 349 PRO A N 1
ATOM 2579 C CA . PRO A 1 349 ? -0.752 12.641 -8.373 1.00 87.88 349 PRO A CA 1
ATOM 2580 C C . PRO A 1 349 ? -0.436 12.917 -9.856 1.00 87.88 349 PRO A C 1
ATOM 2582 O O . PRO A 1 349 ? -1.087 13.779 -10.460 1.00 87.88 349 PRO A O 1
ATOM 2585 N N . PRO A 1 350 ? 0.553 12.234 -10.467 1.00 87.00 350 PRO A N 1
ATOM 2586 C CA . PRO A 1 350 ? 0.921 12.471 -11.854 1.00 87.00 350 PRO A CA 1
ATOM 2587 C C . PRO A 1 350 ? -0.137 11.911 -12.808 1.00 87.00 350 PRO A C 1
ATOM 2589 O O . PRO A 1 350 ? -0.789 10.901 -12.542 1.00 87.00 350 PRO A O 1
ATOM 2592 N N . ALA A 1 351 ? -0.276 12.547 -13.971 1.00 85.06 351 ALA A N 1
ATOM 2593 C CA . ALA A 1 351 ? -1.111 12.019 -15.043 1.00 85.06 351 ALA A CA 1
ATOM 2594 C C . ALA A 1 351 ? -0.574 10.669 -15.556 1.00 85.06 351 ALA A C 1
ATOM 2596 O O . ALA A 1 351 ? 0.631 10.402 -15.522 1.00 85.06 351 ALA A O 1
ATOM 2597 N N . GLN A 1 352 ? -1.462 9.834 -16.101 1.00 88.69 352 GLN A N 1
ATOM 2598 C CA . GLN A 1 352 ? -1.036 8.642 -16.832 1.00 88.69 352 GLN A CA 1
ATOM 2599 C C . GLN A 1 352 ? -0.298 9.041 -18.112 1.00 88.69 352 GLN A C 1
ATOM 2601 O O . GLN A 1 352 ? -0.788 9.840 -18.911 1.00 88.69 352 GLN A O 1
ATOM 2606 N N . VAL A 1 353 ? 0.879 8.455 -18.314 1.00 90.00 353 VAL A N 1
ATOM 2607 C CA . VAL A 1 353 ? 1.746 8.722 -19.462 1.00 90.00 353 VAL A CA 1
ATOM 2608 C C . VAL A 1 353 ? 1.641 7.565 -20.447 1.00 90.00 353 VAL A C 1
ATOM 2610 O O . VAL A 1 353 ? 1.787 6.404 -20.070 1.00 90.00 353 VAL A O 1
ATOM 2613 N N . THR A 1 354 ? 1.402 7.883 -21.722 1.00 91.62 354 THR A N 1
ATOM 2614 C CA . THR A 1 354 ? 1.476 6.896 -22.811 1.00 91.62 354 THR A CA 1
ATOM 2615 C C . THR A 1 354 ? 2.941 6.494 -23.014 1.00 91.62 354 THR A C 1
ATOM 2617 O O . THR A 1 354 ? 3.778 7.392 -23.172 1.00 91.62 354 THR A O 1
ATOM 2620 N N . PRO A 1 355 ? 3.287 5.194 -23.020 1.00 93.50 355 PRO A N 1
ATOM 2621 C CA . PRO A 1 355 ? 4.676 4.774 -23.122 1.00 93.50 355 PRO A CA 1
ATOM 2622 C C . PRO A 1 355 ? 5.309 5.191 -24.455 1.00 93.50 355 PRO A C 1
ATOM 2624 O O . PRO A 1 355 ? 4.716 5.054 -25.526 1.00 93.50 355 PRO A O 1
ATOM 2627 N N . GLN A 1 356 ? 6.549 5.668 -24.402 1.00 94.00 356 GLN A N 1
ATOM 2628 C CA . GLN A 1 356 ? 7.431 5.772 -25.563 1.00 94.00 356 GLN A CA 1
ATOM 2629 C C . GLN A 1 356 ? 8.412 4.608 -25.498 1.00 94.00 356 GLN A C 1
ATOM 2631 O O . GLN A 1 356 ? 9.290 4.588 -24.639 1.00 94.00 356 GLN A O 1
ATOM 2636 N N . LEU A 1 357 ? 8.226 3.610 -26.363 1.00 95.69 357 LEU A N 1
ATOM 2637 C CA . LEU A 1 357 ? 9.038 2.397 -26.334 1.00 95.69 357 LEU A CA 1
ATOM 2638 C C . LEU A 1 357 ? 10.261 2.500 -27.245 1.00 95.69 357 LEU A C 1
ATOM 2640 O O . LEU A 1 357 ? 10.205 3.033 -28.355 1.00 95.69 357 LEU A O 1
ATOM 2644 N N . GLN A 1 358 ? 11.357 1.921 -26.776 1.00 96.06 358 GLN A N 1
ATOM 2645 C CA . GLN A 1 358 ? 12.549 1.619 -27.557 1.00 96.06 358 GLN A CA 1
ATOM 2646 C C . GLN A 1 358 ? 13.049 0.223 -27.188 1.00 96.06 358 GLN A C 1
ATOM 2648 O O . GLN A 1 358 ? 12.724 -0.295 -26.117 1.00 96.06 358 GLN A O 1
ATOM 2653 N N . TYR A 1 359 ? 13.846 -0.387 -28.058 1.00 96.88 359 TYR A N 1
ATOM 2654 C CA . TYR A 1 359 ? 14.481 -1.667 -27.769 1.00 96.88 359 TYR A CA 1
ATOM 2655 C C . TYR A 1 359 ? 15.959 -1.685 -28.146 1.00 96.88 359 TYR A C 1
ATOM 2657 O O . TYR A 1 359 ? 16.444 -0.830 -28.884 1.00 96.88 359 TYR A O 1
ATOM 2665 N N . TYR A 1 360 ? 16.664 -2.685 -27.636 1.00 96.94 360 TYR A N 1
ATOM 2666 C CA . TYR A 1 360 ? 18.092 -2.890 -27.825 1.00 96.94 360 TYR A CA 1
ATOM 2667 C C . TYR A 1 360 ? 18.339 -4.288 -28.398 1.00 96.94 360 TYR A C 1
ATOM 2669 O O . TYR A 1 360 ? 17.733 -5.256 -27.933 1.00 96.94 360 TYR A O 1
ATOM 2677 N N . ASP A 1 361 ? 19.274 -4.416 -29.342 1.00 95.94 361 ASP A N 1
ATOM 2678 C CA . ASP A 1 361 ? 19.757 -5.702 -29.880 1.00 95.94 361 ASP A CA 1
ATOM 2679 C C . ASP A 1 361 ? 20.720 -6.414 -28.902 1.00 95.94 361 ASP A C 1
ATOM 2681 O O . ASP A 1 361 ? 21.812 -6.857 -29.257 1.00 95.94 361 ASP A O 1
ATOM 2685 N N . ALA A 1 362 ? 20.323 -6.474 -27.632 1.00 95.19 362 ALA A N 1
ATOM 2686 C CA . ALA A 1 362 ? 21.027 -7.109 -26.525 1.00 95.19 362 ALA A CA 1
ATOM 2687 C C . ALA A 1 362 ? 20.027 -7.422 -25.390 1.00 95.19 362 ALA A C 1
ATOM 2689 O O . ALA A 1 362 ? 19.025 -6.711 -25.266 1.00 95.19 362 ALA A O 1
ATOM 2690 N N . PRO A 1 363 ? 20.280 -8.432 -24.534 1.00 93.69 363 PRO A N 1
ATOM 2691 C CA . PRO A 1 363 ? 19.494 -8.650 -23.317 1.00 93.69 363 PRO A CA 1
ATOM 2692 C C . PRO A 1 363 ? 19.536 -7.429 -22.387 1.00 93.69 363 PRO A C 1
ATOM 2694 O O . PRO A 1 363 ? 20.506 -6.669 -22.392 1.00 93.69 363 PRO A O 1
ATOM 2697 N N . CYS A 1 364 ? 18.508 -7.265 -21.550 1.00 91.56 364 CYS A N 1
ATOM 2698 C CA . CYS A 1 364 ? 18.542 -6.261 -20.487 1.00 91.56 364 CYS A CA 1
ATOM 2699 C C . CYS A 1 364 ? 19.639 -6.587 -19.466 1.00 91.56 364 CYS A C 1
ATOM 2701 O O . CYS A 1 364 ? 19.897 -7.757 -19.175 1.00 91.56 364 CYS A O 1
ATOM 2703 N N . VAL A 1 365 ? 20.244 -5.557 -18.878 1.00 91.62 365 VAL A N 1
ATOM 2704 C CA . VAL A 1 365 ? 21.183 -5.730 -17.766 1.00 91.62 365 VAL A CA 1
ATOM 2705 C C . VAL A 1 365 ? 20.371 -5.945 -16.492 1.00 91.62 365 VAL A C 1
ATOM 2707 O O . VAL A 1 365 ? 19.531 -5.120 -16.144 1.00 91.62 365 VAL A O 1
ATOM 2710 N N . ALA A 1 366 ? 20.582 -7.071 -15.812 1.00 88.44 366 ALA A N 1
ATOM 2711 C CA . ALA A 1 366 ? 19.966 -7.335 -14.516 1.00 88.44 366 ALA A CA 1
ATOM 2712 C C . ALA A 1 366 ? 20.768 -6.625 -13.417 1.00 88.44 366 ALA A C 1
ATOM 2714 O O . ALA A 1 366 ? 21.943 -6.934 -13.214 1.00 88.44 366 ALA A O 1
ATOM 2715 N N . ASN A 1 367 ? 20.137 -5.693 -12.706 1.00 83.62 367 ASN A N 1
ATOM 2716 C CA . ASN A 1 367 ? 20.708 -5.087 -11.508 1.00 83.62 367 ASN A CA 1
ATOM 2717 C C . ASN A 1 367 ? 20.297 -5.961 -10.321 1.00 83.62 367 ASN A C 1
ATOM 2719 O O . ASN A 1 367 ? 19.101 -6.121 -10.054 1.00 83.62 367 ASN A O 1
ATOM 2723 N N . LEU A 1 368 ? 21.282 -6.556 -9.652 1.00 82.25 368 LEU A N 1
ATOM 2724 C CA . LEU A 1 368 ? 21.071 -7.491 -8.550 1.00 82.25 368 LEU A CA 1
ATOM 2725 C C . LEU A 1 368 ? 21.468 -6.858 -7.211 1.00 82.25 368 LEU A C 1
ATOM 2727 O O . LEU A 1 368 ? 22.316 -5.964 -7.174 1.00 82.25 368 LEU A O 1
ATOM 2731 N N . ASP A 1 369 ? 20.880 -7.336 -6.116 1.00 68.75 369 ASP A N 1
ATOM 2732 C CA . ASP A 1 369 ? 21.377 -7.047 -4.769 1.00 68.75 369 ASP A CA 1
ATOM 2733 C C . ASP A 1 369 ? 22.670 -7.836 -4.457 1.00 68.75 369 ASP A C 1
ATOM 2735 O O . ASP A 1 369 ? 23.152 -8.642 -5.257 1.00 68.75 369 ASP A O 1
ATOM 2739 N N . ALA A 1 370 ? 23.239 -7.622 -3.267 1.00 70.81 370 ALA A N 1
ATOM 2740 C CA . ALA A 1 370 ? 24.443 -8.328 -2.817 1.00 70.81 370 ALA A CA 1
ATOM 2741 C C . ALA A 1 370 ? 24.259 -9.856 -2.653 1.00 70.81 370 ALA A C 1
ATOM 2743 O O . ALA A 1 370 ? 25.250 -10.575 -2.541 1.00 70.81 370 ALA A O 1
ATOM 2744 N N . ASN A 1 371 ? 23.014 -10.344 -2.659 1.00 63.19 371 ASN A N 1
ATOM 2745 C CA . ASN A 1 371 ? 22.642 -11.753 -2.538 1.00 63.19 371 ASN A CA 1
ATOM 2746 C C . ASN A 1 371 ? 22.280 -12.386 -3.902 1.00 63.19 371 ASN A C 1
ATOM 2748 O O . ASN A 1 371 ? 22.042 -13.591 -3.971 1.00 63.19 371 ASN A O 1
ATOM 2752 N N . GLY A 1 372 ? 22.248 -11.601 -4.986 1.00 73.69 372 GLY A N 1
ATOM 2753 C CA . GLY A 1 372 ? 21.898 -12.046 -6.337 1.00 73.69 372 GLY A CA 1
ATOM 2754 C C . GLY A 1 372 ? 20.412 -11.938 -6.708 1.00 73.69 372 GLY A C 1
ATOM 2755 O O . GLY A 1 372 ? 20.040 -12.382 -7.794 1.00 73.69 372 GLY A O 1
ATOM 2756 N N . ASN A 1 373 ? 19.560 -11.348 -5.862 1.00 70.94 373 ASN A N 1
ATOM 2757 C CA . ASN A 1 373 ? 18.140 -11.143 -6.171 1.00 70.94 373 ASN A CA 1
ATOM 2758 C C . ASN A 1 373 ? 17.959 -9.995 -7.170 1.00 70.94 373 ASN A C 1
ATOM 2760 O O . ASN A 1 373 ? 18.657 -8.984 -7.091 1.00 70.94 373 ASN A O 1
ATOM 2764 N N . LEU A 1 374 ? 16.990 -10.114 -8.081 1.00 76.12 374 LEU A N 1
ATOM 2765 C CA . LEU A 1 374 ? 16.677 -9.060 -9.046 1.00 76.12 374 LEU A CA 1
ATOM 2766 C C . LEU A 1 374 ? 16.068 -7.835 -8.345 1.00 76.12 374 LEU A C 1
ATOM 2768 O O . LEU A 1 374 ? 15.020 -7.934 -7.712 1.00 76.12 374 LEU A O 1
ATOM 2772 N N . LEU A 1 375 ? 16.699 -6.671 -8.512 1.00 72.19 375 LEU A N 1
ATOM 2773 C CA . LEU A 1 375 ? 16.154 -5.378 -8.084 1.00 72.19 375 LEU A CA 1
ATOM 2774 C C . LEU A 1 375 ? 15.439 -4.671 -9.239 1.00 72.19 375 LEU A C 1
ATOM 2776 O O . LEU A 1 375 ? 14.341 -4.143 -9.079 1.00 72.19 375 LEU A O 1
ATOM 2780 N N . SER A 1 376 ? 16.068 -4.649 -10.416 1.00 77.00 376 SER A N 1
ATOM 2781 C CA . SER A 1 376 ? 15.526 -4.019 -11.622 1.00 77.00 376 SER A CA 1
ATOM 2782 C C . SER A 1 376 ? 16.265 -4.486 -12.876 1.00 77.00 376 SER A C 1
ATOM 2784 O O . SER A 1 376 ? 17.347 -5.070 -12.799 1.00 77.00 376 SER A O 1
ATOM 2786 N N . TYR A 1 377 ? 15.715 -4.162 -14.046 1.00 84.12 377 TYR A N 1
ATOM 2787 C CA . TYR A 1 377 ? 16.447 -4.210 -15.310 1.00 84.12 377 TYR A CA 1
ATOM 2788 C C . TYR A 1 377 ? 16.870 -2.802 -15.736 1.00 84.12 377 TYR A C 1
ATOM 2790 O O . TYR A 1 377 ? 16.106 -1.851 -15.584 1.00 84.12 377 TYR A O 1
ATOM 2798 N N . SER A 1 378 ? 18.075 -2.674 -16.285 1.00 85.94 378 SER A N 1
ATOM 2799 C CA . SER A 1 378 ? 18.614 -1.450 -16.886 1.00 85.94 378 SER A CA 1
ATOM 2800 C C . SER A 1 378 ? 18.960 -1.666 -18.364 1.00 85.94 378 SER A C 1
ATOM 2802 O O . SER A 1 378 ? 19.092 -2.797 -18.852 1.00 85.94 378 SER A O 1
ATOM 2804 N N . ALA A 1 379 ? 19.070 -0.560 -19.101 1.00 89.31 379 ALA A N 1
ATOM 2805 C CA . ALA A 1 379 ? 19.420 -0.573 -20.514 1.00 89.31 379 ALA A CA 1
ATOM 2806 C C . ALA A 1 379 ? 20.839 -1.140 -20.741 1.00 89.31 379 ALA A C 1
ATOM 2808 O O . ALA A 1 379 ? 21.779 -0.714 -20.064 1.00 89.31 379 ALA A O 1
ATOM 2809 N N . PRO A 1 380 ? 21.038 -2.053 -21.709 1.00 93.44 380 PRO A N 1
ATOM 2810 C CA . PRO A 1 380 ? 22.376 -2.459 -22.122 1.00 93.44 380 PRO A CA 1
ATOM 2811 C C . PRO A 1 380 ? 23.110 -1.307 -22.824 1.00 93.44 380 PRO A C 1
ATOM 2813 O O . PRO A 1 380 ? 22.500 -0.468 -23.485 1.00 93.44 380 PRO A O 1
ATOM 2816 N N . ALA A 1 381 ? 24.442 -1.299 -22.731 1.00 93.00 381 ALA A N 1
ATOM 2817 C CA . ALA A 1 381 ? 25.315 -0.264 -23.297 1.00 93.00 381 ALA A CA 1
ATOM 2818 C C . ALA A 1 381 ? 25.495 -0.379 -24.832 1.00 93.00 381 ALA A C 1
ATOM 2820 O O . ALA A 1 381 ? 26.614 -0.433 -25.343 1.00 93.00 381 ALA A O 1
ATOM 2821 N N . VAL A 1 382 ? 24.385 -0.438 -25.570 1.00 92.25 382 VAL A N 1
ATOM 2822 C CA . VAL A 1 382 ? 24.317 -0.463 -27.042 1.00 92.25 382 VAL A CA 1
ATOM 2823 C C . VAL A 1 382 ? 23.279 0.560 -27.536 1.00 92.25 382 VAL A C 1
ATOM 2825 O O . VAL A 1 382 ? 22.448 1.006 -26.745 1.00 92.25 382 VAL A O 1
ATOM 2828 N N . PRO A 1 383 ? 23.294 0.973 -28.819 1.00 94.19 383 PRO A N 1
ATOM 2829 C CA . PRO A 1 383 ? 22.300 1.909 -29.343 1.00 94.19 383 PRO A CA 1
ATOM 2830 C C . PRO A 1 383 ? 20.863 1.380 -29.226 1.00 94.19 383 PRO A C 1
ATOM 2832 O O . PRO A 1 383 ? 20.600 0.210 -29.506 1.00 94.19 383 PRO A O 1
ATOM 2835 N N . ALA A 1 384 ? 19.934 2.263 -28.859 1.00 95.69 384 ALA A N 1
ATOM 2836 C CA . ALA A 1 384 ? 18.505 1.970 -28.847 1.00 95.69 384 ALA A CA 1
ATOM 2837 C C . ALA A 1 384 ? 17.881 2.166 -30.239 1.00 95.69 384 ALA A C 1
ATOM 2839 O O . ALA A 1 384 ? 18.210 3.112 -30.957 1.00 95.69 384 ALA A O 1
ATOM 2840 N N . THR A 1 385 ? 16.920 1.312 -30.584 1.00 97.06 385 THR A N 1
ATOM 2841 C CA . THR A 1 385 ? 16.023 1.460 -31.735 1.00 97.06 385 THR A CA 1
ATOM 2842 C C . THR A 1 385 ? 14.647 1.888 -31.232 1.00 97.06 385 THR A C 1
ATOM 2844 O O . THR A 1 385 ? 14.001 1.158 -30.479 1.00 97.06 385 THR A O 1
ATOM 2847 N N . GLN A 1 386 ? 14.180 3.070 -31.642 1.00 96.81 386 GLN A N 1
ATOM 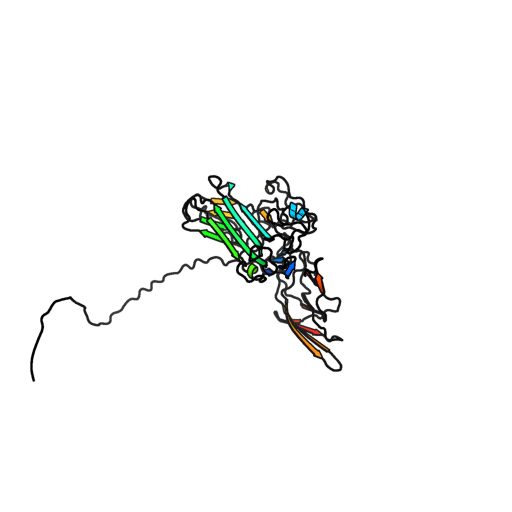2848 C CA . GLN A 1 386 ? 12.842 3.560 -31.296 1.00 96.81 386 GLN A CA 1
ATOM 2849 C C . GLN A 1 386 ? 11.752 2.647 -31.883 1.00 96.81 386 GLN A C 1
ATOM 2851 O O . GLN A 1 386 ? 11.843 2.219 -33.035 1.00 96.81 386 GLN A O 1
ATOM 2856 N N . MET A 1 387 ? 10.694 2.391 -31.112 1.00 98.00 387 MET A N 1
ATOM 2857 C CA . MET A 1 387 ? 9.496 1.700 -31.587 1.00 98.00 387 MET A CA 1
ATOM 2858 C C . MET A 1 387 ? 8.395 2.714 -31.924 1.00 98.00 387 MET A C 1
ATOM 2860 O O . MET A 1 387 ? 8.124 3.648 -31.168 1.00 98.00 387 MET A O 1
ATOM 2864 N N . LEU A 1 388 ? 7.739 2.519 -33.065 1.00 96.75 388 LEU A N 1
ATOM 2865 C CA . LEU A 1 388 ? 6.596 3.306 -33.516 1.00 96.75 388 LEU A CA 1
ATOM 2866 C C . LEU A 1 388 ? 5.307 2.711 -32.933 1.00 96.75 388 LEU A C 1
ATOM 2868 O O . LEU A 1 388 ? 5.065 1.512 -33.075 1.00 96.75 388 LEU A O 1
ATOM 2872 N N . GLY A 1 389 ? 4.498 3.546 -32.277 1.00 94.06 389 GLY A N 1
ATOM 2873 C CA . GLY A 1 389 ? 3.245 3.150 -31.625 1.00 94.06 389 GLY A CA 1
ATOM 2874 C C . GLY A 1 389 ? 1.993 3.456 -32.455 1.00 94.06 389 GLY A C 1
ATOM 2875 O O . GLY A 1 389 ? 1.910 4.496 -33.109 1.00 94.06 389 GLY A O 1
ATOM 2876 N N . ALA A 1 390 ? 1.000 2.569 -32.391 1.00 94.19 390 ALA A N 1
ATOM 2877 C CA . ALA A 1 390 ? -0.328 2.720 -32.981 1.00 94.19 390 ALA A CA 1
ATOM 2878 C C . ALA A 1 390 ? -1.394 2.171 -32.011 1.00 94.19 390 ALA A C 1
ATOM 2880 O O . ALA A 1 390 ? -1.649 0.963 -31.939 1.00 94.19 390 ALA A O 1
ATOM 2881 N N . GLY A 1 391 ? -2.000 3.071 -31.230 1.00 92.38 391 GLY A N 1
ATOM 2882 C CA . GLY A 1 391 ? -2.741 2.684 -30.028 1.00 92.38 391 GLY A CA 1
ATOM 2883 C C . GLY A 1 391 ? -1.782 2.060 -29.011 1.00 92.38 391 GLY A C 1
ATOM 2884 O O . GLY A 1 391 ? -0.691 2.582 -28.805 1.00 92.38 391 GLY A O 1
ATOM 2885 N N . ASN A 1 392 ? -2.161 0.918 -28.439 1.00 95.62 392 ASN A N 1
ATOM 2886 C CA . ASN A 1 392 ? -1.323 0.189 -27.481 1.00 95.62 392 ASN A CA 1
ATOM 2887 C C . ASN A 1 392 ? -0.254 -0.698 -28.155 1.00 95.62 392 ASN A C 1
ATOM 2889 O O . ASN A 1 392 ? 0.549 -1.304 -27.455 1.00 95.62 392 ASN A O 1
ATOM 2893 N N . ASN A 1 393 ? -0.251 -0.823 -29.489 1.00 97.00 393 ASN A N 1
ATOM 2894 C CA . ASN A 1 393 ? 0.673 -1.703 -30.214 1.00 97.00 393 ASN A CA 1
ATOM 2895 C C . ASN A 1 393 ? 1.917 -0.928 -30.656 1.00 97.00 393 ASN A C 1
ATOM 2897 O O . ASN A 1 393 ? 1.784 0.126 -31.277 1.00 97.00 393 ASN A O 1
ATOM 2901 N N . TYR A 1 394 ? 3.108 -1.474 -30.423 1.00 98.06 394 TYR A N 1
ATOM 2902 C CA . TYR A 1 394 ? 4.385 -0.872 -30.802 1.00 98.06 394 TYR A CA 1
ATOM 2903 C C . TYR A 1 394 ? 5.203 -1.835 -31.660 1.00 98.06 394 TYR A C 1
ATOM 2905 O O . TYR A 1 394 ? 5.244 -3.037 -31.397 1.00 98.06 394 TYR A O 1
ATOM 2913 N N . TRP A 1 395 ? 5.901 -1.304 -32.663 1.00 97.94 395 TRP A N 1
ATOM 2914 C CA . TRP A 1 395 ? 6.829 -2.065 -33.502 1.00 97.94 395 TRP A CA 1
ATOM 2915 C C . TRP A 1 395 ? 8.119 -1.290 -33.765 1.00 97.94 395 TRP A C 1
ATOM 2917 O O . TRP A 1 395 ? 8.089 -0.081 -33.985 1.00 97.94 395 TRP A O 1
ATOM 2927 N N . GLY A 1 396 ? 9.251 -1.989 -33.803 1.00 97.31 396 GLY A N 1
ATOM 2928 C CA . GLY A 1 396 ? 10.517 -1.442 -34.285 1.00 97.31 396 GLY A CA 1
ATOM 2929 C C . GLY A 1 396 ? 11.342 -2.487 -35.037 1.00 97.31 396 GLY A C 1
ATOM 2930 O O . GLY A 1 396 ? 11.167 -3.691 -34.840 1.00 97.31 396 GLY A O 1
ATOM 2931 N N . GLN A 1 397 ? 12.262 -2.026 -35.887 1.00 97.38 397 GLN A N 1
ATOM 2932 C CA . GLN A 1 397 ? 13.103 -2.880 -36.731 1.00 97.38 397 GLN A CA 1
ATOM 2933 C C . GLN A 1 397 ? 14.544 -2.368 -36.798 1.00 97.38 397 GLN A C 1
ATOM 2935 O O . GLN A 1 397 ? 14.770 -1.170 -36.947 1.00 97.38 397 GLN A O 1
ATOM 2940 N N . SER A 1 398 ? 15.499 -3.292 -36.731 1.00 96.75 398 SER A N 1
ATOM 2941 C CA . SER A 1 398 ? 16.937 -3.039 -36.811 1.00 96.75 398 SER A CA 1
ATOM 2942 C C . SER A 1 398 ? 17.620 -4.036 -37.759 1.00 96.75 398 SER A C 1
ATOM 2944 O O . SER A 1 398 ? 17.023 -5.021 -38.209 1.00 96.75 398 SER A O 1
ATOM 2946 N N . ALA A 1 399 ? 18.888 -3.774 -38.085 1.00 95.75 399 ALA A N 1
ATOM 2947 C CA . ALA A 1 399 ? 19.721 -4.623 -38.940 1.00 95.75 399 ALA A CA 1
ATOM 2948 C C . ALA A 1 399 ? 21.094 -4.884 -38.281 1.00 95.75 399 ALA A C 1
ATOM 2950 O O . ALA A 1 399 ? 22.109 -4.347 -38.732 1.00 95.75 399 ALA A O 1
ATOM 2951 N N . PRO A 1 400 ? 21.147 -5.653 -37.176 1.00 94.31 400 PRO A N 1
ATOM 2952 C CA . PRO A 1 400 ? 22.366 -5.822 -36.392 1.00 94.31 400 PRO A CA 1
ATOM 2953 C C . PRO A 1 400 ? 23.385 -6.721 -37.108 1.00 94.31 400 PRO A C 1
ATOM 2955 O O . PRO A 1 400 ? 23.029 -7.652 -37.836 1.00 94.31 400 PRO A O 1
ATOM 2958 N N . GLY A 1 401 ? 24.680 -6.483 -36.871 1.00 92.25 401 GLY A N 1
ATOM 2959 C CA . GLY A 1 401 ? 25.769 -7.262 -37.486 1.00 92.25 401 GLY A CA 1
ATOM 2960 C C . GLY A 1 401 ? 25.733 -8.760 -37.144 1.00 92.25 401 GLY A C 1
ATOM 2961 O O . GLY A 1 401 ? 26.106 -9.593 -37.968 1.00 92.25 401 GLY A O 1
ATOM 2962 N N . THR A 1 402 ? 25.181 -9.099 -35.978 1.00 92.19 402 THR A N 1
ATOM 2963 C CA . THR A 1 402 ? 24.894 -10.464 -35.520 1.00 92.19 402 THR A CA 1
ATOM 2964 C C . THR A 1 402 ? 23.464 -10.497 -34.985 1.00 92.19 402 THR A C 1
ATOM 2966 O O . THR A 1 402 ? 23.038 -9.544 -34.340 1.00 92.19 402 THR A O 1
ATOM 2969 N N . VAL A 1 403 ? 22.717 -11.581 -35.221 1.00 93.31 403 VAL A N 1
ATOM 2970 C CA . VAL A 1 403 ? 21.396 -11.775 -34.592 1.00 93.31 403 VAL A CA 1
ATOM 2971 C C . VAL A 1 403 ? 21.581 -11.923 -33.072 1.00 93.31 403 VAL A C 1
ATOM 2973 O O . VAL A 1 403 ? 22.337 -12.809 -32.662 1.00 93.31 403 VAL A O 1
ATOM 2976 N N . PRO A 1 404 ? 20.926 -11.101 -32.232 1.00 93.31 404 PRO A N 1
ATOM 2977 C CA . PRO A 1 404 ? 21.073 -11.186 -30.783 1.00 93.31 404 PRO A CA 1
ATOM 2978 C C . PRO A 1 404 ? 20.344 -12.409 -30.206 1.00 93.31 404 PRO A C 1
ATOM 2980 O O . PRO A 1 404 ? 19.365 -12.897 -30.772 1.00 93.31 404 PRO A O 1
ATOM 2983 N N . SER A 1 405 ? 20.804 -12.897 -29.052 1.00 92.19 405 SER A N 1
ATOM 2984 C CA . SER A 1 405 ? 20.161 -14.002 -28.320 1.00 92.19 405 SER A CA 1
ATOM 2985 C C . SER A 1 405 ? 18.866 -13.588 -27.612 1.00 92.19 405 SER A C 1
ATOM 2987 O O . SER A 1 405 ? 17.998 -14.428 -27.386 1.00 92.19 405 SER A O 1
ATOM 2989 N N . ALA A 1 406 ? 18.738 -12.305 -27.273 1.00 93.81 406 ALA A N 1
ATOM 2990 C CA . ALA A 1 406 ? 17.560 -11.676 -26.690 1.00 93.81 406 ALA A CA 1
ATOM 2991 C C . ALA A 1 406 ? 17.580 -10.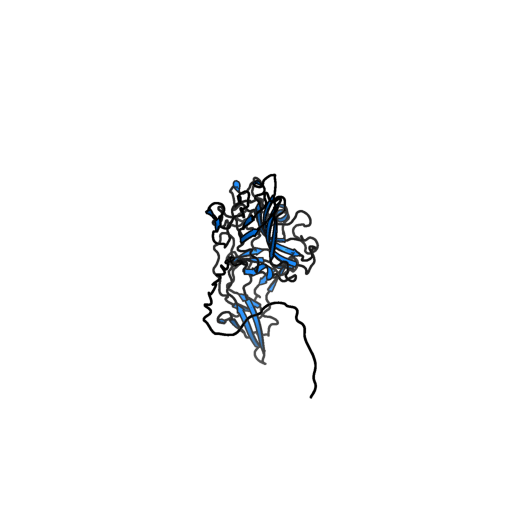169 -26.995 1.00 93.81 406 ALA A C 1
ATOM 2993 O O . ALA A 1 406 ? 18.643 -9.603 -27.253 1.00 93.81 406 ALA A O 1
ATOM 2994 N N . VAL A 1 407 ? 16.414 -9.528 -26.920 1.00 95.25 407 VAL A N 1
ATOM 2995 C CA . VAL A 1 407 ? 16.261 -8.068 -26.998 1.00 95.25 407 VAL A CA 1
ATOM 2996 C C . VAL A 1 407 ? 15.777 -7.524 -25.658 1.00 95.25 407 VAL A C 1
ATOM 2998 O O . VAL A 1 407 ? 15.009 -8.187 -24.961 1.00 95.25 407 VAL A O 1
AT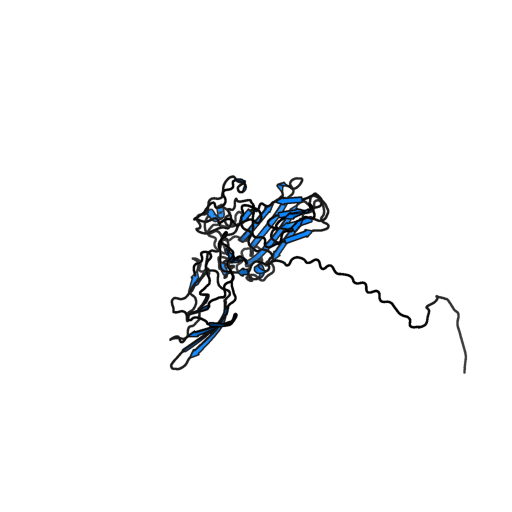OM 3001 N N . CYS A 1 408 ? 16.195 -6.312 -25.311 1.00 94.94 408 CYS A N 1
ATOM 3002 C CA . CYS A 1 408 ? 15.663 -5.561 -24.179 1.00 94.94 408 CYS A CA 1
ATOM 3003 C C . CYS A 1 408 ? 14.654 -4.539 -24.693 1.00 94.94 408 CYS A C 1
ATOM 3005 O O . CYS A 1 408 ? 14.990 -3.806 -25.618 1.00 94.94 408 CYS A O 1
ATOM 3007 N N . VAL A 1 409 ? 13.459 -4.452 -24.106 1.00 94.62 409 VAL A N 1
ATOM 3008 C CA . VAL A 1 409 ? 12.464 -3.410 -24.424 1.00 94.62 409 VAL A CA 1
ATOM 3009 C C . VAL A 1 409 ? 12.293 -2.506 -23.208 1.00 94.62 409 VAL A C 1
ATOM 3011 O O . VAL A 1 409 ? 12.194 -2.987 -22.083 1.00 94.62 409 VAL A O 1
ATOM 3014 N N . MET A 1 410 ? 12.275 -1.196 -23.437 1.00 91.69 410 MET A N 1
ATOM 3015 C CA . MET A 1 410 ? 12.303 -0.164 -22.404 1.00 91.69 410 MET A CA 1
ATOM 3016 C C . MET A 1 410 ? 11.293 0.941 -22.721 1.00 91.69 410 MET A C 1
ATOM 3018 O O . MET A 1 410 ? 11.182 1.385 -23.864 1.00 91.69 410 MET A O 1
ATOM 3022 N N . GLN A 1 411 ? 10.600 1.429 -21.691 1.00 91.62 411 GLN A N 1
ATOM 3023 C CA . GLN A 1 411 ? 9.835 2.671 -21.762 1.00 91.62 411 GLN A CA 1
ATOM 3024 C C . GLN A 1 411 ? 10.772 3.855 -21.479 1.00 91.62 411 GLN A C 1
ATOM 3026 O O . GLN A 1 411 ? 11.153 4.087 -20.339 1.00 91.62 411 GLN A O 1
ATOM 3031 N N . ALA A 1 412 ? 11.127 4.613 -22.516 1.00 89.25 412 ALA A N 1
ATOM 3032 C CA . ALA A 1 412 ? 12.068 5.736 -22.453 1.00 89.25 412 ALA A CA 1
ATOM 3033 C C . ALA A 1 412 ? 11.490 7.024 -21.832 1.00 89.25 412 ALA A C 1
ATOM 3035 O O . ALA A 1 412 ? 12.180 8.034 -21.748 1.00 89.25 412 ALA A O 1
ATOM 3036 N N . ASN A 1 413 ? 10.218 6.996 -21.427 1.00 89.50 413 ASN A N 1
ATOM 3037 C CA . ASN A 1 413 ? 9.527 8.076 -20.722 1.00 89.50 413 ASN A CA 1
ATOM 3038 C C . ASN A 1 413 ? 8.835 7.588 -19.434 1.00 89.50 413 ASN A C 1
ATOM 3040 O O . ASN A 1 413 ? 7.821 8.152 -19.019 1.00 89.50 413 ASN A O 1
ATOM 3044 N N . ALA A 1 414 ? 9.329 6.503 -18.834 1.00 85.56 414 ALA A N 1
ATOM 3045 C CA . ALA A 1 414 ? 9.081 6.229 -17.422 1.00 85.56 414 ALA A CA 1
ATOM 3046 C C . ALA A 1 414 ? 9.874 7.241 -16.575 1.00 85.56 414 ALA A C 1
ATOM 3048 O O . ALA A 1 414 ? 10.868 7.779 -17.061 1.00 85.56 414 ALA A O 1
ATOM 3049 N N . VAL A 1 415 ? 9.442 7.501 -15.340 1.00 81.38 415 VAL A N 1
ATOM 3050 C CA . VAL A 1 415 ? 10.259 8.226 -14.354 1.00 81.38 415 VAL A CA 1
ATOM 3051 C C . VAL A 1 415 ? 10.233 7.548 -12.986 1.00 81.38 415 VAL A C 1
ATOM 3053 O O . VAL A 1 415 ? 9.245 6.904 -12.615 1.00 81.38 415 VAL A O 1
ATOM 3056 N N . ASP A 1 416 ? 11.328 7.698 -12.242 1.00 81.12 416 ASP A N 1
ATOM 3057 C CA . ASP A 1 416 ? 11.408 7.378 -10.814 1.00 81.12 416 ASP A CA 1
ATOM 3058 C C . ASP A 1 416 ? 10.608 8.385 -9.958 1.00 81.12 416 ASP A C 1
ATOM 3060 O O . ASP A 1 416 ? 10.044 9.359 -10.468 1.00 81.12 416 ASP A O 1
ATOM 3064 N N . ALA A 1 417 ? 10.531 8.161 -8.641 1.00 77.62 417 ALA A N 1
ATOM 3065 C CA . ALA A 1 417 ? 9.724 9.008 -7.751 1.00 77.62 417 ALA A CA 1
ATOM 3066 C C . ALA A 1 417 ? 10.258 10.448 -7.596 1.00 77.62 417 ALA A C 1
ATOM 3068 O O . ALA A 1 417 ? 9.547 11.308 -7.072 1.00 77.62 417 ALA A O 1
ATOM 3069 N N . ASN A 1 418 ? 11.481 10.707 -8.067 1.00 75.19 418 ASN A N 1
ATOM 3070 C CA . ASN A 1 418 ? 12.157 12.003 -8.061 1.00 75.19 418 ASN A CA 1
ATOM 3071 C C . ASN A 1 418 ? 12.064 12.724 -9.424 1.00 75.19 418 ASN A C 1
ATOM 3073 O O . ASN A 1 418 ? 12.458 13.887 -9.528 1.00 75.19 418 ASN A O 1
ATOM 3077 N N . GLY A 1 419 ? 11.531 12.064 -10.460 1.00 75.81 419 GLY A N 1
ATOM 3078 C CA . GLY A 1 419 ? 11.381 12.601 -11.814 1.00 75.81 419 GLY A CA 1
ATOM 3079 C C . GLY A 1 419 ? 12.537 12.295 -12.777 1.00 75.81 419 GLY A C 1
ATOM 3080 O O . GLY A 1 419 ? 12.573 12.884 -13.859 1.00 75.81 419 GLY A O 1
ATOM 3081 N N . ASN A 1 420 ? 13.467 11.401 -12.425 1.00 77.19 420 ASN A N 1
ATOM 3082 C CA . ASN A 1 420 ? 14.550 10.965 -13.315 1.00 77.19 420 ASN A CA 1
ATOM 3083 C C . ASN A 1 420 ? 14.057 9.886 -14.294 1.00 77.19 420 ASN A C 1
ATOM 3085 O O . ASN A 1 420 ? 13.296 9.007 -13.892 1.00 77.19 420 ASN A O 1
ATOM 3089 N N . THR A 1 421 ? 14.518 9.934 -15.550 1.00 69.81 421 THR A N 1
ATOM 3090 C CA . THR A 1 421 ? 14.212 8.972 -16.637 1.00 69.81 421 THR A CA 1
ATOM 3091 C C . THR A 1 421 ? 15.249 7.861 -16.763 1.00 69.81 421 THR A C 1
ATOM 3093 O O . THR A 1 421 ? 16.442 8.239 -16.858 1.00 69.81 421 THR A O 1
#

Foldseek 3Di:
DDDDDDDDDDDDDDDDDDDDDDDDDPDPPPPPPPPPPFPPLPLFWDDFADQWPLRGTQWTAGLLQFIFGWDQAAFQLCVVQPLWPADPDQAGHPADPPRHGGFKGFSKKKKDWLLVVDPPSWTWMWIWTFMWGALVSHSDVQRIWTWTKTKTKTAFDQAFAKKWKFALLHIDIDGGHGGRHMDIDMDTFGSPDGRSPHVRRSSHSCDDHKADDPAAQDAHFFWCFPVHNPSDDPQVQQPVRDFRGDRPPRFTKRDTQRGWAAIHTRPDDWDQDPQPRDTDDRCKIWMQDPVGIGIDRIMGMHTTTQQDFDAFQKDWPDWDWDDDPPWIKIKTKMFGDFDFAHAGGSDGRGDTDGFFKKKDQEDWDFDHDPVRIGPDTDHDPGDIFTWDDDPRMTMTMDIDPDRGPDMGMGRPCHAGRVRHD

Sequence (421 aa):
MRTDFGNPTSHFTFMGGLKMKNIVRVALLLTVLLAAATPAAYADLQRVGPVGFGGYPAWYQDRTGLAMDFCSPTHQAELAGGWCLLLTGDTVAPETFPSQFFDEHFYWAASADVSNQMPNGGRASLVLALEGAFAAGDVIPGDQIVFGRVRIRIDPLPASGTYTVYTPFGKYTFPNQAAGARLFFTEDIGIQCPPGDFTCALTSKVGPFLLPSAAPGGAEMPPVSAANPTPDTDPQHFPGGAPTAYPGTGRSYIADPARIGAVTGSALAPFVSPADGLTYNHNIFRIEGPTGVLSTFDFSLMGRVFEGPLAGQVTVDRASYARSATANKVDVFATGLPSTQARIPAGPPPAQVTPQLQYYDAPCVANLDANGNLLSYSAPAVPATQMLGAGNNYWGQSAPGTVPSAVCVMQANAVDANGNT

Secondary structure (DSSP, 8-state):
-------------------------------------PPP----EEEE--B-GGGSBSEEEETTSBEEE-----SHHHHHTTSS---SSS--SS-BTTTB--SEEEEEEEEEE-GGGSGGG-EEEEEEEEEEEETTSS--TT-EEEEEEEEEEEES-SSSEEEEEEETTEEEEEEEE-TTPPEEEEEEESTTSPTT-TTGGGGSS--SPPEEBSSTT-PBPPPB-SS-S-S---GGG-TTSSPPPP-SSS--BSS-TT--B-EE---SPPEE-TTT--EE-SSSEEEEETTEEEEE--BEEEEBB--S----SEEEEEEEEEE-SS-EEEEEEEEE--EEPPB-TTSPPPPEEPP-EEEESSPPEEEE-TTS-EEEEE--SS-EEEPEEETTEEEEEE--SS--S--EEEETT---TTS--

Radius of gyration: 30.54 Å; chains: 1; bounding box: 104×80×78 Å